Protein AF-A0A662TV33-F1 (afdb_monomer_lite)

Foldseek 3Di:
DQAQDPVRHDPVVQVVVQVVCQQFFQKWKKFFDWDFDADPQQHTPDIATDHIHTDDPVFKAFDAAPVLHGQAHVVRFGWKDHPVCQQDTDTHHPVCLQVDADPPPRHRIDRFGMWGDDPPRGIGTDHPLGMDIGGQPDDDRGGDGGLCVVLVVLVVVVVVLVVVVVCCVPVPWDQQWEKEFEDDPVVVVVVQVVQVVVCVVDVNGHHYDYDYDDPPDPPCGIDIGGPTDDVVVSPCPVVNVVSVQVVCVSLQRHVVNVVPPVDDPDPVVVVVSVVSSLVSVVSVQCSCQVPVQVSVCVSNVNDPDGDGDDRPDPPPVVVLVVVVVVQVVVCVVVVLQQWHWDWDQDPSGTHTDTDHDPDDTDDRPPDDDDDDDDDPPDDDDPPDDDPDDDDPPPDDDPPDDDPDDDDDDDDDDDDDDDDDDDDDDPVVLVVVQPDQDDDPVLCCQAQPQDDVVSVVLLSQLLVVQLVVVVVVVVVVVADLVRVVVVPCVVDNPDPDADVPDDPVLSSQLVSLCCCQCRHSVHSHLVVSLVSSCVVRVDDSVSSSLVSRQRSNVVSQSSSVNSCVPQHPFFWKAWAAHPDPPDDPLSVQRRVVRVVTDGLVVSQVSLCVSLPPQGDRNGSHTNDNIHMDGDDDPDDDRD

pLDDT: mean 72.29, std 19.69, range [20.91, 95.06]

Radius of gyration: 37.54 Å; chains: 1; bounding box: 78×107×99 Å

Structure (mmCIF, N/CA/C/O backbone):
data_AF-A0A662TV33-F1
#
_entry.id   AF-A0A662TV33-F1
#
loop_
_atom_site.group_PDB
_atom_site.id
_atom_site.type_symbol
_atom_site.label_atom_id
_atom_site.label_alt_id
_atom_site.label_comp_id
_atom_site.label_asym_id
_atom_site.label_entity_id
_atom_site.label_seq_id
_atom_site.pdbx_PDB_ins_code
_atom_site.Cartn_x
_atom_site.Cartn_y
_atom_site.Cartn_z
_atom_site.occupancy
_atom_site.B_iso_or_equiv
_atom_site.auth_seq_id
_atom_site.auth_comp_id
_atom_site.auth_asym_id
_atom_site.auth_atom_id
_atom_site.pdbx_PDB_model_num
ATOM 1 N N . MET A 1 1 ? -18.067 -26.405 7.482 1.00 60.75 1 MET A N 1
ATOM 2 C CA . MET A 1 1 ? -16.928 -25.890 6.688 1.00 60.75 1 MET A CA 1
ATOM 3 C C . MET A 1 1 ? -17.339 -25.611 5.252 1.00 60.75 1 MET A C 1
ATOM 5 O O . MET A 1 1 ? -16.724 -24.735 4.659 1.00 60.75 1 MET A O 1
ATOM 9 N N . GLU A 1 2 ? -18.333 -26.333 4.726 1.00 66.38 2 GLU A N 1
ATOM 10 C CA . GLU A 1 2 ? -18.827 -26.190 3.350 1.00 66.38 2 GLU A CA 1
ATOM 11 C C . GLU A 1 2 ? -19.594 -24.883 3.132 1.00 66.38 2 GLU A C 1
ATOM 13 O O . GLU A 1 2 ? -19.248 -24.187 2.195 1.00 66.38 2 GLU A O 1
ATOM 18 N N . ASP A 1 3 ? -20.457 -24.470 4.071 1.00 78.44 3 ASP A N 1
ATOM 19 C CA . ASP A 1 3 ? -21.142 -23.169 4.000 1.00 78.44 3 ASP A CA 1
ATOM 20 C C . ASP A 1 3 ? -20.850 -22.335 5.253 1.00 78.44 3 ASP A C 1
ATOM 22 O O . ASP A 1 3 ? -21.238 -22.697 6.370 1.00 78.44 3 ASP A O 1
ATOM 26 N N . VAL A 1 4 ? -20.116 -21.228 5.101 1.00 83.75 4 VAL A N 1
ATOM 27 C CA . VAL A 1 4 ? -19.814 -20.295 6.209 1.00 83.75 4 VAL A CA 1
ATOM 28 C C . VAL A 1 4 ? -20.516 -18.946 6.096 1.00 83.75 4 VAL A C 1
ATOM 30 O O . VAL A 1 4 ? -20.416 -18.131 7.018 1.00 83.75 4 VAL A O 1
ATOM 33 N N . ASN A 1 5 ? -21.221 -18.697 4.996 1.00 86.44 5 ASN A N 1
ATOM 34 C CA . ASN A 1 5 ? -21.994 -17.482 4.776 1.00 86.44 5 ASN A CA 1
ATOM 35 C C . ASN A 1 5 ? -23.208 -17.730 3.870 1.00 86.44 5 ASN A C 1
ATOM 37 O O . ASN A 1 5 ? -23.339 -18.797 3.283 1.00 86.44 5 ASN A O 1
ATOM 41 N N . PHE A 1 6 ? -24.084 -16.731 3.748 1.00 86.38 6 PHE A N 1
ATOM 42 C CA . PHE A 1 6 ? -25.297 -16.779 2.922 1.00 86.38 6 PHE A CA 1
ATOM 43 C C . PHE A 1 6 ? -25.041 -16.855 1.408 1.00 86.38 6 PHE A C 1
ATOM 45 O O . PHE A 1 6 ? -26.004 -16.948 0.652 1.00 86.38 6 PHE A O 1
ATOM 52 N N . ASN A 1 7 ? -23.788 -16.759 0.956 1.00 86.81 7 ASN A N 1
ATOM 53 C CA . ASN A 1 7 ? -23.421 -16.913 -0.453 1.00 86.81 7 ASN A CA 1
ATOM 54 C C . ASN A 1 7 ? -22.899 -18.327 -0.760 1.00 86.81 7 ASN A C 1
ATOM 56 O O . ASN A 1 7 ? -22.234 -18.495 -1.781 1.00 86.81 7 ASN A O 1
ATOM 60 N N . ASP A 1 8 ? -23.131 -19.295 0.133 1.00 87.06 8 ASP A N 1
ATOM 61 C CA . ASP A 1 8 ? -22.708 -20.696 -0.003 1.00 87.06 8 ASP A CA 1
ATOM 62 C C . ASP A 1 8 ? -21.193 -20.848 -0.239 1.00 87.06 8 ASP A C 1
ATOM 64 O O . ASP A 1 8 ? -20.731 -21.751 -0.932 1.00 87.06 8 ASP A O 1
ATOM 68 N N . GLN A 1 9 ? -20.393 -19.921 0.308 1.00 89.38 9 GLN A N 1
ATOM 69 C CA . GLN A 1 9 ? -18.939 -20.045 0.246 1.00 89.38 9 GLN A CA 1
ATOM 70 C C . GLN A 1 9 ? -18.436 -20.938 1.372 1.00 89.38 9 GLN A C 1
ATOM 72 O O . GLN A 1 9 ? -18.853 -20.819 2.533 1.00 89.38 9 GLN A O 1
ATOM 77 N N . SER A 1 10 ? -17.426 -21.732 1.043 1.00 91.25 10 SER A N 1
ATOM 78 C CA . SER A 1 10 ? -16.695 -22.538 2.010 1.00 91.25 10 SER A CA 1
ATOM 79 C C . SER A 1 10 ? -15.702 -21.715 2.819 1.00 91.25 10 SER A C 1
ATOM 81 O O . SER A 1 10 ? -15.205 -20.666 2.399 1.00 91.25 10 SER A O 1
ATOM 83 N N . LEU A 1 11 ? -15.340 -22.228 3.999 1.00 89.50 11 LEU A N 1
ATOM 84 C CA . LEU A 1 11 ? -14.302 -21.600 4.820 1.00 89.50 11 LEU A CA 1
ATOM 85 C C . LEU A 1 11 ? -12.981 -21.484 4.050 1.00 89.50 11 LEU A C 1
ATOM 87 O O . LEU A 1 11 ? -12.267 -20.496 4.189 1.00 89.50 11 LEU A O 1
ATOM 91 N N . VAL A 1 12 ? -12.663 -22.487 3.230 1.00 90.31 12 VAL A N 1
ATOM 92 C CA . VAL A 1 12 ? -11.438 -22.516 2.426 1.00 90.31 12 VAL A CA 1
ATOM 93 C C . VAL A 1 12 ? -11.444 -21.400 1.386 1.00 90.31 12 VAL A C 1
ATOM 95 O O . VAL A 1 12 ? -10.420 -20.751 1.203 1.00 90.31 12 VAL A O 1
ATOM 98 N N . GLU A 1 13 ? -12.572 -21.141 0.729 1.00 92.31 13 GLU A N 1
ATOM 99 C CA . GLU A 1 13 ? -12.693 -20.038 -0.232 1.00 92.31 13 GLU A CA 1
ATOM 100 C C . GLU A 1 13 ? -12.522 -18.682 0.443 1.00 92.31 13 GLU A C 1
ATOM 102 O O . GLU A 1 13 ? -11.724 -17.871 -0.022 1.00 92.31 13 GLU A O 1
ATOM 107 N N . VAL A 1 14 ? -13.170 -18.465 1.591 1.00 93.19 14 VAL A N 1
ATOM 108 C CA . VAL A 1 14 ? -13.001 -17.219 2.354 1.00 93.19 14 VAL A CA 1
ATOM 109 C C . VAL A 1 14 ? -11.542 -17.031 2.777 1.00 93.19 14 VAL A C 1
ATOM 111 O O . VAL A 1 14 ? -10.998 -15.937 2.648 1.00 93.19 14 VAL A O 1
ATOM 114 N N . LEU A 1 15 ? -10.872 -18.086 3.249 1.00 92.81 15 LEU A N 1
ATOM 115 C CA . LEU A 1 15 ? -9.459 -18.009 3.627 1.00 92.81 15 LEU A CA 1
ATOM 116 C C . LEU A 1 15 ? -8.536 -17.786 2.419 1.00 92.81 15 LEU A C 1
ATOM 118 O O . LEU A 1 15 ? -7.562 -17.051 2.553 1.00 92.81 15 LEU A O 1
ATOM 122 N N . LYS A 1 16 ? -8.857 -18.333 1.240 1.00 92.81 16 LYS A N 1
ATOM 123 C CA . LYS A 1 16 ? -8.150 -18.022 -0.015 1.00 92.81 16 LYS A CA 1
ATOM 124 C C . LYS A 1 16 ? -8.320 -16.558 -0.421 1.00 92.81 16 LYS A C 1
ATOM 126 O O . LYS A 1 16 ? -7.370 -15.952 -0.900 1.00 92.81 16 LYS A O 1
ATOM 131 N N . GLU A 1 17 ? -9.493 -15.961 -0.211 1.00 93.81 17 GLU A N 1
ATOM 132 C CA . GLU A 1 17 ? -9.681 -14.523 -0.452 1.00 93.81 17 GLU A CA 1
ATOM 133 C C . GLU A 1 17 ? -8.848 -13.665 0.512 1.00 93.81 17 GLU A C 1
ATOM 135 O O . GLU A 1 17 ? -8.277 -12.652 0.107 1.00 93.81 17 GLU A O 1
ATOM 140 N N . ILE A 1 18 ? -8.743 -14.076 1.781 1.00 94.81 18 ILE A N 1
ATOM 141 C CA . ILE A 1 18 ? -7.860 -13.432 2.765 1.00 94.81 18 ILE A CA 1
ATOM 142 C C . ILE A 1 18 ? -6.396 -13.545 2.333 1.00 94.81 18 ILE A C 1
ATOM 144 O O . ILE A 1 18 ? -5.669 -12.555 2.381 1.00 94.81 18 ILE A O 1
ATOM 148 N N . ASP A 1 19 ? -5.975 -14.724 1.881 1.00 93.56 19 ASP A N 1
ATOM 149 C CA . ASP A 1 19 ? -4.630 -14.968 1.361 1.00 93.56 19 ASP A CA 1
ATOM 150 C C . ASP A 1 19 ? -4.307 -14.076 0.151 1.00 93.56 19 ASP A C 1
ATOM 152 O O . ASP A 1 19 ? -3.255 -13.438 0.074 1.00 93.56 19 ASP A O 1
ATOM 156 N N . TYR A 1 20 ? -5.268 -13.943 -0.762 1.00 94.06 20 TYR A N 1
ATOM 157 C CA . TYR A 1 20 ? -5.166 -13.065 -1.922 1.00 94.06 20 TYR A CA 1
ATOM 158 C C . TYR A 1 20 ? -4.988 -11.592 -1.516 1.00 94.06 20 TYR A C 1
ATOM 160 O O . TYR A 1 20 ? -4.113 -10.897 -2.039 1.00 94.06 20 TYR A O 1
ATOM 168 N N . ASP A 1 21 ? -5.758 -11.119 -0.532 1.00 94.62 21 ASP A N 1
ATOM 169 C CA . ASP A 1 21 ? -5.638 -9.756 -0.004 1.00 94.62 21 ASP A CA 1
ATOM 170 C C . ASP A 1 21 ? -4.281 -9.500 0.670 1.00 94.62 21 ASP A C 1
ATOM 172 O O . ASP A 1 21 ? -3.694 -8.428 0.485 1.00 94.62 21 ASP A O 1
ATOM 176 N N . LEU A 1 22 ? -3.755 -10.481 1.414 1.00 93.38 22 LEU A N 1
ATOM 177 C CA . LEU A 1 22 ? -2.417 -10.406 2.008 1.00 93.38 22 LEU A CA 1
ATOM 178 C C . LEU A 1 22 ? -1.340 -10.284 0.927 1.00 93.38 22 LEU A C 1
ATOM 180 O O . LEU A 1 22 ? -0.451 -9.444 1.042 1.00 93.38 22 LEU A O 1
ATOM 184 N N . ASN A 1 23 ? -1.437 -11.072 -0.144 1.00 92.56 23 ASN A N 1
ATOM 185 C CA . ASN A 1 23 ? -0.440 -11.090 -1.212 1.00 92.56 23 ASN A CA 1
ATOM 186 C C . ASN A 1 23 ? -0.445 -9.837 -2.101 1.00 92.56 23 ASN A C 1
ATOM 188 O O . ASN A 1 23 ? 0.598 -9.498 -2.664 1.00 92.56 23 ASN A O 1
ATOM 192 N N . ILE A 1 24 ? -1.578 -9.132 -2.205 1.00 92.25 24 ILE A N 1
ATOM 193 C CA . ILE A 1 24 ? -1.700 -7.920 -3.029 1.00 92.25 24 ILE A CA 1
ATOM 194 C C . ILE A 1 24 ? -1.518 -6.647 -2.211 1.00 92.25 24 ILE A C 1
ATOM 196 O O . ILE A 1 24 ? -0.724 -5.794 -2.599 1.00 92.25 24 ILE A O 1
ATOM 200 N N . ILE A 1 25 ? -2.272 -6.490 -1.119 1.00 92.00 25 ILE A N 1
ATOM 201 C CA . ILE A 1 25 ? -2.404 -5.219 -0.382 1.00 92.00 25 ILE A CA 1
ATOM 202 C C . ILE A 1 25 ? -1.666 -5.268 0.966 1.00 92.00 25 ILE A C 1
ATOM 204 O O . ILE A 1 25 ? -1.503 -4.235 1.615 1.00 92.00 25 ILE A O 1
ATOM 208 N N . ASP A 1 26 ? -1.219 -6.449 1.404 1.00 93.75 26 ASP A N 1
ATOM 209 C CA . ASP A 1 26 ? -0.644 -6.702 2.737 1.00 93.75 26 ASP A CA 1
ATOM 210 C C . ASP A 1 26 ? -1.610 -6.444 3.908 1.00 93.75 26 ASP A C 1
ATOM 212 O O . ASP A 1 26 ? -1.231 -6.450 5.076 1.00 93.75 26 ASP A O 1
ATOM 216 N N . ASN A 1 27 ? -2.884 -6.199 3.613 1.00 93.50 27 ASN A N 1
ATOM 217 C CA . ASN A 1 27 ? -3.913 -5.942 4.606 1.00 93.50 27 ASN A CA 1
ATOM 218 C C . ASN A 1 27 ? -5.111 -6.812 4.283 1.00 93.50 27 ASN A C 1
ATOM 220 O O . ASN A 1 27 ? -5.806 -6.549 3.305 1.00 93.50 27 ASN A O 1
ATOM 224 N N . ALA A 1 28 ? -5.375 -7.798 5.130 1.00 94.81 28 ALA A N 1
ATOM 225 C CA . ALA A 1 28 ? -6.562 -8.625 5.010 1.00 94.81 28 ALA A CA 1
ATOM 226 C C . ALA A 1 28 ? -7.436 -8.502 6.256 1.00 94.81 28 ALA A C 1
ATOM 228 O O . ALA A 1 28 ? -6.935 -8.377 7.380 1.00 94.81 28 ALA A O 1
ATOM 229 N N . TYR A 1 29 ? -8.751 -8.524 6.039 1.00 95.06 29 TYR A N 1
ATOM 230 C CA . TYR A 1 29 ? -9.748 -8.371 7.090 1.00 95.06 29 TYR A CA 1
ATOM 231 C C . TYR A 1 29 ? -10.724 -9.543 7.063 1.00 95.06 29 TYR A C 1
ATOM 233 O O . TYR A 1 29 ? -11.551 -9.653 6.158 1.00 95.06 29 TYR A O 1
ATOM 241 N N . LEU A 1 30 ? -10.657 -10.400 8.079 1.00 94.81 30 LEU A N 1
ATOM 242 C CA . LEU A 1 30 ? -11.621 -11.480 8.275 1.00 94.81 30 LEU A CA 1
ATOM 243 C C . LEU A 1 30 ? -12.713 -11.002 9.232 1.00 94.81 30 LEU A C 1
ATOM 245 O O . LEU A 1 30 ? -12.423 -10.644 10.372 1.00 94.81 30 LEU A O 1
ATOM 249 N N . ALA A 1 31 ? -13.960 -10.986 8.774 1.00 93.69 31 ALA A N 1
ATOM 250 C CA . ALA A 1 31 ? -15.106 -10.547 9.556 1.00 93.69 31 ALA A CA 1
ATOM 251 C C . ALA A 1 31 ? -15.949 -11.741 10.012 1.00 93.69 31 ALA A C 1
ATOM 253 O O . ALA A 1 31 ? -16.312 -12.603 9.216 1.00 93.69 31 ALA A O 1
ATOM 254 N N . VAL A 1 32 ? -16.312 -11.754 11.293 1.00 93.00 32 VAL A N 1
ATOM 255 C CA . VAL A 1 32 ? -17.282 -12.693 11.863 1.00 93.00 32 VAL A CA 1
ATOM 256 C C . VAL A 1 32 ? -18.524 -11.908 12.256 1.00 93.00 32 VAL A C 1
ATOM 258 O O . VAL A 1 32 ? -18.515 -11.136 13.219 1.00 93.00 32 VAL A O 1
ATOM 261 N N . VAL A 1 33 ? -19.607 -12.105 11.508 1.00 89.62 33 VAL A N 1
ATOM 262 C CA . VAL A 1 33 ? -20.899 -11.477 11.787 1.00 89.62 33 VAL A CA 1
ATOM 263 C C . VAL A 1 33 ? -21.525 -12.184 12.976 1.00 89.62 33 VAL A C 1
ATOM 265 O O . VAL A 1 33 ? -21.681 -13.402 12.977 1.00 89.62 33 VAL A O 1
ATOM 268 N N . LYS A 1 34 ? -21.892 -11.423 14.008 1.00 89.06 34 LYS A N 1
ATOM 269 C CA . LYS A 1 34 ? -22.411 -11.967 15.266 1.00 89.06 34 LYS A CA 1
ATOM 270 C C . LYS A 1 34 ? -23.772 -11.395 15.611 1.00 89.06 34 LYS A C 1
ATOM 272 O O . LYS A 1 34 ? -24.018 -10.195 15.480 1.00 89.06 34 LYS A O 1
ATOM 277 N N . LYS A 1 35 ? -24.634 -12.258 16.148 1.00 87.38 35 LYS A N 1
ATOM 278 C CA . LYS A 1 35 ? -25.866 -11.871 16.830 1.00 87.38 35 LYS A CA 1
ATOM 279 C C . LYS A 1 35 ? -25.598 -11.756 18.326 1.00 87.38 35 LYS A C 1
ATOM 281 O O . LYS A 1 35 ? -25.230 -12.735 18.972 1.00 87.38 35 LYS A O 1
ATOM 286 N N . TYR A 1 36 ? -25.805 -10.562 18.867 1.00 86.94 36 TYR A N 1
ATOM 287 C CA . TYR A 1 36 ? -25.608 -10.266 20.284 1.00 86.94 36 TYR A CA 1
ATOM 288 C C . TYR A 1 36 ? -26.922 -10.345 21.057 1.00 86.94 36 TYR A C 1
ATOM 290 O O . TYR A 1 36 ? -27.939 -9.808 20.617 1.00 86.94 36 TYR A O 1
ATOM 298 N N . THR A 1 37 ? -26.874 -10.980 22.225 1.00 85.81 37 THR A N 1
ATOM 299 C CA . THR A 1 37 ? -27.964 -11.017 23.208 1.00 85.81 37 THR A CA 1
ATOM 300 C C . THR A 1 37 ? -27.567 -10.165 24.407 1.00 85.81 37 THR A C 1
ATOM 302 O O . THR A 1 37 ? -26.427 -10.254 24.867 1.00 85.81 37 THR A O 1
ATOM 305 N N . PHE A 1 38 ? -28.487 -9.333 24.896 1.00 85.69 38 PHE A N 1
ATOM 306 C CA . PHE A 1 38 ? -28.219 -8.338 25.937 1.00 85.69 38 PHE A CA 1
ATOM 307 C C . PHE A 1 38 ? -28.996 -8.652 27.221 1.00 85.69 38 PHE A C 1
ATOM 309 O O . PHE A 1 38 ? -30.104 -9.177 27.137 1.00 85.69 38 PHE A O 1
ATOM 316 N N . ASN A 1 39 ? -28.431 -8.310 28.383 1.00 85.50 39 ASN A N 1
ATOM 317 C CA . ASN A 1 39 ? -29.149 -8.305 29.662 1.00 85.50 39 ASN A CA 1
ATOM 318 C C . ASN A 1 39 ? -30.040 -7.056 29.798 1.00 85.50 39 ASN A C 1
ATOM 320 O O . ASN A 1 39 ? -29.973 -6.136 28.978 1.00 85.50 39 ASN A O 1
ATOM 324 N N . GLU A 1 40 ? -30.843 -7.005 30.863 1.00 78.25 40 GLU A N 1
ATOM 325 C CA . GLU A 1 40 ? -31.696 -5.852 31.203 1.00 78.25 40 GLU A CA 1
ATOM 326 C C . GLU A 1 40 ? -30.887 -4.557 31.394 1.00 78.25 40 GLU A C 1
ATOM 328 O O . GLU A 1 40 ? -31.341 -3.472 31.037 1.00 78.25 40 GLU A O 1
ATOM 333 N N . ASN A 1 41 ? -29.633 -4.674 31.842 1.00 74.81 41 ASN A N 1
ATOM 334 C CA . ASN A 1 41 ? -28.704 -3.554 32.012 1.00 74.81 41 ASN A CA 1
ATOM 335 C C . ASN A 1 41 ? -28.061 -3.067 30.696 1.00 74.81 41 ASN A C 1
ATOM 337 O O . ASN A 1 41 ? -27.348 -2.059 30.697 1.00 74.81 41 ASN A O 1
ATOM 341 N N . GLY A 1 42 ? -28.318 -3.744 29.571 1.00 77.00 42 GLY A N 1
ATOM 342 C CA . GLY A 1 42 ? -27.801 -3.395 28.250 1.00 77.00 42 GLY A CA 1
ATOM 343 C C . GLY A 1 42 ? -26.369 -3.862 27.960 1.00 77.00 42 GLY A C 1
ATOM 344 O O . GLY A 1 42 ? -25.739 -3.333 27.042 1.00 77.00 42 GLY A O 1
ATOM 345 N N . GLU A 1 43 ? -25.853 -4.831 28.710 1.00 80.81 43 GLU A N 1
ATOM 346 C CA . GLU A 1 43 ? -24.569 -5.504 28.492 1.00 80.81 43 GLU A CA 1
ATOM 347 C C . GLU A 1 43 ? -24.745 -6.811 27.714 1.00 80.81 43 GLU A C 1
ATOM 349 O O . GLU A 1 43 ? -25.791 -7.454 27.774 1.00 80.81 43 GLU A O 1
ATOM 354 N N . VAL A 1 44 ? -23.717 -7.218 26.970 1.00 83.44 44 VAL A N 1
ATOM 355 C CA . VAL A 1 44 ? -23.742 -8.452 26.172 1.00 83.44 44 VAL A CA 1
ATOM 356 C C . VAL A 1 44 ? -23.593 -9.681 27.075 1.00 83.44 44 VAL A C 1
ATOM 358 O O . VAL A 1 44 ? -22.563 -9.836 27.723 1.00 83.44 44 VAL A O 1
ATOM 361 N N . ILE A 1 45 ? -24.582 -10.580 27.054 1.00 83.25 45 ILE A N 1
ATOM 362 C CA . ILE A 1 45 ? -24.529 -11.890 27.732 1.00 83.25 45 ILE A CA 1
ATOM 363 C C . ILE A 1 45 ? -23.921 -12.947 26.806 1.00 83.25 45 ILE A C 1
ATOM 365 O O . ILE A 1 45 ? -23.096 -13.755 27.219 1.00 83.25 45 ILE A O 1
ATOM 369 N N . ALA A 1 46 ? -24.346 -12.954 25.542 1.00 79.81 46 ALA A N 1
ATOM 370 C CA . ALA A 1 46 ? -23.968 -13.981 24.581 1.00 79.81 46 ALA A CA 1
ATOM 371 C C . ALA A 1 46 ? -23.778 -13.385 23.185 1.00 79.81 46 ALA A C 1
ATOM 373 O O . ALA A 1 46 ? -24.513 -12.484 22.770 1.00 79.81 46 ALA A O 1
ATOM 374 N N . ALA A 1 47 ? -22.813 -13.926 22.446 1.00 85.00 47 ALA A N 1
ATOM 375 C CA . ALA A 1 47 ? -22.561 -13.592 21.052 1.00 85.00 47 ALA A CA 1
ATOM 376 C C . ALA A 1 47 ? -22.558 -14.883 20.230 1.00 85.00 47 ALA A C 1
ATOM 378 O O . ALA A 1 47 ? -21.675 -15.719 20.399 1.00 85.00 47 ALA A O 1
ATOM 379 N N . LYS A 1 48 ? -23.550 -15.048 19.351 1.00 86.19 48 LYS A N 1
ATOM 380 C CA . LYS A 1 48 ? -23.633 -16.195 18.440 1.00 86.19 48 LYS A CA 1
ATOM 381 C C . LYS A 1 48 ? -23.054 -15.798 17.075 1.00 86.19 48 LYS A C 1
ATOM 383 O O . LYS A 1 48 ? -23.598 -14.864 16.477 1.00 86.19 48 LYS A O 1
ATOM 388 N N . PRO A 1 49 ? -21.989 -16.447 16.575 1.00 87.38 49 PRO A N 1
ATOM 389 C CA . PRO A 1 49 ? -21.513 -16.229 15.211 1.00 87.38 49 PRO A CA 1
ATOM 390 C C . PRO A 1 49 ? -22.576 -16.717 14.219 1.00 87.38 49 PRO A C 1
ATOM 392 O O . PRO A 1 49 ? -23.175 -17.774 14.410 1.00 87.38 49 PRO A O 1
ATOM 395 N N . LEU A 1 50 ? -22.852 -15.904 13.206 1.00 87.94 50 LEU A N 1
ATOM 396 C CA . LEU A 1 50 ? -23.780 -16.208 12.120 1.00 87.94 50 LEU A CA 1
ATOM 397 C C . LEU A 1 50 ? -23.015 -16.545 10.846 1.00 87.94 50 LEU A C 1
ATOM 399 O O . LEU A 1 50 ? -23.301 -17.561 10.231 1.00 87.94 50 LEU A O 1
ATOM 403 N N . GLU A 1 51 ? -22.045 -15.705 10.485 1.00 91.00 51 GLU A N 1
ATOM 404 C CA . GLU A 1 51 ? -21.325 -15.826 9.219 1.00 91.00 51 GLU A CA 1
ATOM 405 C C . GLU A 1 51 ? -19.857 -15.454 9.362 1.00 91.00 51 GLU A C 1
ATOM 407 O O . GLU A 1 51 ? -19.490 -14.621 10.200 1.00 91.00 51 GLU A O 1
ATOM 412 N N . VAL A 1 52 ? -19.038 -16.023 8.483 1.00 92.12 52 VAL A N 1
ATOM 413 C CA . VAL A 1 52 ? -17.636 -15.661 8.290 1.00 92.12 52 VAL A CA 1
ATOM 414 C C . VAL A 1 52 ? -17.469 -15.136 6.868 1.00 92.12 52 VAL A C 1
ATOM 416 O O . VAL A 1 52 ? -17.817 -15.801 5.895 1.00 92.12 52 VAL A O 1
ATOM 419 N N . LEU A 1 53 ? -16.958 -13.915 6.751 1.00 93.44 53 LEU A N 1
ATOM 420 C CA . LEU A 1 53 ? -16.878 -13.178 5.497 1.00 93.44 53 LEU A CA 1
ATOM 421 C C . LEU A 1 53 ? -15.511 -12.516 5.362 1.00 93.44 53 LEU A C 1
ATOM 423 O O . LEU A 1 53 ? -14.946 -12.014 6.336 1.00 93.44 53 LEU A O 1
ATOM 427 N N . ARG A 1 54 ? -15.019 -12.420 4.130 1.00 93.31 54 ARG A N 1
ATOM 428 C CA . ARG A 1 54 ? -13.911 -11.526 3.802 1.00 93.31 54 ARG A CA 1
ATOM 429 C C . ARG A 1 54 ? -14.430 -10.091 3.731 1.00 93.31 54 ARG A C 1
ATOM 431 O O . ARG A 1 54 ? -15.360 -9.774 2.987 1.00 93.31 54 ARG A O 1
ATOM 438 N N . ALA A 1 55 ? -13.828 -9.197 4.506 1.00 92.81 55 ALA A N 1
ATOM 439 C CA . ALA A 1 55 ? -14.110 -7.774 4.426 1.00 92.81 55 ALA A CA 1
ATOM 440 C C . ALA A 1 55 ? -13.110 -7.097 3.484 1.00 92.81 55 ALA A C 1
ATOM 442 O O . ALA A 1 55 ? -11.902 -7.161 3.684 1.00 92.81 55 ALA A O 1
ATOM 443 N N . SER A 1 56 ? -13.629 -6.423 2.457 1.00 91.00 56 SER A N 1
ATOM 444 C CA . SER A 1 56 ? -12.799 -5.773 1.440 1.00 91.00 56 SER A CA 1
ATOM 445 C C . SER A 1 56 ? -11.878 -4.705 2.061 1.00 91.00 56 SER A C 1
ATOM 447 O O . SER A 1 56 ? -12.395 -3.738 2.643 1.00 91.00 56 SER A O 1
ATOM 449 N N . PRO A 1 57 ? -10.545 -4.822 1.891 1.00 91.75 57 PRO A N 1
ATOM 450 C CA . PRO A 1 57 ? -9.577 -3.857 2.414 1.00 91.75 57 PRO A CA 1
ATOM 451 C C . PRO A 1 57 ? -9.795 -2.433 1.896 1.00 91.75 57 PRO A C 1
ATOM 453 O O . PRO A 1 57 ? -9.549 -1.473 2.612 1.00 91.75 57 PRO A O 1
ATOM 456 N N . GLU A 1 58 ? -10.342 -2.275 0.687 1.00 89.38 58 GLU A N 1
ATOM 457 C CA . GLU A 1 58 ? -10.620 -0.965 0.077 1.00 89.38 58 GLU A CA 1
ATOM 458 C C . GLU A 1 58 ? -11.672 -0.144 0.837 1.00 89.38 58 GLU A C 1
ATOM 460 O O . GLU A 1 58 ? -11.701 1.088 0.773 1.00 89.38 58 GLU A O 1
ATOM 465 N N . LYS A 1 59 ? -12.598 -0.828 1.516 1.00 90.56 59 LYS A N 1
ATOM 466 C CA . LYS A 1 59 ? -13.731 -0.201 2.213 1.00 90.56 59 LYS A CA 1
ATOM 467 C C . LYS A 1 59 ? -13.528 -0.140 3.716 1.00 90.56 59 LYS A C 1
ATOM 469 O O . LYS A 1 59 ? -14.269 0.596 4.378 1.00 90.56 59 LYS A O 1
ATOM 474 N N . MET A 1 60 ? -12.606 -0.942 4.236 1.00 92.06 60 MET A N 1
ATOM 475 C CA . MET A 1 60 ? -12.317 -1.038 5.654 1.00 92.06 60 MET A CA 1
ATOM 476 C C . MET A 1 60 ? -11.293 0.018 6.054 1.00 92.06 60 MET A C 1
ATOM 478 O O . MET A 1 60 ? -10.319 0.255 5.351 1.00 92.06 60 MET A O 1
ATOM 482 N N . GLU A 1 61 ? -11.512 0.646 7.201 1.00 91.56 61 GLU A N 1
ATOM 483 C CA . GLU A 1 61 ? -10.582 1.600 7.781 1.00 91.56 61 GLU A CA 1
ATOM 484 C C . GLU A 1 61 ? -10.324 1.274 9.253 1.00 91.56 61 GLU A C 1
ATOM 486 O O . GLU A 1 61 ? -11.252 1.024 10.027 1.00 91.56 61 GLU A O 1
ATOM 491 N N . LEU A 1 62 ? -9.057 1.317 9.651 1.00 91.75 62 LEU A N 1
ATOM 492 C CA . LEU A 1 62 ? -8.630 1.305 11.043 1.00 91.75 62 LEU A CA 1
ATOM 493 C C . LEU A 1 62 ? -9.026 2.623 11.712 1.00 91.75 62 LEU A C 1
ATOM 495 O O . LEU A 1 62 ? -8.806 3.708 11.171 1.00 91.75 62 LEU A O 1
ATOM 499 N N . VAL A 1 63 ? -9.595 2.529 12.909 1.00 91.88 63 VAL A N 1
ATOM 500 C CA . VAL A 1 63 ? -9.839 3.681 13.776 1.00 91.88 63 VAL A CA 1
ATOM 501 C C . VAL A 1 63 ? -8.655 3.786 14.725 1.00 91.88 63 VAL A C 1
ATOM 503 O O . VAL A 1 63 ? -8.518 2.979 15.646 1.00 91.88 63 VAL A O 1
ATOM 506 N N . MET A 1 64 ? -7.780 4.756 14.479 1.00 90.31 64 MET A N 1
ATOM 507 C CA . MET A 1 64 ? -6.591 4.998 15.289 1.00 90.31 64 MET A CA 1
ATOM 508 C C . MET A 1 64 ? -6.204 6.475 15.292 1.00 90.31 64 MET A C 1
ATOM 510 O O . MET A 1 64 ? -6.515 7.192 14.340 1.00 90.31 64 MET A O 1
ATOM 514 N N . ASP A 1 65 ? -5.522 6.901 16.355 1.00 88.69 65 ASP A N 1
ATOM 515 C CA . ASP A 1 65 ? -4.918 8.232 16.426 1.00 88.69 65 ASP A CA 1
ATOM 516 C C . ASP A 1 65 ? -3.630 8.310 15.581 1.00 88.69 65 ASP A C 1
ATOM 518 O O . ASP A 1 65 ? -3.082 7.295 15.137 1.00 88.69 65 ASP A O 1
ATOM 522 N N . LYS A 1 66 ? -3.105 9.524 15.376 1.00 84.38 66 LYS A N 1
ATOM 523 C CA . LYS A 1 66 ? -1.809 9.752 14.700 1.00 84.38 66 LYS A CA 1
ATOM 524 C C . LYS A 1 66 ? -0.621 9.045 15.358 1.00 84.38 66 LYS A C 1
ATOM 526 O O . LYS A 1 66 ? 0.393 8.837 14.701 1.00 84.38 66 LYS A O 1
ATOM 531 N N . SER A 1 67 ? -0.728 8.687 16.636 1.00 82.62 67 SER A N 1
ATOM 532 C CA . SER A 1 67 ? 0.291 7.925 17.365 1.00 82.62 67 SER A CA 1
ATOM 533 C C . SER A 1 67 ? 0.180 6.414 17.128 1.00 82.62 67 SER A C 1
ATOM 535 O O . SER A 1 67 ? 0.991 5.651 17.647 1.00 82.62 67 SER A O 1
ATOM 537 N N . GLY A 1 68 ? -0.814 5.968 16.358 1.00 82.25 68 GLY A N 1
ATOM 538 C CA . GLY A 1 68 ? -1.054 4.570 16.034 1.00 82.25 68 GLY A CA 1
ATOM 539 C C . GLY A 1 68 ? -1.821 3.792 17.106 1.00 82.25 68 GLY A C 1
ATOM 540 O O . GLY A 1 68 ? -1.907 2.568 17.032 1.00 82.25 68 GLY A O 1
ATOM 541 N N . ARG A 1 69 ? -2.410 4.457 18.104 1.00 85.81 69 ARG A N 1
ATOM 542 C CA . ARG A 1 69 ? -3.225 3.798 19.131 1.00 85.81 69 ARG A CA 1
ATOM 543 C C . ARG A 1 69 ? -4.637 3.566 18.614 1.00 85.81 69 ARG A C 1
ATOM 545 O O . ARG A 1 69 ? -5.338 4.495 18.214 1.00 85.81 69 ARG A O 1
ATOM 552 N N . PHE A 1 70 ? -5.063 2.308 18.658 1.00 87.38 70 PHE A N 1
ATOM 553 C CA . PHE A 1 70 ? -6.384 1.892 18.201 1.00 87.38 70 PHE A CA 1
ATOM 554 C C . PHE A 1 70 ? -7.525 2.463 19.048 1.00 87.38 70 PHE A C 1
ATOM 556 O O . PHE A 1 70 ? -7.368 2.740 20.237 1.00 87.38 70 PHE A O 1
ATOM 563 N N . ALA A 1 71 ? -8.695 2.575 18.417 1.00 87.81 71 ALA A N 1
ATOM 564 C CA . ALA A 1 71 ? -9.943 3.063 18.993 1.00 87.81 71 ALA A CA 1
ATOM 565 C C . ALA A 1 71 ? -9.873 4.478 19.581 1.00 87.81 71 ALA A C 1
ATOM 567 O O . ALA A 1 71 ? -10.693 4.844 20.424 1.00 87.81 71 ALA A O 1
ATOM 568 N N . ARG A 1 72 ? -8.924 5.295 19.116 1.00 89.81 72 ARG A N 1
ATOM 569 C CA . ARG A 1 72 ? -8.780 6.698 19.511 1.00 89.81 72 ARG A CA 1
ATOM 570 C C . ARG A 1 72 ? -8.961 7.636 18.327 1.00 89.81 72 ARG A C 1
ATOM 572 O O . ARG A 1 72 ? -8.729 7.266 17.180 1.00 89.81 72 ARG A O 1
ATOM 579 N N . SER A 1 73 ? -9.417 8.841 18.643 1.00 87.81 73 SER A N 1
ATOM 580 C CA . SER A 1 73 ? -9.418 9.992 17.744 1.00 87.81 73 SER A CA 1
ATOM 581 C C . SER A 1 73 ? -8.120 10.784 17.911 1.00 87.81 73 SER A C 1
ATOM 583 O O . SER A 1 73 ? -7.433 10.647 18.924 1.00 87.81 73 SER A O 1
ATOM 585 N N . ASP A 1 74 ? -7.828 11.673 16.965 1.00 84.31 74 ASP A N 1
ATOM 586 C CA . ASP A 1 74 ? -6.664 12.570 17.005 1.00 84.31 74 ASP A CA 1
ATOM 587 C C . ASP A 1 74 ? -6.634 13.466 18.255 1.00 84.31 74 ASP A C 1
ATOM 589 O O . ASP A 1 74 ? -5.562 13.854 18.710 1.00 84.31 74 ASP A O 1
ATOM 593 N N . ASP A 1 75 ? -7.799 13.731 18.853 1.00 80.69 75 ASP A N 1
ATOM 594 C CA . ASP A 1 75 ? -7.942 14.489 20.104 1.00 80.69 75 ASP A CA 1
ATOM 595 C C . ASP A 1 75 ? -7.599 13.662 21.365 1.00 80.69 75 ASP A C 1
ATOM 597 O O . ASP A 1 75 ? -7.835 14.110 22.483 1.00 80.69 75 ASP A O 1
ATOM 601 N N . GLY A 1 76 ? -7.151 12.410 21.220 1.00 81.00 76 GLY A N 1
ATOM 602 C CA . GLY A 1 76 ? -6.838 11.501 22.331 1.00 81.00 76 GLY A CA 1
ATOM 603 C C . GLY A 1 76 ? -8.048 10.818 22.985 1.00 81.00 76 GLY A C 1
ATOM 604 O O . GLY A 1 76 ? -7.867 9.890 23.776 1.00 81.00 76 GLY A O 1
ATOM 605 N N . ARG A 1 77 ? -9.274 11.219 22.622 1.00 87.75 77 ARG A N 1
ATOM 606 C CA . ARG A 1 77 ? -10.540 10.620 23.084 1.00 87.75 77 ARG A CA 1
ATOM 607 C C . ARG A 1 77 ? -10.800 9.255 22.448 1.00 87.75 77 ARG A C 1
ATOM 609 O O . ARG A 1 77 ? -10.433 9.016 21.297 1.00 87.75 77 ARG A O 1
ATOM 616 N N . VAL A 1 78 ? -11.483 8.377 23.176 1.00 90.62 78 VAL A N 1
ATOM 617 C CA . VAL A 1 78 ? -11.847 7.028 22.730 1.00 90.62 78 VAL A CA 1
ATOM 618 C C . VAL A 1 78 ? -13.088 7.094 21.843 1.00 90.62 78 VAL A C 1
ATOM 620 O O . VAL A 1 78 ? -14.100 7.704 22.195 1.00 90.62 78 VAL A O 1
ATOM 623 N N . VAL A 1 79 ? -13.015 6.456 20.677 1.00 92.06 79 VAL A N 1
ATOM 624 C CA . VAL A 1 79 ? -14.129 6.337 19.737 1.00 92.06 79 VAL A CA 1
ATOM 625 C C . VAL A 1 79 ? -14.981 5.146 20.153 1.00 92.06 79 VAL A C 1
ATOM 627 O O . VAL A 1 79 ? -14.570 3.995 20.015 1.00 92.06 79 VAL A O 1
ATOM 630 N N . MET A 1 80 ? -16.183 5.418 20.644 1.00 92.56 80 MET A N 1
ATOM 631 C CA . MET A 1 80 ? -17.115 4.412 21.146 1.00 92.56 80 MET A CA 1
ATOM 632 C C . MET A 1 80 ? -18.331 4.304 20.223 1.00 92.56 80 MET A C 1
ATOM 634 O O . MET A 1 80 ? -18.810 5.307 19.695 1.00 92.56 80 MET A O 1
ATOM 638 N N . PHE A 1 81 ? -18.889 3.106 20.052 1.00 92.88 81 PHE A N 1
ATOM 639 C CA . PHE A 1 81 ? -20.124 2.883 19.290 1.00 92.88 81 PHE A CA 1
ATOM 640 C C . PHE A 1 81 ? -21.058 1.881 19.985 1.00 92.88 81 PHE A C 1
ATOM 642 O O . PHE A 1 81 ? -20.665 1.166 20.908 1.00 92.88 81 PHE A O 1
ATOM 649 N N . CYS A 1 82 ? -22.322 1.839 19.560 1.00 90.00 82 CYS A N 1
ATOM 650 C CA . CYS A 1 82 ? -23.302 0.870 20.050 1.00 90.00 82 CYS A CA 1
ATOM 651 C C . CYS A 1 82 ? -23.427 -0.309 19.073 1.00 90.00 82 CYS A C 1
ATOM 653 O O . CYS A 1 82 ? -23.582 -0.100 17.873 1.00 90.00 82 CYS A O 1
ATOM 655 N N . LEU A 1 83 ? -23.453 -1.549 19.580 1.00 86.88 83 LEU A N 1
ATOM 656 C CA . LEU A 1 83 ? -23.574 -2.762 18.751 1.00 86.88 83 LEU A CA 1
ATOM 657 C C . LEU A 1 83 ? -24.890 -2.853 17.954 1.00 86.88 83 LEU A C 1
ATOM 659 O O . LEU A 1 83 ? -24.952 -3.585 16.965 1.00 86.88 83 LEU A O 1
ATOM 663 N N . VAL A 1 84 ? -25.929 -2.122 18.375 1.00 87.19 84 VAL A N 1
ATOM 664 C CA . VAL A 1 84 ? -27.220 -2.030 17.668 1.00 87.19 84 VAL A CA 1
ATOM 665 C C . VAL A 1 84 ? -27.235 -0.855 16.692 1.00 87.19 84 VAL A C 1
ATOM 667 O O . VAL A 1 84 ? -27.549 -1.029 15.519 1.00 87.19 84 VAL A O 1
ATOM 670 N N . HIS A 1 85 ? -26.842 0.332 17.159 1.00 87.06 85 HIS A N 1
ATOM 671 C CA . HIS A 1 85 ? -26.763 1.551 16.350 1.00 87.06 85 HIS A CA 1
ATOM 672 C C . HIS A 1 85 ? -25.334 1.760 15.843 1.00 87.06 85 HIS A C 1
ATOM 674 O O . HIS A 1 85 ? -24.593 2.611 16.336 1.00 87.06 85 HIS A O 1
ATOM 680 N N . ARG A 1 86 ? -24.934 0.926 14.877 1.00 87.12 86 ARG A N 1
ATOM 681 C CA . ARG A 1 86 ? -23.565 0.893 14.332 1.00 87.12 86 ARG A CA 1
ATOM 682 C C . ARG A 1 86 ? -23.245 2.030 13.368 1.00 87.12 86 ARG A C 1
ATOM 684 O O . ARG A 1 86 ? -22.117 2.116 12.899 1.00 87.12 86 ARG A O 1
ATOM 691 N N . ASP A 1 87 ? -24.230 2.854 13.028 1.00 87.25 87 ASP A N 1
ATOM 692 C CA . ASP A 1 87 ? -24.123 3.970 12.089 1.00 87.25 87 ASP A CA 1
ATOM 693 C C . ASP A 1 87 ? -23.552 5.249 12.722 1.00 87.25 87 ASP A C 1
ATOM 695 O O . ASP A 1 87 ? -23.251 6.212 12.015 1.00 87.25 87 ASP A O 1
ATOM 699 N N . ARG A 1 88 ? -23.404 5.274 14.052 1.00 85.19 88 ARG A N 1
ATOM 700 C CA . ARG A 1 88 ? -22.961 6.440 14.823 1.00 85.19 88 ARG A CA 1
ATOM 701 C C . ARG A 1 88 ? -21.842 6.065 15.786 1.00 85.19 88 ARG A C 1
ATOM 703 O O . ARG A 1 88 ? -21.800 4.953 16.306 1.00 85.19 88 ARG A O 1
ATOM 710 N N . HIS A 1 89 ? -20.970 7.030 16.053 1.00 88.00 89 HIS A N 1
ATOM 711 C CA . HIS A 1 89 ? -19.949 6.942 17.091 1.00 88.00 89 HIS A CA 1
ATOM 712 C C . HIS A 1 89 ? -20.070 8.133 18.043 1.00 88.00 89 HIS A C 1
ATOM 714 O O . HIS A 1 89 ? -20.605 9.181 17.680 1.00 88.00 89 HIS A O 1
ATOM 720 N N . HIS A 1 90 ? -19.543 7.966 19.249 1.00 87.25 90 HIS A N 1
ATOM 721 C CA . HIS A 1 90 ? -19.415 9.010 20.250 1.00 87.25 90 HIS A CA 1
ATOM 722 C C . HIS A 1 90 ? -17.967 9.061 20.730 1.00 87.25 90 HIS A C 1
ATOM 724 O O . HIS A 1 90 ? -17.332 8.025 20.925 1.00 87.25 90 HIS A O 1
ATOM 730 N N . LEU A 1 91 ? -17.446 10.274 20.895 1.00 88.62 91 LEU A N 1
ATOM 731 C CA . LEU A 1 91 ? -16.120 10.506 21.452 1.00 88.62 91 LEU A CA 1
ATOM 732 C C . LEU A 1 91 ? -16.253 10.647 22.963 1.00 88.62 91 LEU A C 1
ATOM 734 O O . LEU A 1 91 ? -17.019 11.489 23.432 1.00 88.62 91 LEU A O 1
ATOM 738 N N . VAL A 1 92 ? -15.525 9.821 23.705 1.00 87.62 92 VAL A N 1
ATOM 739 C CA . VAL A 1 92 ? -15.573 9.785 25.169 1.00 87.62 92 VAL A CA 1
ATOM 740 C C . VAL A 1 92 ? -14.154 9.884 25.714 1.00 87.62 92 VAL A C 1
ATOM 742 O O . VAL A 1 92 ? -13.222 9.329 25.131 1.00 87.62 92 VAL A O 1
ATOM 745 N N . ASP A 1 93 ? -13.979 10.597 26.821 1.00 85.69 93 ASP A N 1
ATOM 746 C CA . ASP A 1 93 ? -12.699 10.634 27.527 1.00 85.69 93 ASP A CA 1
ATOM 747 C C . ASP A 1 93 ? -12.347 9.240 28.065 1.00 85.69 93 ASP A C 1
ATOM 749 O O . ASP A 1 93 ? -13.228 8.447 28.404 1.00 85.69 93 ASP A O 1
ATOM 753 N N . GLU A 1 94 ? -11.054 8.929 28.145 1.00 80.56 94 GLU A N 1
ATOM 754 C CA . GLU A 1 94 ? -10.561 7.584 28.470 1.00 80.56 94 GLU A CA 1
ATOM 755 C C . GLU A 1 94 ? -11.094 7.052 29.810 1.00 80.56 94 GLU A C 1
ATOM 757 O O . GLU A 1 94 ? -11.506 5.895 29.897 1.00 80.56 94 GLU A O 1
ATOM 762 N N . GLU A 1 95 ? -11.190 7.916 30.820 1.00 79.94 95 GLU A N 1
ATOM 763 C CA . GLU A 1 95 ? -11.709 7.575 32.150 1.00 79.94 95 GLU A CA 1
ATOM 764 C C . GLU A 1 95 ? -13.183 7.151 32.120 1.00 79.94 95 GLU A C 1
ATOM 766 O O . GLU A 1 95 ? -13.594 6.247 32.842 1.00 79.94 95 GLU A O 1
ATOM 771 N N . LYS A 1 96 ? -13.981 7.767 31.241 1.00 81.19 96 LYS A N 1
ATOM 772 C CA . LYS A 1 96 ? -15.429 7.530 31.124 1.00 81.19 96 LYS A CA 1
ATOM 773 C C . LYS A 1 96 ? -15.775 6.485 30.066 1.00 81.19 96 LYS A C 1
ATOM 775 O O . LYS A 1 96 ? -16.942 6.131 29.907 1.00 81.19 96 LYS A O 1
ATOM 780 N N . ALA A 1 97 ? -14.784 5.973 29.334 1.00 79.56 97 ALA A N 1
ATOM 781 C CA . ALA A 1 97 ? -15.007 5.034 28.241 1.00 79.56 97 ALA A CA 1
ATOM 782 C C . ALA A 1 97 ? -15.591 3.693 28.721 1.00 79.56 97 ALA A C 1
ATOM 784 O O . ALA A 1 97 ? -16.372 3.077 27.999 1.00 79.56 97 ALA A O 1
ATOM 785 N N . ARG A 1 98 ? -15.262 3.243 29.942 1.00 78.44 98 ARG A N 1
ATOM 786 C CA . ARG A 1 98 ? -15.759 1.964 30.490 1.00 78.44 98 ARG A CA 1
ATOM 787 C C . ARG A 1 98 ? -17.264 1.967 30.769 1.00 78.44 98 ARG A C 1
ATOM 789 O O . ARG A 1 98 ? -17.920 0.949 30.538 1.00 78.44 98 ARG A O 1
ATOM 796 N N . ASP A 1 99 ? -17.792 3.114 31.186 1.00 82.81 99 ASP A N 1
ATOM 797 C CA . ASP A 1 99 ? -19.194 3.292 31.587 1.00 82.81 99 ASP A CA 1
ATOM 798 C C . ASP A 1 99 ? -20.031 4.012 30.520 1.00 82.81 99 ASP A C 1
ATOM 800 O O . ASP A 1 99 ? -21.181 4.392 30.753 1.00 82.81 99 ASP A O 1
ATOM 804 N N . ALA A 1 100 ? -19.471 4.194 29.322 1.00 85.44 100 ALA A N 1
ATOM 805 C CA . ALA A 1 100 ? -20.148 4.858 28.222 1.00 85.44 100 ALA A CA 1
ATOM 806 C C . ALA A 1 100 ? -21.419 4.093 27.807 1.00 85.44 100 ALA A C 1
ATOM 808 O O . ALA A 1 100 ? -21.381 2.909 27.449 1.00 85.44 100 ALA A O 1
ATOM 809 N N . ARG A 1 101 ? -22.556 4.797 27.805 1.00 87.44 101 ARG A N 1
ATOM 810 C CA . ARG A 1 101 ? -23.863 4.278 27.380 1.00 87.44 101 ARG A CA 1
ATOM 811 C C . ARG A 1 101 ? -24.370 4.997 26.138 1.00 87.44 101 ARG A C 1
ATOM 813 O O . ARG A 1 101 ? -24.134 6.184 25.936 1.00 87.44 101 ARG A O 1
ATOM 820 N N . CYS A 1 102 ? -25.094 4.259 25.303 1.00 85.88 102 CYS A N 1
ATOM 821 C CA . CYS A 1 102 ? -25.665 4.775 24.071 1.00 85.88 102 CYS A CA 1
ATOM 822 C C . CYS A 1 102 ? -26.784 5.787 24.377 1.00 85.88 102 CYS A C 1
ATOM 824 O O . CYS A 1 102 ? -27.734 5.419 25.071 1.00 85.88 102 CYS A O 1
ATOM 826 N N . PRO A 1 103 ? -26.769 6.996 23.788 1.00 84.50 103 PRO A N 1
ATOM 827 C CA . PRO A 1 103 ? -27.823 7.993 24.006 1.00 84.50 103 PRO A CA 1
ATOM 828 C C . PRO A 1 103 ? -29.205 7.601 23.466 1.00 84.50 103 PRO A C 1
ATOM 830 O O . PRO A 1 103 ? -30.199 8.208 23.839 1.00 84.50 103 PRO A O 1
ATOM 833 N N . ILE A 1 104 ? -29.272 6.622 22.556 1.00 84.81 104 ILE A N 1
ATOM 834 C CA . ILE A 1 104 ? -30.514 6.229 21.870 1.00 84.81 104 ILE A CA 1
ATOM 835 C C . ILE A 1 104 ? -31.204 5.070 22.596 1.00 84.81 104 ILE A C 1
ATOM 837 O O . ILE A 1 104 ? -32.417 5.078 22.755 1.00 84.81 104 ILE A O 1
ATOM 841 N N . CYS A 1 105 ? -30.442 4.053 23.013 1.00 84.88 105 CYS A N 1
ATOM 842 C CA . CYS A 1 105 ? -30.997 2.831 23.612 1.00 84.88 105 CYS A CA 1
ATOM 843 C C . CYS A 1 105 ? -30.496 2.522 25.027 1.00 84.88 105 CYS A C 1
ATOM 845 O O . CYS A 1 105 ? -30.837 1.469 25.557 1.00 84.88 105 CYS A O 1
ATOM 847 N N . GLY A 1 106 ? -29.642 3.360 25.622 1.00 82.81 106 GLY A N 1
ATOM 848 C CA . GLY A 1 106 ? -29.138 3.184 26.992 1.00 82.81 106 GLY A CA 1
ATOM 849 C C . GLY A 1 106 ? -28.169 2.011 27.209 1.00 82.81 106 GLY A C 1
ATOM 850 O O . GLY A 1 106 ? -27.693 1.816 28.329 1.00 82.81 106 GLY A O 1
ATOM 851 N N . ARG A 1 107 ? -27.854 1.235 26.161 1.00 86.44 107 ARG A N 1
ATOM 852 C CA . ARG A 1 107 ? -26.964 0.060 26.224 1.00 86.44 107 ARG A CA 1
ATOM 853 C C . ARG A 1 107 ? -25.491 0.442 26.306 1.00 86.44 107 ARG A C 1
ATOM 855 O O . ARG A 1 107 ? -25.105 1.515 25.840 1.00 86.44 107 ARG A O 1
ATOM 862 N N . LYS A 1 108 ? -24.664 -0.468 26.826 1.00 89.12 108 LYS A N 1
ATOM 863 C CA . LYS A 1 108 ? -23.212 -0.287 26.930 1.00 89.12 108 LYS A CA 1
ATOM 864 C C . LYS A 1 108 ? -22.578 -0.105 25.552 1.00 89.12 108 LYS A C 1
ATOM 866 O O . LYS A 1 108 ? -22.933 -0.791 24.588 1.00 89.12 108 LYS A O 1
ATOM 871 N N . MET A 1 109 ? -21.660 0.847 25.459 1.00 90.25 109 MET A N 1
ATOM 872 C CA . MET A 1 109 ? -20.901 1.119 24.246 1.00 90.25 109 MET A CA 1
ATOM 873 C C . MET A 1 109 ? -19.574 0.367 24.246 1.00 90.25 109 MET A C 1
ATOM 875 O O . MET A 1 109 ? -19.025 0.043 25.295 1.00 90.25 109 MET A O 1
ATOM 879 N N . TYR A 1 110 ? -19.046 0.121 23.051 1.00 90.12 110 TYR A N 1
ATOM 880 C CA . TYR A 1 110 ? -17.782 -0.575 22.847 1.00 90.12 110 TYR A CA 1
ATOM 881 C C . TYR A 1 110 ? -16.822 0.279 22.016 1.00 90.12 110 TYR A C 1
ATOM 883 O O . TYR A 1 110 ? -17.276 1.041 21.158 1.00 90.12 110 TYR A O 1
ATOM 891 N N . PRO A 1 111 ? -15.504 0.148 22.233 1.00 92.50 111 PRO A N 1
ATOM 892 C CA . PRO A 1 111 ? -14.503 0.829 21.423 1.00 92.50 111 PRO A CA 1
ATOM 893 C C . PRO A 1 111 ? -14.559 0.356 19.967 1.00 92.50 111 PRO A C 1
ATOM 895 O O . PRO A 1 111 ? -14.607 -0.849 19.682 1.00 92.50 111 PRO A O 1
ATOM 898 N N . ALA A 1 112 ? -14.555 1.322 19.049 1.00 93.50 112 ALA A N 1
ATOM 899 C CA . ALA A 1 112 ? -14.513 1.100 17.612 1.00 93.50 112 ALA A CA 1
ATOM 900 C C . ALA A 1 112 ? -13.061 0.936 17.162 1.00 93.50 112 ALA A C 1
ATOM 902 O O . ALA A 1 112 ? -12.310 1.902 17.161 1.00 93.50 112 ALA A O 1
ATOM 903 N N . TYR A 1 113 ? -12.675 -0.271 16.757 1.00 92.25 113 TYR A N 1
ATOM 904 C CA . TYR A 1 113 ? -11.338 -0.540 16.209 1.00 92.25 113 TYR A CA 1
ATOM 905 C C . TYR A 1 113 ? -11.312 -0.400 14.689 1.00 92.25 113 TYR A C 1
ATOM 907 O O . TYR A 1 113 ? -10.301 -0.005 14.110 1.00 92.25 113 TYR A O 1
ATOM 915 N N . TYR A 1 114 ? -12.445 -0.690 14.052 1.00 93.81 114 TYR A N 1
ATOM 916 C CA . TYR A 1 114 ? -12.590 -0.695 12.607 1.00 93.81 114 TYR A CA 1
ATOM 917 C C . TYR A 1 114 ? -13.865 0.043 12.209 1.00 93.81 114 TYR A C 1
ATOM 919 O O . TYR A 1 114 ? -14.857 0.056 12.948 1.00 93.81 114 TYR A O 1
ATOM 927 N N . ARG A 1 115 ? -13.864 0.636 11.017 1.00 93.06 115 ARG A N 1
ATOM 928 C CA . ARG A 1 115 ? -15.063 1.179 10.380 1.00 93.06 115 ARG A CA 1
ATOM 929 C C . ARG A 1 115 ? -15.092 0.830 8.899 1.00 93.06 115 ARG A C 1
ATOM 931 O O . ARG A 1 115 ? -14.068 0.870 8.233 1.00 93.06 115 ARG A O 1
ATOM 938 N N . MET A 1 116 ? -16.272 0.543 8.369 1.00 92.00 116 MET A N 1
ATOM 939 C CA . MET A 1 116 ? -16.468 0.226 6.957 1.00 92.00 116 MET A CA 1
ATOM 940 C C . MET A 1 116 ? -17.336 1.282 6.274 1.00 92.00 116 MET A C 1
ATOM 942 O O . MET A 1 116 ? -18.399 1.654 6.782 1.00 92.00 116 MET A O 1
ATOM 946 N N . LYS A 1 117 ? -16.920 1.722 5.084 1.00 88.25 117 LYS A N 1
ATOM 947 C CA . LYS A 1 117 ? -17.696 2.627 4.224 1.00 88.25 117 LYS A CA 1
ATOM 948 C C . LYS A 1 117 ? -18.843 1.882 3.535 1.00 88.25 117 LYS A C 1
ATOM 950 O O . LYS A 1 117 ? -18.610 1.021 2.686 1.00 88.25 117 LYS A O 1
ATOM 955 N N . LYS A 1 118 ? -20.095 2.254 3.827 1.00 81.25 118 LYS A N 1
ATOM 956 C CA . LYS A 1 118 ? -21.280 1.807 3.071 1.00 81.25 118 LYS A CA 1
ATOM 957 C C . LYS A 1 118 ? -21.655 2.841 2.000 1.00 81.25 118 LYS A C 1
ATOM 959 O O . LYS A 1 118 ? -21.347 4.029 2.120 1.00 81.25 118 LYS A O 1
ATOM 964 N N . LYS A 1 119 ? -22.347 2.402 0.937 1.00 71.25 119 LYS A N 1
ATOM 965 C CA . LYS A 1 119 ? -22.913 3.306 -0.083 1.00 71.25 119 LYS A CA 1
ATOM 966 C C . LYS A 1 119 ? -23.757 4.396 0.607 1.00 71.25 119 LYS A C 1
ATOM 968 O O . LYS A 1 119 ? -24.615 4.077 1.427 1.00 71.25 119 LYS A O 1
ATOM 973 N N . GLY A 1 120 ? -23.494 5.669 0.290 1.00 64.06 120 GLY A N 1
ATOM 974 C CA . GLY A 1 120 ? -24.230 6.820 0.838 1.00 64.06 120 GLY A CA 1
ATOM 975 C C . GLY A 1 120 ? -23.622 7.499 2.077 1.00 64.06 120 GLY A C 1
ATOM 976 O O . GLY A 1 120 ? -24.373 8.015 2.897 1.00 64.06 120 GLY A O 1
ATOM 977 N N . ARG A 1 121 ? -22.285 7.505 2.234 1.00 62.28 121 ARG A N 1
ATOM 978 C CA . ARG A 1 121 ? -21.534 8.153 3.344 1.00 62.28 121 ARG A CA 1
ATOM 979 C C . ARG A 1 121 ? -21.825 7.620 4.759 1.00 62.28 121 ARG A C 1
ATOM 981 O O . ARG A 1 121 ? -21.295 8.162 5.724 1.00 62.28 121 ARG A O 1
ATOM 988 N N . LYS A 1 122 ? -22.620 6.558 4.906 1.00 78.56 122 LYS A N 1
ATOM 989 C CA . LYS A 1 122 ? -22.837 5.901 6.202 1.00 78.56 122 LYS A CA 1
ATOM 990 C C . LYS A 1 122 ? -21.641 5.010 6.534 1.00 78.56 122 LYS A C 1
ATOM 992 O O . LYS A 1 122 ? -21.250 4.176 5.716 1.00 78.56 122 LYS A O 1
ATOM 997 N N . MET A 1 123 ? -21.082 5.189 7.725 1.00 86.62 123 MET A N 1
ATOM 998 C CA . MET A 1 123 ? -20.010 4.350 8.262 1.00 86.62 123 MET A CA 1
ATOM 999 C C . MET A 1 123 ? -20.615 3.298 9.184 1.00 86.62 123 MET A C 1
ATOM 1001 O O . MET A 1 123 ? -21.545 3.608 9.921 1.00 86.62 123 MET A O 1
ATOM 1005 N N . ILE A 1 124 ? -20.105 2.071 9.138 1.00 91.12 124 ILE A N 1
ATOM 1006 C CA . ILE A 1 124 ? -20.467 1.011 10.086 1.00 91.12 124 ILE A CA 1
ATOM 1007 C C . ILE A 1 124 ? -19.251 0.723 10.951 1.00 91.12 124 ILE A C 1
ATOM 1009 O O . ILE A 1 124 ? -18.192 0.417 10.412 1.00 91.12 124 ILE A O 1
ATOM 1013 N N . TYR A 1 125 ? -19.403 0.820 12.268 1.00 92.69 125 TYR A N 1
ATOM 1014 C CA . TYR A 1 125 ? -18.326 0.561 13.223 1.00 92.69 125 TYR A CA 1
ATOM 1015 C C . TYR A 1 125 ? -18.318 -0.897 13.701 1.00 92.69 125 TYR A C 1
ATOM 1017 O O . TYR A 1 125 ? -19.371 -1.534 13.827 1.00 92.69 125 TYR A O 1
ATOM 1025 N N . TYR A 1 126 ? -17.114 -1.399 13.975 1.00 93.00 126 TYR A N 1
ATOM 1026 C CA . TYR A 1 126 ? -16.854 -2.752 14.457 1.00 93.00 126 TYR A CA 1
ATOM 1027 C C . TYR A 1 126 ? -15.828 -2.746 15.591 1.00 93.00 126 TYR A C 1
ATOM 1029 O O . TYR A 1 126 ? -14.955 -1.875 15.685 1.00 93.00 126 TYR A O 1
ATOM 1037 N N . THR A 1 127 ? -15.927 -3.753 16.453 1.00 91.38 127 THR A N 1
ATOM 1038 C CA . THR A 1 127 ? -15.016 -3.944 17.589 1.00 91.38 127 THR A CA 1
ATOM 1039 C C . THR A 1 127 ? -13.939 -5.001 17.291 1.00 91.38 127 THR A C 1
ATOM 1041 O O . THR A 1 127 ? -14.051 -5.752 16.324 1.00 91.38 127 THR A O 1
ATOM 1044 N N . ASN A 1 128 ? -12.900 -5.093 18.131 1.00 86.88 128 ASN A N 1
ATOM 1045 C CA . ASN A 1 128 ? -11.758 -6.016 17.970 1.00 86.88 128 ASN A CA 1
ATOM 1046 C C . ASN A 1 128 ? -12.179 -7.503 17.891 1.00 86.88 128 ASN A C 1
ATOM 1048 O O . ASN A 1 128 ? -11.548 -8.327 17.244 1.00 86.88 128 ASN A O 1
ATOM 1052 N N . GLY A 1 129 ? -13.295 -7.868 18.526 1.00 86.50 129 GLY A N 1
ATOM 1053 C CA . GLY A 1 129 ? -13.805 -9.241 18.485 1.00 86.50 129 GLY A CA 1
ATOM 1054 C C . GLY A 1 129 ? -14.568 -9.620 17.210 1.00 86.50 129 GLY A C 1
ATOM 1055 O O . GLY A 1 129 ? -14.961 -10.777 17.086 1.00 86.50 129 GLY A O 1
ATOM 1056 N N . GLU A 1 130 ? -14.857 -8.682 16.308 1.00 90.38 130 GLU A N 1
ATOM 1057 C CA . GLU A 1 130 ? -15.651 -8.942 15.094 1.00 90.38 130 GLU A CA 1
ATOM 1058 C C . GLU A 1 130 ? -14.801 -9.016 13.833 1.00 90.38 130 GLU A C 1
ATOM 1060 O O . GLU A 1 130 ? -15.157 -9.737 12.906 1.00 90.38 130 GLU A O 1
ATOM 1065 N N . ILE A 1 131 ? -13.697 -8.273 13.793 1.00 94.19 131 ILE A N 1
ATOM 1066 C CA . ILE A 1 131 ? -12.814 -8.197 12.635 1.00 94.19 131 ILE A CA 1
ATOM 1067 C C . ILE A 1 131 ? -11.401 -8.528 13.082 1.00 94.19 131 ILE A C 1
ATOM 1069 O O . ILE A 1 131 ? -10.894 -7.940 14.035 1.00 94.19 131 ILE A O 1
ATOM 1073 N N . LEU A 1 132 ? -10.765 -9.435 12.354 1.00 93.88 132 LEU A N 1
ATOM 1074 C CA . LEU A 1 132 ? -9.343 -9.702 12.454 1.00 93.88 132 LEU A CA 1
ATOM 1075 C C . LEU A 1 132 ? -8.620 -8.979 11.324 1.00 93.88 132 LEU A C 1
ATOM 1077 O O . LEU A 1 132 ? -8.908 -9.227 10.156 1.00 93.88 132 LEU A O 1
ATOM 1081 N N . HIS A 1 133 ? -7.663 -8.123 11.674 1.00 93.31 133 HIS A N 1
ATOM 1082 C CA . HIS A 1 133 ? -6.726 -7.529 10.721 1.00 93.31 133 HIS A CA 1
ATOM 1083 C C . HIS A 1 133 ? -5.403 -8.287 10.752 1.00 93.31 133 HIS A C 1
ATOM 1085 O O . HIS A 1 133 ? -4.795 -8.439 11.813 1.00 93.31 133 HIS A O 1
ATOM 1091 N N . VAL A 1 134 ? -4.969 -8.758 9.586 1.00 92.56 134 VAL A N 1
ATOM 1092 C CA . VAL A 1 134 ? -3.743 -9.543 9.413 1.00 92.56 134 VAL A CA 1
ATOM 1093 C C . VAL A 1 134 ? -2.874 -8.903 8.342 1.00 92.56 134 VAL A C 1
ATOM 1095 O O . VAL A 1 134 ? -3.382 -8.267 7.416 1.00 92.56 134 VAL A O 1
ATOM 1098 N N . LYS A 1 135 ? -1.562 -9.083 8.500 1.00 92.50 135 LYS A N 1
ATOM 1099 C CA . LYS A 1 135 ? -0.512 -8.607 7.599 1.00 92.50 135 LYS A CA 1
ATOM 1100 C C . LYS A 1 135 ? 0.537 -9.695 7.408 1.00 92.50 135 LYS A C 1
ATOM 1102 O O . LYS A 1 135 ? 0.722 -10.508 8.320 1.00 92.50 135 LYS A O 1
ATOM 1107 N N . LYS A 1 136 ? 1.201 -9.691 6.252 1.00 90.31 136 LYS A N 1
ATOM 1108 C CA . LYS A 1 136 ? 2.181 -10.701 5.827 1.00 90.31 136 LYS A CA 1
ATOM 1109 C C . LYS A 1 136 ? 3.589 -10.119 5.683 1.00 90.31 136 LYS A C 1
ATOM 1111 O O . LYS A 1 136 ? 4.532 -10.661 6.246 1.00 90.31 136 LYS A O 1
ATOM 1116 N N . PHE A 1 137 ? 3.742 -9.022 4.951 1.00 89.50 137 PHE A N 1
ATOM 1117 C CA . PHE A 1 137 ? 5.036 -8.456 4.572 1.00 89.50 137 PHE A CA 1
ATOM 1118 C C . PHE A 1 137 ? 5.534 -7.407 5.568 1.00 89.50 137 PHE A C 1
ATOM 1120 O O . PHE A 1 137 ? 6.731 -7.342 5.854 1.00 89.50 137 PHE A O 1
ATOM 1127 N N . THR A 1 138 ? 4.639 -6.596 6.137 1.00 86.38 138 THR A N 1
ATOM 1128 C CA . THR A 1 138 ? 5.023 -5.517 7.058 1.00 86.38 138 THR A CA 1
ATOM 1129 C C . THR A 1 138 ? 4.538 -5.716 8.494 1.00 86.38 138 THR A C 1
ATOM 1131 O O . THR A 1 138 ? 3.429 -6.174 8.773 1.00 86.38 138 THR A O 1
ATOM 1134 N N . HIS A 1 139 ? 5.382 -5.291 9.439 1.00 78.81 139 HIS A N 1
ATOM 1135 C CA . HIS A 1 139 ? 5.236 -5.595 10.867 1.00 78.81 139 HIS A CA 1
ATOM 1136 C C . HIS A 1 139 ? 4.993 -4.352 11.751 1.00 78.81 139 HIS A C 1
ATOM 1138 O O . HIS A 1 139 ? 5.028 -4.451 12.973 1.00 78.81 139 HIS A O 1
ATOM 1144 N N . GLY A 1 140 ? 4.727 -3.180 11.156 1.00 79.38 140 GLY A N 1
ATOM 1145 C CA . GLY A 1 140 ? 4.481 -1.924 11.887 1.00 79.38 140 GLY A CA 1
ATOM 1146 C C . GLY A 1 140 ? 3.110 -1.839 12.576 1.00 79.38 140 GLY A C 1
ATOM 1147 O O . GLY A 1 140 ? 2.293 -2.751 12.480 1.00 79.38 140 GLY A O 1
ATOM 1148 N N . VAL A 1 141 ? 2.812 -0.725 13.245 1.00 82.62 141 VAL A N 1
ATOM 1149 C CA . VAL A 1 141 ? 1.466 -0.449 13.786 1.00 82.62 141 VAL A CA 1
ATOM 1150 C C . VAL A 1 141 ? 0.580 0.141 12.684 1.00 82.62 141 VAL A C 1
ATOM 1152 O O . VAL A 1 141 ? 1.040 0.955 11.889 1.00 82.62 141 VAL A O 1
ATOM 1155 N N . GLY A 1 142 ? -0.690 -0.267 12.620 1.00 86.75 142 GLY A N 1
ATOM 1156 C CA . GLY A 1 142 ? -1.622 0.179 11.580 1.00 86.75 142 GLY A CA 1
ATOM 1157 C C . GLY A 1 142 ? -1.539 -0.656 10.304 1.00 86.75 142 GLY A C 1
ATOM 1158 O O . GLY A 1 142 ? -1.334 -1.872 10.373 1.00 86.75 142 GLY A O 1
ATOM 1159 N N . TYR A 1 143 ? -1.730 -0.014 9.150 1.00 89.69 143 TYR A N 1
ATOM 1160 C CA . TYR A 1 143 ? -1.781 -0.690 7.851 1.00 89.69 143 TYR A CA 1
ATOM 1161 C C . TYR A 1 143 ? -0.437 -1.280 7.437 1.00 89.69 143 TYR A C 1
ATOM 1163 O O . TYR A 1 143 ? 0.626 -0.793 7.818 1.00 89.69 143 TYR A O 1
ATOM 1171 N N . GLY A 1 144 ? -0.510 -2.340 6.642 1.00 88.31 144 GLY A N 1
ATOM 1172 C CA . GLY A 1 144 ? 0.622 -2.854 5.900 1.00 88.31 144 GLY A CA 1
ATOM 1173 C C . GLY A 1 144 ? 0.856 -2.134 4.581 1.00 88.31 144 GLY A C 1
ATOM 1174 O O . GLY A 1 144 ? -0.037 -1.443 4.082 1.00 88.31 144 GLY A O 1
ATOM 1175 N N . LEU A 1 145 ? 2.064 -2.282 4.038 1.00 89.00 145 LEU A N 1
ATOM 1176 C CA . LEU A 1 145 ? 2.420 -1.748 2.726 1.00 89.00 145 LEU A CA 1
ATOM 1177 C C . LEU A 1 145 ? 2.350 -2.868 1.683 1.00 89.00 145 LEU A C 1
ATOM 1179 O O . LEU A 1 145 ? 3.004 -3.895 1.868 1.00 89.00 145 LEU A O 1
ATOM 1183 N N . PRO A 1 146 ? 1.620 -2.664 0.572 1.00 91.25 146 PRO A N 1
ATOM 1184 C CA . PRO A 1 146 ? 1.559 -3.631 -0.516 1.00 91.25 146 PRO A CA 1
ATOM 1185 C C . PRO A 1 146 ? 2.961 -4.027 -1.020 1.00 91.25 146 PRO A C 1
ATOM 1187 O O . PRO A 1 146 ? 3.737 -3.136 -1.383 1.00 91.25 146 PRO A O 1
ATOM 1190 N N . PRO A 1 147 ? 3.291 -5.329 -1.127 1.00 90.12 147 PRO A N 1
ATOM 1191 C CA . PRO A 1 147 ? 4.613 -5.789 -1.578 1.00 90.12 147 PRO A CA 1
ATOM 1192 C C . PRO A 1 147 ? 4.930 -5.352 -3.014 1.00 90.12 147 PRO A C 1
ATOM 1194 O O . PRO A 1 147 ? 6.093 -5.176 -3.379 1.00 90.12 147 PRO A O 1
ATOM 1197 N N . ILE A 1 148 ? 3.894 -5.102 -3.824 1.00 90.75 148 ILE A N 1
ATOM 1198 C CA . ILE A 1 148 ? 4.036 -4.585 -5.186 1.00 90.75 148 ILE A CA 1
ATOM 1199 C C . ILE A 1 148 ? 4.769 -3.238 -5.222 1.00 90.75 148 ILE A C 1
ATOM 1201 O O . ILE A 1 148 ? 5.456 -2.961 -6.200 1.00 90.75 148 ILE A O 1
ATOM 1205 N N . PHE A 1 149 ? 4.688 -2.419 -4.163 1.00 90.38 149 PHE A N 1
ATOM 1206 C CA . PHE A 1 149 ? 5.409 -1.145 -4.108 1.00 90.38 149 PHE A CA 1
ATOM 1207 C C . PHE A 1 149 ? 6.926 -1.341 -4.126 1.00 90.38 149 PHE A C 1
ATOM 1209 O O . PHE A 1 149 ? 7.624 -0.562 -4.773 1.00 90.38 149 PHE A O 1
ATOM 1216 N N . SER A 1 150 ? 7.436 -2.405 -3.499 1.00 90.19 150 SER A N 1
ATOM 1217 C CA . SER A 1 150 ? 8.870 -2.720 -3.473 1.00 90.19 150 SER A CA 1
ATOM 1218 C C . SER A 1 150 ? 9.421 -3.085 -4.855 1.00 90.19 150 SER A C 1
ATOM 1220 O O . SER A 1 150 ? 10.586 -2.823 -5.145 1.00 90.19 150 SER A O 1
ATOM 1222 N N . VAL A 1 151 ? 8.587 -3.651 -5.732 1.00 92.31 151 VAL A N 1
ATOM 1223 C CA . VAL A 1 151 ? 8.960 -4.054 -7.102 1.00 92.31 151 VAL A CA 1
ATOM 1224 C C . VAL A 1 151 ? 8.276 -3.213 -8.186 1.00 92.31 151 VAL A C 1
ATOM 1226 O O . VAL A 1 151 ? 8.368 -3.532 -9.371 1.00 92.31 151 VAL A O 1
ATOM 1229 N N . TRP A 1 152 ? 7.629 -2.106 -7.811 1.00 93.25 152 TRP A N 1
ATOM 1230 C CA . TRP A 1 152 ? 6.761 -1.318 -8.692 1.00 93.25 152 TRP A CA 1
ATOM 1231 C C . TRP A 1 152 ? 7.473 -0.856 -9.963 1.00 93.25 152 TRP A C 1
ATOM 1233 O O . TRP A 1 152 ? 6.965 -1.045 -11.066 1.00 93.25 152 TRP A O 1
ATOM 1243 N N . MET A 1 153 ? 8.686 -0.310 -9.828 1.00 92.06 153 MET A N 1
ATOM 1244 C CA . MET A 1 153 ? 9.473 0.144 -10.979 1.00 92.06 153 MET A CA 1
ATOM 1245 C C . MET A 1 153 ? 9.753 -0.996 -11.960 1.00 92.06 153 MET A C 1
ATOM 1247 O O . MET A 1 153 ? 9.641 -0.811 -13.167 1.00 92.06 153 MET A O 1
ATOM 1251 N N . LYS A 1 154 ? 10.067 -2.189 -11.445 1.00 92.50 154 LYS A N 1
ATOM 1252 C CA . LYS A 1 154 ? 10.360 -3.373 -12.255 1.00 92.50 154 LYS A CA 1
ATOM 1253 C C . LYS A 1 154 ? 9.119 -3.851 -13.015 1.00 92.50 154 LYS A C 1
ATOM 1255 O O . LYS A 1 154 ? 9.197 -4.114 -14.212 1.00 92.50 154 LYS A O 1
ATOM 1260 N N . VAL A 1 155 ? 7.962 -3.879 -12.355 1.00 92.31 155 VAL A N 1
ATOM 1261 C CA . VAL A 1 155 ? 6.678 -4.217 -12.994 1.00 92.31 155 VAL A CA 1
ATOM 1262 C C . VAL A 1 155 ? 6.307 -3.188 -14.063 1.00 92.31 155 VAL A C 1
ATOM 1264 O O . VAL A 1 155 ? 5.940 -3.559 -15.177 1.00 92.31 155 VAL A O 1
ATOM 1267 N N . MET A 1 156 ? 6.483 -1.895 -13.777 1.00 93.19 156 MET A N 1
ATOM 1268 C CA . MET A 1 156 ? 6.247 -0.828 -14.752 1.00 93.19 156 MET A CA 1
ATOM 1269 C C . MET A 1 156 ? 7.149 -0.958 -15.981 1.00 93.19 156 MET A C 1
ATOM 1271 O O . MET A 1 156 ? 6.684 -0.747 -17.099 1.00 93.19 156 MET A O 1
ATOM 1275 N N . ILE A 1 157 ? 8.412 -1.340 -15.799 1.00 90.25 157 ILE A N 1
ATOM 1276 C CA . ILE A 1 157 ? 9.338 -1.598 -16.906 1.00 90.25 157 ILE A CA 1
ATOM 1277 C C . ILE A 1 157 ? 8.831 -2.745 -17.786 1.00 90.25 157 ILE A C 1
ATOM 1279 O O . ILE A 1 157 ? 8.766 -2.566 -19.002 1.00 90.25 157 ILE A O 1
ATOM 1283 N N . LEU A 1 158 ? 8.398 -3.871 -17.204 1.00 89.75 158 LEU A N 1
ATOM 1284 C CA . LEU A 1 158 ? 7.815 -4.981 -17.973 1.00 89.75 158 LEU A CA 1
ATOM 1285 C C . LEU A 1 158 ? 6.599 -4.529 -18.789 1.00 89.75 158 LEU A C 1
ATOM 1287 O O . LEU A 1 158 ? 6.537 -4.782 -19.991 1.00 89.75 158 LEU A O 1
ATOM 1291 N N . MET A 1 159 ? 5.675 -3.790 -18.166 1.00 91.81 159 MET A N 1
ATOM 1292 C CA . MET A 1 159 ? 4.493 -3.259 -18.854 1.00 91.81 159 MET A CA 1
ATOM 1293 C C . MET A 1 159 ? 4.868 -2.313 -20.001 1.00 91.81 159 MET A C 1
ATOM 1295 O O . MET A 1 159 ? 4.227 -2.318 -21.051 1.00 91.81 159 MET A O 1
ATOM 1299 N N . LYS A 1 160 ? 5.897 -1.475 -19.820 1.00 85.94 160 LYS A N 1
ATOM 1300 C CA . LYS A 1 160 ? 6.361 -0.547 -20.861 1.00 85.94 160 LYS A CA 1
ATOM 1301 C C . LYS A 1 160 ? 7.096 -1.252 -21.990 1.00 85.94 160 LYS A C 1
ATOM 1303 O O . LYS A 1 160 ? 6.933 -0.833 -23.130 1.00 85.94 160 LYS A O 1
ATOM 1308 N N . GLN A 1 161 ? 7.841 -2.313 -21.706 1.00 85.50 161 GLN A N 1
ATOM 1309 C CA . GLN A 1 161 ? 8.422 -3.163 -22.741 1.00 85.50 161 GLN A CA 1
ATOM 1310 C C . GLN A 1 161 ? 7.336 -3.859 -23.560 1.00 85.50 161 GLN A C 1
ATOM 1312 O O . GLN A 1 161 ? 7.395 -3.813 -24.783 1.00 85.50 161 GLN A O 1
ATOM 1317 N N . ASP A 1 162 ? 6.316 -4.428 -22.912 1.00 85.75 162 ASP A N 1
ATOM 1318 C CA . ASP A 1 162 ? 5.192 -5.053 -23.620 1.00 85.75 162 ASP A CA 1
ATOM 1319 C C . ASP A 1 162 ? 4.462 -4.026 -24.488 1.00 85.75 162 ASP A C 1
ATOM 1321 O O . ASP A 1 162 ? 4.161 -4.288 -25.650 1.00 85.75 162 ASP A O 1
ATOM 1325 N N . PHE A 1 163 ? 4.251 -2.817 -23.962 1.00 83.31 163 PHE A N 1
ATOM 1326 C CA . PHE A 1 163 ? 3.668 -1.720 -24.727 1.00 83.31 163 PHE A CA 1
ATOM 1327 C C . PHE A 1 163 ? 4.557 -1.270 -25.893 1.00 83.31 163 PHE A C 1
ATOM 1329 O O . PHE A 1 163 ? 4.042 -0.986 -26.973 1.00 83.31 163 PHE A O 1
ATOM 1336 N N . PHE A 1 164 ? 5.877 -1.204 -25.705 1.00 78.19 164 PHE A N 1
ATOM 1337 C CA . PHE A 1 164 ? 6.831 -0.875 -26.763 1.00 78.19 164 PHE A CA 1
ATOM 1338 C C . PHE A 1 164 ? 6.786 -1.916 -27.883 1.00 78.19 164 PHE A C 1
ATOM 1340 O O . PHE A 1 164 ? 6.643 -1.549 -29.046 1.00 78.19 164 PHE A O 1
ATOM 1347 N N . ILE A 1 165 ? 6.813 -3.203 -27.528 1.00 77.94 165 ILE A N 1
ATOM 1348 C CA . ILE A 1 165 ? 6.708 -4.320 -28.471 1.00 77.94 165 ILE A CA 1
ATOM 1349 C C . ILE A 1 165 ? 5.365 -4.266 -29.206 1.00 77.94 165 ILE A C 1
ATOM 1351 O O . ILE A 1 165 ? 5.331 -4.298 -30.434 1.00 77.94 165 ILE A O 1
ATOM 1355 N N . LEU A 1 166 ? 4.256 -4.108 -28.476 1.00 78.19 166 LEU A N 1
ATOM 1356 C CA . LEU A 1 166 ? 2.920 -3.977 -29.059 1.00 78.19 166 LEU A CA 1
ATOM 1357 C C . LEU A 1 166 ? 2.850 -2.804 -30.040 1.00 78.19 166 LEU A C 1
ATOM 1359 O O . LEU A 1 166 ? 2.309 -2.940 -31.132 1.00 78.19 166 LEU A O 1
ATOM 1363 N N . THR A 1 167 ? 3.419 -1.660 -29.668 1.00 69.81 167 THR A N 1
ATOM 1364 C CA . THR A 1 167 ? 3.455 -0.459 -30.509 1.00 69.81 167 THR A CA 1
ATOM 1365 C C . THR A 1 167 ? 4.315 -0.679 -31.753 1.00 69.81 167 THR A C 1
ATOM 1367 O O . THR A 1 167 ? 3.922 -0.255 -32.837 1.00 69.81 167 THR A O 1
ATOM 1370 N N . ALA A 1 168 ? 5.445 -1.380 -31.624 1.00 69.69 168 ALA A N 1
ATOM 1371 C CA . ALA A 1 168 ? 6.298 -1.749 -32.749 1.00 69.69 168 ALA A CA 1
ATOM 1372 C C . ALA A 1 168 ? 5.559 -2.644 -33.761 1.00 69.69 168 ALA A C 1
ATOM 1374 O O . ALA A 1 168 ? 5.711 -2.443 -34.965 1.00 69.69 168 ALA A O 1
ATOM 1375 N N . TYR A 1 169 ? 4.714 -3.572 -33.291 1.00 70.75 169 TYR A N 1
ATOM 1376 C CA . TYR A 1 169 ? 3.862 -4.391 -34.161 1.00 70.75 169 TYR A CA 1
ATOM 1377 C C . TYR A 1 169 ? 2.657 -3.623 -34.729 1.00 70.75 169 TYR A C 1
ATOM 1379 O O . TYR A 1 169 ? 2.307 -3.819 -35.889 1.00 70.75 169 TYR A O 1
ATOM 1387 N N . HIS A 1 170 ? 2.023 -2.750 -33.939 1.00 64.44 170 HIS A N 1
ATOM 1388 C CA . HIS A 1 170 ? 0.788 -2.058 -34.324 1.00 64.44 170 HIS A CA 1
ATOM 1389 C C . HIS A 1 170 ? 1.017 -0.863 -35.264 1.00 64.44 170 HIS A C 1
ATOM 1391 O O . HIS A 1 170 ? 0.165 -0.575 -36.099 1.00 64.44 170 HIS A O 1
ATOM 1397 N N . LEU A 1 171 ? 2.117 -0.113 -35.131 1.00 59.50 171 LEU A N 1
ATOM 1398 C CA . LEU A 1 171 ? 2.321 1.137 -35.884 1.00 59.50 171 LEU A CA 1
ATOM 1399 C C . LEU A 1 171 ? 2.868 0.960 -37.313 1.00 59.50 171 LEU A C 1
ATOM 1401 O O . LEU A 1 171 ? 3.322 1.939 -37.888 1.00 59.50 171 LEU A O 1
ATOM 1405 N N . GLU A 1 172 ? 2.834 -0.238 -37.901 1.00 52.09 172 GLU A N 1
ATOM 1406 C CA . GLU A 1 172 ? 3.295 -0.486 -39.282 1.00 52.09 172 GLU A CA 1
ATOM 1407 C C . GLU A 1 172 ? 4.613 0.220 -39.668 1.00 52.09 172 GLU A C 1
ATOM 1409 O O . GLU A 1 172 ? 4.779 0.743 -40.769 1.00 52.09 172 GLU A O 1
ATOM 1414 N N . ARG A 1 173 ? 5.612 0.026 -38.799 1.00 57.41 173 ARG A N 1
ATOM 1415 C CA . ARG A 1 173 ? 7.055 0.165 -39.051 1.00 57.41 173 ARG A CA 1
ATOM 1416 C C . ARG A 1 173 ? 7.614 1.594 -38.905 1.00 57.41 173 ARG A C 1
ATOM 1418 O O . ARG A 1 173 ? 7.084 2.551 -39.464 1.00 57.41 173 ARG A O 1
ATOM 1425 N N . PRO A 1 174 ? 8.770 1.738 -38.230 1.00 56.81 174 PRO A N 1
ATOM 1426 C CA . PRO A 1 174 ? 9.669 2.858 -38.496 1.00 56.81 174 PRO A CA 1
ATOM 1427 C C . PRO A 1 174 ? 9.994 2.909 -39.992 1.00 56.81 174 PRO A C 1
ATOM 1429 O O . PRO A 1 174 ? 9.877 1.880 -40.671 1.00 56.81 174 PRO A O 1
ATOM 1432 N N . PRO A 1 175 ? 10.457 4.057 -40.518 1.00 58.53 175 PRO A N 1
ATOM 1433 C CA . PRO A 1 175 ? 11.033 4.086 -41.858 1.00 58.53 175 PRO A CA 1
ATOM 1434 C C . PRO A 1 175 ? 12.035 2.932 -41.992 1.00 58.53 175 PRO A C 1
ATOM 1436 O O . PRO A 1 175 ? 12.917 2.787 -41.154 1.00 58.53 175 PRO A O 1
ATOM 1439 N N . LYS A 1 176 ? 11.887 2.084 -43.022 1.00 60.12 176 LYS A N 1
ATOM 1440 C CA . LYS A 1 176 ? 12.783 0.927 -43.243 1.00 60.12 176 LYS A CA 1
ATOM 1441 C C . LYS A 1 176 ? 14.241 1.353 -43.424 1.00 60.12 176 LYS A C 1
ATOM 1443 O O . LYS A 1 176 ? 15.143 0.548 -43.270 1.00 60.12 176 LYS A O 1
ATOM 1448 N N . GLY A 1 177 ? 14.459 2.619 -43.740 1.00 63.09 177 GLY A N 1
ATOM 1449 C CA . GLY A 1 177 ? 15.754 3.259 -43.750 1.00 63.09 177 GLY A CA 1
ATOM 1450 C C . GLY A 1 177 ? 15.651 4.643 -44.354 1.00 63.09 177 GLY A C 1
ATOM 1451 O O . GLY A 1 177 ? 14.561 5.112 -44.687 1.00 63.09 177 GLY A O 1
ATOM 1452 N N . ILE A 1 178 ? 16.793 5.297 -44.465 1.00 68.19 178 ILE A N 1
ATOM 1453 C CA . ILE A 1 178 ? 16.945 6.605 -45.086 1.00 68.19 178 ILE A CA 1
ATOM 1454 C C . ILE A 1 178 ? 17.776 6.411 -46.348 1.00 68.19 178 ILE A C 1
ATOM 1456 O O . ILE A 1 178 ? 18.866 5.837 -46.306 1.00 68.19 178 ILE A O 1
ATOM 1460 N N . LEU A 1 179 ? 17.270 6.924 -47.468 1.00 65.75 179 LEU A N 1
ATOM 1461 C CA . LEU A 1 179 ? 18.035 7.012 -48.705 1.00 65.75 179 LEU A CA 1
ATOM 1462 C C . LEU A 1 179 ? 18.748 8.365 -48.750 1.00 65.75 179 LEU A C 1
ATOM 1464 O O . LEU A 1 179 ? 18.086 9.390 -48.903 1.00 65.75 179 LEU A O 1
ATOM 1468 N N . VAL A 1 180 ? 20.076 8.375 -48.628 1.00 66.75 180 VAL A N 1
ATOM 1469 C CA . VAL A 1 180 ? 20.879 9.598 -48.742 1.00 66.75 180 VAL A CA 1
ATOM 1470 C C . VAL A 1 180 ? 21.352 9.781 -50.177 1.00 66.75 180 VAL A C 1
ATOM 1472 O O . VAL A 1 180 ? 22.147 8.984 -50.673 1.00 66.75 180 VAL A O 1
ATOM 1475 N N . LEU A 1 181 ? 20.880 10.838 -50.843 1.00 63.72 181 LEU A N 1
ATOM 1476 C CA . LEU A 1 181 ? 21.297 11.202 -52.202 1.00 63.72 181 LEU A CA 1
ATOM 1477 C C . LEU A 1 181 ? 22.313 12.351 -52.154 1.00 63.72 181 LEU A C 1
ATOM 1479 O O . LEU A 1 181 ? 22.027 13.395 -51.564 1.00 63.72 181 LEU A O 1
ATOM 1483 N N . ARG A 1 182 ? 23.474 12.176 -52.799 1.00 62.00 182 ARG A N 1
ATOM 1484 C CA . ARG A 1 182 ? 24.521 13.205 -52.945 1.00 62.00 182 ARG A CA 1
ATOM 1485 C C . ARG A 1 182 ? 24.702 13.543 -54.429 1.00 62.00 182 ARG A C 1
ATOM 1487 O O . ARG A 1 182 ? 25.012 12.660 -55.223 1.00 62.00 182 ARG A O 1
ATOM 1494 N N . GLY A 1 183 ? 24.516 14.805 -54.826 1.00 63.84 183 GLY A N 1
ATOM 1495 C CA . GLY A 1 183 ? 24.626 15.201 -56.238 1.00 63.84 183 GLY A CA 1
ATOM 1496 C C . GLY A 1 183 ? 24.360 16.680 -56.526 1.00 63.84 183 GLY A C 1
ATOM 1497 O O . GLY A 1 183 ? 24.240 17.492 -55.614 1.00 63.84 183 GLY A O 1
ATOM 1498 N N . SER A 1 184 ? 24.283 17.028 -57.815 1.00 62.66 184 SER A N 1
ATOM 1499 C CA . SER A 1 184 ? 23.905 18.367 -58.283 1.00 62.66 184 SER A CA 1
ATOM 1500 C C . SER A 1 184 ? 22.397 18.613 -58.128 1.00 62.66 184 SER A C 1
ATOM 1502 O O . SER A 1 184 ? 21.594 17.677 -58.154 1.00 62.66 184 SER A O 1
ATOM 1504 N N . ARG A 1 185 ? 21.999 19.886 -57.999 1.00 64.44 185 ARG A N 1
ATOM 1505 C CA . ARG A 1 185 ? 20.612 20.308 -57.720 1.00 64.44 185 ARG A CA 1
ATOM 1506 C C . ARG A 1 185 ? 19.572 19.741 -58.701 1.00 64.44 185 ARG A C 1
ATOM 1508 O O . ARG A 1 185 ? 18.503 19.323 -58.273 1.00 64.44 185 ARG A O 1
ATOM 1515 N N . GLU A 1 186 ? 19.895 19.651 -59.990 1.00 66.69 186 GLU A N 1
ATOM 1516 C CA . GLU A 1 186 ? 18.978 19.120 -61.016 1.00 66.69 186 GLU A CA 1
ATOM 1517 C C . GLU A 1 186 ? 18.763 17.601 -60.912 1.00 66.69 186 GLU A C 1
ATOM 1519 O O . GLU A 1 186 ? 17.637 17.115 -61.038 1.00 66.69 186 GLU A O 1
ATOM 1524 N N . SER A 1 187 ? 19.828 16.839 -60.637 1.00 63.84 187 SER A N 1
ATOM 1525 C CA . SER A 1 187 ? 19.744 15.383 -60.435 1.00 63.84 187 SER A CA 1
ATOM 1526 C C . SER A 1 187 ? 18.924 15.042 -59.184 1.00 63.84 187 SER A C 1
ATOM 1528 O O . SER A 1 187 ? 18.125 14.099 -59.168 1.00 63.84 187 SER A O 1
ATOM 1530 N N . ILE A 1 188 ? 19.069 15.878 -58.154 1.00 65.25 188 ILE A N 1
ATOM 1531 C CA . ILE A 1 188 ? 18.319 15.808 -56.903 1.00 65.25 188 ILE A CA 1
ATOM 1532 C C . ILE A 1 188 ? 16.825 16.067 -57.136 1.00 65.25 188 ILE A C 1
ATOM 1534 O O . ILE A 1 188 ? 16.003 15.271 -56.687 1.00 65.25 188 ILE A O 1
ATOM 1538 N N . GLU A 1 189 ? 16.451 17.127 -57.861 1.00 70.56 189 GLU A N 1
ATOM 1539 C CA . GLU A 1 189 ? 15.038 17.462 -58.102 1.00 70.56 189 GLU A CA 1
ATOM 1540 C C . GLU A 1 189 ? 14.302 16.380 -58.902 1.00 70.56 189 GLU A C 1
ATOM 1542 O O . GLU A 1 189 ? 13.161 16.034 -58.583 1.00 70.5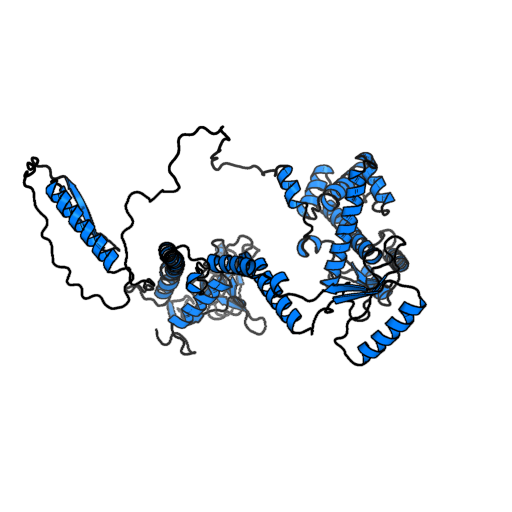6 189 GLU A O 1
ATOM 1547 N N . LYS A 1 190 ? 14.957 15.801 -59.915 1.00 72.44 190 LYS A N 1
ATOM 1548 C CA . LYS A 1 190 ? 14.381 14.708 -60.712 1.00 72.44 190 LYS A CA 1
ATOM 1549 C C . LYS A 1 190 ? 14.184 13.437 -59.881 1.00 72.44 190 LYS A C 1
ATOM 1551 O O . LYS A 1 190 ? 13.144 12.787 -59.993 1.00 72.44 190 LYS A O 1
ATOM 1556 N N . SER A 1 191 ? 15.156 13.104 -59.032 1.00 66.38 191 SER A N 1
ATOM 1557 C CA . SER A 1 191 ? 15.089 11.941 -58.136 1.00 66.38 191 SER A CA 1
ATOM 1558 C C . SER A 1 191 ? 14.039 12.129 -57.037 1.00 66.38 191 SER A C 1
ATOM 1560 O O . SER A 1 191 ? 13.291 11.201 -56.742 1.00 66.38 191 SER A O 1
ATOM 1562 N N . TRP A 1 192 ? 13.918 13.345 -56.492 1.00 71.00 192 TRP A N 1
ATOM 1563 C CA . TRP A 1 192 ? 12.902 13.711 -55.503 1.00 71.00 192 TRP A CA 1
ATOM 1564 C C . TRP A 1 192 ? 11.481 13.569 -56.051 1.00 71.00 192 TRP A C 1
ATOM 1566 O O . TRP A 1 192 ? 10.642 12.943 -55.408 1.00 71.00 192 TRP A O 1
ATOM 1576 N N . ARG A 1 193 ? 11.206 14.094 -57.256 1.00 75.69 193 ARG A N 1
ATOM 1577 C CA . ARG A 1 193 ? 9.873 13.976 -57.879 1.00 75.69 193 ARG A CA 1
ATOM 1578 C C . ARG A 1 193 ? 9.488 12.526 -58.136 1.00 75.69 193 ARG A C 1
ATOM 1580 O O . ARG A 1 193 ? 8.383 12.130 -57.789 1.00 75.69 193 ARG A O 1
ATOM 1587 N N . ARG A 1 194 ? 10.414 11.725 -58.669 1.00 72.94 194 ARG A N 1
ATOM 1588 C CA . ARG A 1 194 ? 10.177 10.297 -58.907 1.00 72.94 194 ARG A CA 1
ATOM 1589 C C . ARG A 1 194 ? 9.870 9.543 -57.610 1.00 72.94 194 ARG A C 1
ATOM 1591 O O . ARG A 1 194 ? 8.934 8.756 -57.576 1.00 72.94 194 ARG A O 1
ATOM 1598 N N . LEU A 1 195 ? 10.631 9.796 -56.544 1.00 69.06 195 LEU A N 1
ATOM 1599 C CA . LEU A 1 195 ? 10.425 9.133 -55.254 1.00 69.06 195 LEU A CA 1
ATOM 1600 C C . LEU A 1 195 ? 9.135 9.587 -54.563 1.00 69.06 195 LEU A C 1
ATOM 1602 O O . LEU A 1 195 ? 8.477 8.763 -53.943 1.00 69.06 195 LEU A O 1
ATOM 1606 N N . MET A 1 196 ? 8.737 10.855 -54.707 1.00 69.12 196 MET A N 1
ATOM 1607 C CA . MET A 1 196 ? 7.435 11.341 -54.233 1.00 69.12 196 MET A CA 1
ATOM 1608 C C . MET A 1 196 ? 6.269 10.697 -54.997 1.00 69.12 196 MET A C 1
ATOM 1610 O O . MET A 1 196 ? 5.314 10.256 -54.369 1.00 69.12 196 MET A O 1
ATOM 1614 N N . GLU A 1 197 ? 6.359 10.565 -56.325 1.00 75.06 197 GLU A N 1
ATOM 1615 C CA . GLU A 1 197 ? 5.342 9.871 -57.136 1.00 75.06 197 GLU A CA 1
ATOM 1616 C C . GLU A 1 197 ? 5.235 8.377 -56.796 1.00 75.06 197 GLU A C 1
ATOM 1618 O O . GLU A 1 197 ? 4.143 7.801 -56.787 1.00 75.06 197 GLU A O 1
ATOM 1623 N N . GLU A 1 198 ? 6.364 7.725 -56.514 1.00 65.94 198 GLU A N 1
ATOM 1624 C CA . GLU A 1 198 ? 6.381 6.337 -56.057 1.00 65.94 198 GLU A CA 1
ATOM 1625 C C . GLU A 1 198 ? 5.891 6.219 -54.590 1.00 65.94 198 GLU A C 1
ATOM 1627 O O . GLU A 1 198 ? 5.243 5.226 -54.250 1.00 65.94 198 GLU A O 1
ATOM 1632 N N . ALA A 1 199 ? 6.090 7.246 -53.749 1.00 63.59 199 ALA A N 1
ATOM 1633 C CA . ALA A 1 199 ? 5.587 7.321 -52.368 1.00 63.59 199 ALA A CA 1
ATOM 1634 C C . ALA A 1 199 ? 4.082 7.538 -52.270 1.00 63.59 199 ALA A C 1
ATOM 1636 O O . ALA A 1 199 ? 3.435 6.975 -51.390 1.00 63.59 199 ALA A O 1
ATOM 1637 N N . GLU A 1 200 ? 3.508 8.307 -53.191 1.00 65.56 200 GLU A N 1
ATOM 1638 C CA . GLU A 1 200 ? 2.057 8.479 -53.278 1.00 65.56 200 GLU A CA 1
ATOM 1639 C C . GLU A 1 200 ? 1.343 7.170 -53.642 1.00 65.56 200 GLU A C 1
ATOM 1641 O O . GLU A 1 200 ? 0.205 6.949 -53.233 1.00 65.56 200 GLU A O 1
ATOM 1646 N N . LYS A 1 201 ? 2.014 6.278 -54.383 1.00 69.25 201 LYS A N 1
ATOM 1647 C CA . LYS A 1 201 ? 1.466 4.978 -54.803 1.00 69.25 201 LYS A CA 1
ATOM 1648 C C . LYS A 1 201 ? 1.749 3.852 -53.815 1.00 69.25 201 LYS A C 1
ATOM 1650 O O . LYS A 1 201 ? 0.961 2.914 -53.724 1.00 69.25 201 LYS A O 1
ATOM 1655 N N . ASN A 1 202 ? 2.869 3.916 -53.101 1.00 56.50 202 ASN A N 1
ATOM 1656 C CA . ASN A 1 202 ? 3.266 2.913 -52.127 1.00 56.50 202 ASN A CA 1
ATOM 1657 C C . ASN A 1 202 ? 3.548 3.579 -50.770 1.00 56.50 202 ASN A C 1
ATOM 1659 O O . ASN A 1 202 ? 4.644 4.113 -50.577 1.00 56.50 202 ASN A O 1
ATOM 1663 N N . PRO A 1 203 ? 2.619 3.464 -49.800 1.00 55.00 203 PRO A N 1
ATOM 1664 C CA . PRO A 1 203 ? 2.806 3.957 -48.432 1.00 55.00 203 PRO A CA 1
ATOM 1665 C C . PRO A 1 203 ? 4.041 3.386 -47.714 1.00 55.00 203 PRO A C 1
ATOM 1667 O O . PRO A 1 203 ? 4.407 3.862 -46.645 1.00 55.00 203 PRO A O 1
ATOM 1670 N N . HIS A 1 204 ? 4.678 2.352 -48.275 1.00 56.19 204 HIS A N 1
ATOM 1671 C CA . HIS A 1 204 ? 5.858 1.692 -47.722 1.00 56.19 204 HIS A CA 1
ATOM 1672 C C . HIS A 1 204 ? 7.174 2.057 -48.426 1.00 56.19 204 HIS A C 1
ATOM 1674 O O . HIS A 1 204 ? 8.181 1.379 -48.183 1.00 56.19 204 HIS A O 1
ATOM 1680 N N . ILE A 1 205 ? 7.190 3.061 -49.309 1.00 58.72 205 ILE A N 1
ATOM 1681 C CA . ILE A 1 205 ? 8.440 3.529 -49.911 1.00 58.72 205 ILE A CA 1
ATOM 1682 C C . ILE A 1 205 ? 9.226 4.417 -48.939 1.00 58.72 205 ILE A C 1
ATOM 1684 O O . ILE A 1 205 ? 8.669 5.075 -48.063 1.00 58.72 205 ILE A O 1
ATOM 1688 N N . ILE A 1 206 ? 10.546 4.431 -49.093 1.00 58.12 206 ILE A N 1
ATOM 1689 C CA . ILE A 1 206 ? 11.441 5.243 -48.271 1.00 58.12 206 ILE A CA 1
ATOM 1690 C C . ILE A 1 206 ? 11.416 6.706 -48.728 1.00 58.12 206 ILE A C 1
ATOM 1692 O O . ILE A 1 206 ? 11.618 6.989 -49.908 1.00 58.12 206 ILE A O 1
ATOM 1696 N N . TYR A 1 207 ? 11.274 7.636 -47.780 1.00 58.97 207 TYR A N 1
ATOM 1697 C CA . TYR A 1 207 ? 11.511 9.057 -48.030 1.00 58.97 207 TYR A CA 1
ATOM 1698 C C . TYR A 1 207 ? 13.020 9.338 -48.142 1.00 58.97 207 TYR A C 1
ATOM 1700 O O . TYR A 1 207 ? 13.772 9.006 -47.219 1.00 58.97 207 TYR A O 1
ATOM 1708 N N . PRO A 1 208 ? 13.496 9.947 -49.241 1.00 57.56 208 PRO A N 1
ATOM 1709 C CA . PRO A 1 208 ? 14.903 10.305 -49.373 1.00 57.56 208 PRO A CA 1
ATOM 1710 C C . PRO A 1 208 ? 15.264 11.487 -48.463 1.00 57.56 208 PRO A C 1
ATOM 1712 O O . PRO A 1 208 ? 14.497 12.437 -48.329 1.00 57.56 208 PRO A O 1
ATOM 1715 N N . LEU A 1 209 ? 16.460 11.467 -47.876 1.00 58.84 209 LEU A N 1
ATOM 1716 C CA . LEU A 1 209 ? 17.093 12.654 -47.302 1.00 58.84 209 LEU A CA 1
ATOM 1717 C C . LEU A 1 209 ? 18.223 13.088 -48.228 1.00 58.84 209 LEU A C 1
ATOM 1719 O O . LEU A 1 209 ? 19.086 12.306 -48.605 1.00 58.84 209 LEU A O 1
ATOM 1723 N N . ILE A 1 210 ? 18.219 14.351 -48.625 1.00 56.75 210 ILE A N 1
ATOM 1724 C CA . ILE A 1 210 ? 19.232 14.882 -49.532 1.00 56.75 210 ILE A CA 1
ATOM 1725 C C . ILE A 1 210 ? 20.286 15.594 -48.693 1.00 56.75 210 ILE A C 1
ATOM 1727 O O . ILE A 1 210 ? 19.952 16.462 -47.887 1.00 56.75 210 ILE A O 1
ATOM 1731 N N . VAL A 1 211 ? 21.554 15.237 -48.893 1.00 56.88 211 VAL A N 1
ATOM 1732 C CA . VAL A 1 211 ? 22.689 15.890 -48.233 1.00 56.88 211 VAL A CA 1
ATOM 1733 C C . VAL A 1 211 ? 23.636 16.388 -49.317 1.00 56.88 211 VAL A C 1
ATOM 1735 O O . VAL A 1 211 ? 24.058 15.622 -50.184 1.00 56.88 211 VAL A O 1
ATOM 1738 N N . GLU A 1 212 ? 23.969 17.678 -49.293 1.00 52.75 212 GLU A N 1
ATOM 1739 C CA . GLU A 1 212 ? 24.954 18.242 -50.217 1.00 52.75 212 GLU A CA 1
ATOM 1740 C C . GLU A 1 212 ? 26.338 17.648 -49.918 1.00 52.75 212 GLU A C 1
ATOM 1742 O O . GLU A 1 212 ? 26.816 17.658 -48.782 1.00 52.75 212 GLU A O 1
ATOM 1747 N N . GLY A 1 213 ? 26.979 17.072 -50.936 1.00 51.78 213 GLY A N 1
ATOM 1748 C CA . GLY A 1 213 ? 28.298 16.467 -50.786 1.00 51.78 213 GLY A CA 1
ATOM 1749 C C . GLY A 1 213 ? 29.377 17.526 -50.549 1.00 51.78 213 GLY A C 1
ATOM 1750 O O . GLY A 1 213 ? 29.561 18.422 -51.371 1.00 51.78 213 GLY A O 1
ATOM 1751 N N . GLY A 1 214 ? 30.137 17.393 -49.460 1.00 54.47 214 GLY A N 1
ATOM 1752 C CA . GLY A 1 214 ? 31.431 18.063 -49.319 1.00 54.47 214 GLY A CA 1
ATOM 1753 C C . GLY A 1 214 ? 32.423 17.556 -50.376 1.00 54.47 214 GLY A C 1
ATOM 1754 O O . GLY A 1 214 ? 32.377 16.389 -50.766 1.00 54.47 214 GLY A O 1
ATOM 1755 N N . ARG A 1 215 ? 33.323 18.435 -50.838 1.00 51.38 215 ARG A N 1
ATOM 1756 C CA . ARG A 1 215 ? 34.230 18.257 -51.999 1.00 51.38 215 ARG A CA 1
ATOM 1757 C C . ARG A 1 215 ? 35.212 17.067 -51.943 1.00 51.38 215 ARG A C 1
ATOM 1759 O O . ARG A 1 215 ? 36.001 16.913 -52.866 1.00 51.38 215 ARG A O 1
ATOM 1766 N N . GLU A 1 216 ? 35.179 16.223 -50.918 1.00 53.62 216 GLU A N 1
ATOM 1767 C CA . GLU A 1 216 ? 36.227 15.225 -50.654 1.00 53.62 216 GLU A CA 1
ATOM 1768 C C . GLU A 1 216 ? 35.871 13.781 -51.054 1.00 53.62 216 GLU A C 1
ATOM 1770 O O . GLU A 1 216 ? 36.683 12.878 -50.871 1.00 53.62 216 GLU A O 1
ATOM 1775 N N . SER A 1 217 ? 34.690 13.493 -51.617 1.00 49.84 217 SER A N 1
ATOM 1776 C CA . SER A 1 217 ? 34.342 12.110 -52.017 1.00 49.84 217 SER A CA 1
ATOM 1777 C C . SER A 1 217 ? 33.414 12.038 -53.240 1.00 49.84 217 SER A C 1
ATOM 1779 O O . SER A 1 217 ? 32.205 11.865 -53.086 1.00 49.84 217 SER A O 1
ATOM 1781 N N . PRO A 1 218 ? 33.950 12.129 -54.470 1.00 51.38 218 PRO A N 1
ATOM 1782 C CA . PRO A 1 218 ? 33.145 12.238 -55.691 1.00 51.38 218 PRO A CA 1
ATOM 1783 C C . PRO A 1 218 ? 32.427 10.948 -56.145 1.00 51.38 218 PRO A C 1
ATOM 1785 O O . PRO A 1 218 ? 31.613 11.021 -57.057 1.00 51.38 218 PRO A O 1
ATOM 1788 N N . ASN A 1 219 ? 32.663 9.784 -55.519 1.00 50.66 219 ASN A N 1
ATOM 1789 C CA . ASN A 1 219 ? 32.161 8.484 -56.012 1.00 50.66 219 ASN A CA 1
ATOM 1790 C C . ASN A 1 219 ? 31.089 7.778 -55.149 1.00 50.66 219 ASN A C 1
ATOM 1792 O O . ASN A 1 219 ? 30.719 6.649 -55.463 1.00 50.66 219 ASN A O 1
ATOM 1796 N N . ARG A 1 220 ? 30.549 8.395 -54.087 1.00 52.72 220 ARG A N 1
ATOM 1797 C CA . ARG A 1 220 ? 29.403 7.834 -53.329 1.00 52.72 220 ARG A CA 1
ATOM 1798 C C . ARG A 1 220 ? 28.158 8.700 -53.513 1.00 52.72 220 ARG A C 1
ATOM 1800 O O . ARG A 1 220 ? 27.937 9.646 -52.765 1.00 52.72 220 ARG A O 1
ATOM 1807 N N . ILE A 1 221 ? 27.373 8.369 -54.537 1.00 54.41 221 ILE A N 1
ATOM 1808 C CA . ILE A 1 221 ? 26.169 9.110 -54.962 1.00 54.41 221 ILE A CA 1
ATOM 1809 C C . ILE A 1 221 ? 24.935 8.717 -54.125 1.00 54.41 221 ILE A C 1
ATOM 1811 O O . ILE A 1 221 ? 24.015 9.518 -53.963 1.00 54.41 221 ILE A O 1
ATOM 1815 N N . VAL A 1 222 ? 24.928 7.505 -53.555 1.00 58.72 222 VAL A N 1
ATOM 1816 C CA . VAL A 1 222 ? 23.810 6.957 -52.773 1.00 58.72 222 VAL A CA 1
ATOM 1817 C C . VAL A 1 222 ? 24.343 6.219 -51.544 1.00 58.72 222 VAL A C 1
ATOM 1819 O O . VAL A 1 222 ? 25.217 5.363 -51.673 1.00 58.72 222 VAL A O 1
ATOM 1822 N N . GLU A 1 223 ? 23.819 6.538 -50.361 1.00 64.25 223 GLU A N 1
ATOM 1823 C CA . GLU A 1 223 ? 24.112 5.839 -49.104 1.00 64.25 223 GLU A CA 1
ATOM 1824 C C . GLU A 1 223 ? 22.793 5.405 -48.450 1.00 64.25 223 GLU A C 1
ATOM 1826 O O . GLU A 1 223 ? 21.897 6.220 -48.226 1.00 64.25 223 GLU A O 1
ATOM 1831 N N . TRP A 1 224 ? 22.649 4.100 -48.209 1.00 64.62 22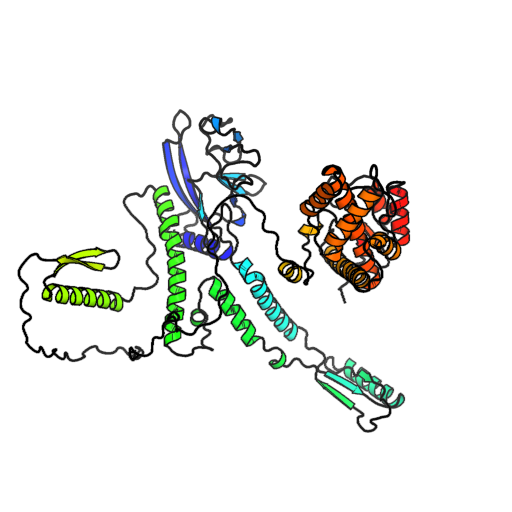4 TRP A N 1
ATOM 1832 C CA . TRP A 1 224 ? 21.494 3.516 -47.531 1.00 64.62 224 TRP A CA 1
ATOM 1833 C C . TRP A 1 224 ? 21.809 3.351 -46.049 1.00 64.62 224 TRP A C 1
ATOM 1835 O O . TRP A 1 224 ? 22.769 2.663 -45.701 1.00 64.62 224 TRP A O 1
ATOM 1845 N N . LEU A 1 225 ? 20.984 3.948 -45.191 1.00 66.25 225 LEU A N 1
ATOM 1846 C CA . LEU A 1 225 ? 21.002 3.681 -43.758 1.00 66.25 225 LEU A CA 1
ATOM 1847 C C . LEU A 1 225 ? 19.763 2.865 -43.400 1.00 66.25 225 LEU A C 1
ATOM 1849 O O . LEU A 1 225 ? 18.656 3.398 -43.440 1.00 66.25 225 LEU A O 1
ATOM 1853 N N . ASP A 1 226 ? 19.947 1.593 -43.055 1.00 63.53 226 ASP A N 1
ATOM 1854 C CA . ASP A 1 226 ? 18.866 0.743 -42.557 1.00 63.53 226 ASP A CA 1
ATOM 1855 C C . ASP A 1 226 ? 18.442 1.213 -41.156 1.00 63.53 226 ASP A C 1
ATOM 1857 O O . ASP A 1 226 ? 19.276 1.340 -40.259 1.00 63.53 226 ASP A O 1
ATOM 1861 N N . LEU A 1 227 ? 17.155 1.518 -40.989 1.00 67.88 227 LEU A N 1
ATOM 1862 C CA . LEU A 1 227 ? 16.545 1.906 -39.707 1.00 67.88 227 LEU A CA 1
ATOM 1863 C C . LEU A 1 227 ? 15.479 0.899 -39.263 1.00 67.88 227 LEU A C 1
ATOM 1865 O O . LEU A 1 227 ? 14.696 1.175 -38.348 1.00 67.88 227 LEU A O 1
ATOM 1869 N N . SER A 1 228 ? 15.391 -0.248 -39.938 1.00 65.12 228 SER A N 1
ATOM 1870 C CA . SER A 1 228 ? 14.460 -1.287 -39.539 1.00 65.12 228 SER A CA 1
ATOM 1871 C C . SER A 1 228 ? 14.771 -1.755 -38.115 1.00 65.12 228 SER A C 1
ATOM 1873 O O . SER A 1 228 ? 15.922 -1.939 -37.729 1.00 65.12 228 SER A O 1
ATOM 1875 N N . PHE A 1 229 ? 13.725 -1.922 -37.301 1.00 61.78 229 PHE A N 1
ATOM 1876 C CA . PHE A 1 229 ? 13.883 -2.571 -36.006 1.00 61.78 229 PHE A CA 1
ATOM 1877 C C . PHE A 1 229 ? 14.167 -4.051 -36.249 1.00 61.78 229 PHE A C 1
ATOM 1879 O O . PHE A 1 229 ? 13.262 -4.806 -36.615 1.00 61.78 229 PHE A O 1
ATOM 1886 N N . THR A 1 230 ? 15.405 -4.477 -36.024 1.00 62.25 230 THR A N 1
ATOM 1887 C CA . THR A 1 230 ? 15.722 -5.899 -35.937 1.00 62.25 230 THR A CA 1
ATOM 1888 C C . THR A 1 230 ? 15.356 -6.402 -34.543 1.00 62.25 230 THR A C 1
ATOM 1890 O O . THR A 1 230 ? 15.639 -5.751 -33.540 1.00 62.25 230 THR A O 1
ATOM 1893 N N . SER A 1 231 ? 14.761 -7.594 -34.442 1.00 59.97 231 SER A N 1
ATOM 1894 C CA . SER A 1 231 ? 14.451 -8.222 -33.144 1.00 59.97 231 SER A CA 1
ATOM 1895 C C . SER A 1 231 ? 15.688 -8.398 -32.255 1.00 59.97 231 SER A C 1
ATOM 1897 O O . SER A 1 231 ? 15.567 -8.408 -31.035 1.00 59.97 231 SER A O 1
ATOM 1899 N N . LYS A 1 232 ? 16.876 -8.481 -32.866 1.00 63.22 232 LYS A N 1
ATOM 1900 C CA . LYS A 1 232 ? 18.174 -8.534 -32.182 1.00 63.22 232 LYS A CA 1
ATOM 1901 C C . LYS A 1 232 ? 18.570 -7.225 -31.490 1.00 63.22 232 LYS A C 1
ATOM 1903 O O . LYS A 1 232 ? 19.285 -7.283 -30.500 1.00 63.22 232 LYS A O 1
ATOM 1908 N N . ASP A 1 233 ? 18.094 -6.073 -31.964 1.00 61.41 233 ASP A N 1
ATOM 1909 C CA . ASP A 1 233 ? 18.399 -4.766 -31.353 1.00 61.41 233 ASP A CA 1
ATOM 1910 C C . ASP A 1 233 ? 17.516 -4.482 -30.127 1.00 61.41 233 ASP A C 1
ATOM 1912 O O . ASP A 1 233 ? 17.778 -3.572 -29.343 1.00 61.41 233 ASP A O 1
ATOM 1916 N N . VAL A 1 234 ? 16.458 -5.281 -29.959 1.00 64.62 234 VAL A N 1
ATOM 1917 C CA . VAL A 1 234 ? 15.456 -5.193 -28.892 1.00 64.62 234 VAL A CA 1
ATOM 1918 C C . VAL A 1 234 ? 15.459 -6.498 -28.083 1.00 64.62 234 VAL A C 1
ATOM 1920 O O . VAL A 1 234 ? 14.413 -7.001 -27.669 1.00 64.62 234 VAL A O 1
ATOM 1923 N N . ASP A 1 235 ? 16.634 -7.095 -27.872 1.00 69.19 235 ASP A N 1
ATOM 1924 C CA . ASP A 1 235 ? 16.737 -8.267 -27.007 1.00 69.19 235 ASP A CA 1
ATOM 1925 C C . ASP A 1 235 ? 16.679 -7.844 -25.534 1.00 69.19 235 ASP A C 1
ATOM 1927 O O . ASP A 1 235 ? 17.682 -7.598 -24.865 1.00 69.19 235 ASP A O 1
ATOM 1931 N N . PHE A 1 236 ? 15.453 -7.732 -25.025 1.00 73.19 236 PHE A N 1
ATOM 1932 C CA . PHE A 1 236 ? 15.195 -7.554 -23.601 1.00 73.19 236 PHE A CA 1
ATOM 1933 C C . PHE A 1 236 ? 15.102 -8.884 -22.848 1.00 73.19 236 PHE A C 1
ATOM 1935 O O . PHE A 1 236 ? 14.736 -8.852 -21.677 1.00 73.19 236 PHE A O 1
ATOM 1942 N N . GLY A 1 237 ? 15.378 -10.038 -23.469 1.00 80.69 237 GLY A N 1
ATOM 1943 C CA . GLY A 1 237 ? 15.138 -11.358 -22.877 1.00 80.69 237 GLY A CA 1
ATOM 1944 C C . GLY A 1 237 ? 15.807 -11.515 -21.513 1.00 80.69 237 GLY A C 1
ATOM 1945 O O . GLY A 1 237 ? 15.125 -11.639 -20.498 1.00 80.69 237 GLY A O 1
ATOM 1946 N N . ALA A 1 238 ? 17.133 -11.360 -21.471 1.00 80.94 238 ALA A N 1
ATOM 1947 C CA . ALA A 1 238 ? 17.910 -11.491 -20.236 1.00 80.94 238 ALA A CA 1
ATOM 1948 C C . ALA A 1 238 ? 17.450 -10.523 -19.128 1.00 80.94 238 ALA A C 1
ATOM 1950 O O . ALA A 1 238 ? 17.351 -10.897 -17.961 1.00 80.94 238 ALA A O 1
ATOM 1951 N N . TYR A 1 239 ? 17.117 -9.283 -19.495 1.00 83.19 239 TYR A N 1
ATOM 1952 C CA . TYR A 1 239 ? 16.658 -8.273 -18.543 1.00 83.19 239 TYR A CA 1
ATOM 1953 C C . TYR A 1 239 ? 15.221 -8.529 -18.056 1.00 83.19 239 TYR A C 1
ATOM 1955 O O . TYR A 1 239 ? 14.904 -8.321 -16.884 1.00 83.19 239 TYR A O 1
ATOM 1963 N N . ARG A 1 240 ? 14.342 -9.031 -18.931 1.00 85.69 240 ARG A N 1
ATOM 1964 C CA . ARG A 1 240 ? 12.990 -9.478 -18.568 1.00 85.69 240 ARG A CA 1
ATOM 1965 C C . ARG A 1 240 ? 13.046 -10.646 -17.606 1.00 85.69 240 ARG A C 1
ATOM 1967 O O . ARG A 1 240 ? 12.282 -10.649 -16.644 1.00 85.69 240 ARG A O 1
ATOM 1974 N N . ASP A 1 241 ? 13.947 -11.591 -17.835 1.00 85.88 241 ASP A N 1
ATOM 1975 C CA . ASP A 1 241 ? 14.115 -12.750 -16.968 1.00 85.88 241 ASP A CA 1
ATOM 1976 C C . ASP A 1 241 ? 14.691 -12.339 -15.608 1.00 85.88 241 ASP A C 1
ATOM 1978 O O . ASP A 1 241 ? 14.167 -12.756 -14.579 1.00 85.88 241 ASP A O 1
ATOM 1982 N N . GLU A 1 242 ? 15.662 -11.422 -15.556 1.00 85.38 242 GLU A N 1
ATOM 1983 C CA . GLU A 1 242 ? 16.141 -10.841 -14.292 1.00 85.38 242 GLU A CA 1
ATOM 1984 C C . GLU A 1 242 ? 15.013 -10.146 -13.511 1.00 85.38 242 GLU A C 1
ATOM 1986 O O . GLU A 1 242 ? 14.858 -10.345 -12.297 1.00 85.38 242 GLU A O 1
ATOM 1991 N N . ILE A 1 243 ? 14.186 -9.350 -14.197 1.00 90.06 243 ILE A N 1
ATOM 1992 C CA . ILE A 1 243 ? 13.038 -8.699 -13.570 1.00 90.06 243 ILE A CA 1
ATOM 1993 C C . ILE A 1 243 ? 12.030 -9.741 -13.074 1.00 90.06 243 ILE A C 1
ATOM 1995 O O . ILE A 1 243 ? 11.617 -9.657 -11.918 1.00 90.06 243 ILE A O 1
ATOM 1999 N N . ARG A 1 244 ? 11.652 -10.725 -13.897 1.00 87.38 244 ARG A N 1
ATOM 2000 C CA . ARG A 1 244 ? 10.717 -11.798 -13.516 1.00 87.38 244 ARG A CA 1
ATOM 2001 C C . ARG A 1 244 ? 11.223 -12.583 -12.312 1.00 87.38 244 ARG A C 1
ATOM 2003 O O . ARG A 1 244 ? 10.445 -12.816 -11.394 1.00 87.38 244 ARG A O 1
ATOM 2010 N N . ARG A 1 245 ? 12.519 -12.904 -12.265 1.00 86.75 245 ARG A N 1
ATOM 2011 C CA . ARG A 1 245 ? 13.169 -13.549 -11.112 1.00 86.75 245 ARG A CA 1
ATOM 2012 C C . ARG A 1 245 ? 13.117 -12.675 -9.870 1.00 86.75 245 ARG A C 1
ATOM 2014 O O . ARG A 1 245 ? 12.766 -13.167 -8.805 1.00 86.75 245 ARG A O 1
ATOM 2021 N N . THR A 1 246 ? 13.408 -11.380 -9.997 1.00 89.25 246 THR A N 1
ATOM 2022 C CA . THR A 1 246 ? 13.332 -10.451 -8.859 1.00 89.25 246 THR A CA 1
ATOM 2023 C C . THR A 1 246 ? 11.902 -10.321 -8.330 1.00 89.25 246 THR A C 1
ATOM 2025 O O . THR A 1 246 ? 11.689 -10.284 -7.121 1.00 89.25 246 THR A O 1
ATOM 2028 N N . VAL A 1 247 ? 10.921 -10.249 -9.235 1.00 91.25 247 VAL A N 1
ATOM 2029 C CA . VAL A 1 247 ? 9.498 -10.214 -8.885 1.00 91.25 247 VAL A CA 1
ATOM 2030 C C . VAL A 1 247 ? 9.123 -11.524 -8.193 1.00 91.25 247 VAL A C 1
ATOM 2032 O O . VAL A 1 247 ? 8.660 -11.468 -7.065 1.00 91.25 247 VAL A O 1
ATOM 2035 N N . GLY A 1 248 ? 9.398 -12.690 -8.786 1.00 89.94 248 GLY A N 1
ATOM 2036 C CA . GLY A 1 248 ? 9.094 -13.998 -8.188 1.00 89.94 248 GLY A CA 1
ATOM 2037 C C . GLY A 1 248 ? 9.730 -14.199 -6.811 1.00 89.94 248 GLY A C 1
ATOM 2038 O O . GLY A 1 248 ? 9.054 -14.632 -5.877 1.00 89.94 248 GLY A O 1
ATOM 2039 N N . ALA A 1 249 ? 10.987 -13.782 -6.643 1.00 88.38 249 ALA A N 1
ATOM 2040 C CA . ALA A 1 249 ? 11.713 -13.881 -5.379 1.00 88.38 249 ALA A CA 1
ATOM 2041 C C . ALA A 1 249 ? 11.035 -13.125 -4.223 1.00 88.38 249 ALA A C 1
ATOM 2043 O O . ALA A 1 249 ? 11.111 -13.588 -3.087 1.00 88.38 249 ALA A O 1
ATOM 2044 N N . MET A 1 250 ? 10.323 -12.022 -4.491 1.00 88.62 250 MET A N 1
ATOM 2045 C CA . MET A 1 250 ? 9.584 -11.271 -3.463 1.00 88.62 250 MET A CA 1
ATOM 2046 C C . MET A 1 250 ? 8.459 -12.102 -2.822 1.00 88.62 250 MET A C 1
ATOM 2048 O O . MET A 1 250 ? 8.214 -11.985 -1.623 1.00 88.62 250 MET A O 1
ATOM 2052 N N . TRP A 1 251 ? 7.802 -12.970 -3.599 1.00 90.75 251 TRP A N 1
ATOM 2053 C CA . TRP A 1 251 ? 6.790 -13.914 -3.101 1.00 90.75 251 TRP A CA 1
ATOM 2054 C C . TRP A 1 251 ? 7.373 -15.304 -2.798 1.00 90.75 251 TRP A C 1
ATOM 2056 O O . TRP A 1 251 ? 6.629 -16.224 -2.473 1.00 90.75 251 TRP A O 1
ATOM 2066 N N . GLY A 1 252 ? 8.694 -15.481 -2.903 1.00 89.19 252 GLY A N 1
ATOM 2067 C CA . GLY A 1 252 ? 9.349 -16.778 -2.723 1.00 89.19 252 GLY A CA 1
ATOM 2068 C C . GLY A 1 252 ? 9.061 -17.788 -3.840 1.00 89.19 252 GLY A C 1
ATOM 2069 O O . GLY A 1 252 ? 9.297 -18.981 -3.663 1.00 89.19 252 GLY A O 1
ATOM 2070 N N . VAL A 1 253 ? 8.574 -17.337 -4.998 1.00 89.62 253 VAL A N 1
ATOM 2071 C CA . VAL A 1 253 ? 8.314 -18.191 -6.164 1.00 89.62 253 VAL A CA 1
ATOM 2072 C C . VAL A 1 253 ? 9.592 -18.304 -6.983 1.00 89.62 253 VAL A C 1
ATOM 2074 O O . VAL A 1 253 ? 10.052 -17.326 -7.577 1.00 89.62 253 VAL A O 1
ATOM 2077 N N . MET A 1 254 ? 10.184 -19.498 -6.997 1.00 86.38 254 MET A N 1
ATOM 2078 C CA . MET A 1 254 ? 11.409 -19.753 -7.750 1.00 86.38 254 MET A CA 1
ATOM 2079 C C . MET A 1 254 ? 11.130 -20.035 -9.237 1.00 86.38 254 MET A C 1
ATOM 2081 O O . MET A 1 254 ? 10.050 -20.532 -9.571 1.00 86.38 254 MET A O 1
ATOM 2085 N N . PRO A 1 255 ? 12.093 -19.758 -10.140 1.00 82.06 255 PRO A N 1
ATOM 2086 C CA . PRO A 1 255 ? 11.896 -19.843 -11.593 1.00 82.06 255 PRO A CA 1
ATOM 2087 C C . PRO A 1 255 ? 11.412 -21.206 -12.098 1.00 82.06 255 PRO A C 1
ATOM 2089 O O . PRO A 1 255 ? 10.619 -21.253 -13.043 1.00 82.06 255 PRO A O 1
ATOM 2092 N N . ILE A 1 256 ? 11.797 -22.294 -11.418 1.00 81.81 256 ILE A N 1
ATOM 2093 C CA . ILE A 1 256 ? 11.328 -23.657 -11.704 1.00 81.81 256 ILE A CA 1
ATOM 2094 C C . ILE A 1 256 ? 9.794 -23.778 -11.712 1.00 81.81 256 ILE A C 1
ATOM 2096 O O . ILE A 1 256 ? 9.238 -24.459 -12.568 1.00 81.81 256 ILE A O 1
ATOM 2100 N N . PHE A 1 257 ? 9.091 -23.050 -10.838 1.00 80.19 257 PHE A N 1
ATOM 2101 C CA . PHE A 1 257 ? 7.622 -23.046 -10.786 1.00 80.19 257 PHE A CA 1
ATOM 2102 C C . PHE A 1 257 ? 6.982 -22.192 -11.886 1.00 80.19 257 PHE A C 1
ATOM 2104 O O . PHE A 1 257 ? 5.795 -22.328 -12.164 1.00 80.19 257 PHE A O 1
ATOM 2111 N N . THR A 1 258 ? 7.762 -21.316 -12.522 1.00 79.25 258 THR A N 1
ATOM 2112 C CA . THR A 1 258 ? 7.319 -20.480 -13.649 1.00 79.25 258 THR A CA 1
ATOM 2113 C C . THR A 1 258 ? 7.683 -21.066 -15.017 1.00 79.25 258 THR A C 1
ATOM 2115 O O . THR A 1 258 ? 7.350 -20.467 -16.036 1.00 79.25 258 THR A O 1
ATOM 2118 N N . GLY A 1 259 ? 8.347 -22.228 -15.053 1.00 72.38 259 GLY A N 1
ATOM 2119 C CA . GLY A 1 259 ? 8.785 -22.880 -16.290 1.00 72.38 259 GLY A CA 1
ATOM 2120 C C . GLY A 1 259 ? 10.036 -22.266 -16.933 1.00 72.38 259 GLY A C 1
ATOM 2121 O O . GLY A 1 259 ? 10.345 -22.602 -18.073 1.00 72.38 259 GLY A O 1
ATOM 2122 N N . ASP A 1 260 ? 10.765 -21.386 -16.231 1.00 66.31 260 ASP A N 1
ATOM 2123 C CA . ASP A 1 260 ? 12.072 -20.881 -16.679 1.00 66.31 260 ASP A CA 1
ATOM 2124 C C . ASP A 1 260 ? 13.164 -21.888 -16.283 1.00 66.31 260 ASP A C 1
ATOM 2126 O O . ASP A 1 260 ? 13.781 -21.797 -15.220 1.00 66.31 260 ASP A O 1
ATOM 2130 N N . THR A 1 261 ? 13.369 -22.893 -17.137 1.00 58.62 261 THR A N 1
ATOM 2131 C CA . THR A 1 261 ? 14.428 -23.908 -16.993 1.00 58.62 261 THR A CA 1
ATOM 2132 C C . THR A 1 261 ? 15.724 -23.511 -17.712 1.00 58.62 261 THR A C 1
ATOM 2134 O O . THR A 1 261 ? 16.657 -24.310 -17.789 1.00 58.62 261 THR A O 1
ATOM 2137 N N . VAL A 1 262 ? 15.806 -22.296 -18.273 1.00 53.72 262 VAL A N 1
ATOM 2138 C CA . VAL A 1 262 ? 16.851 -21.913 -19.244 1.00 53.72 262 VAL A CA 1
ATOM 2139 C C . VAL A 1 262 ? 18.221 -21.686 -18.581 1.00 53.72 262 VAL A C 1
ATOM 2141 O O . VAL A 1 262 ? 19.245 -21.670 -19.259 1.00 53.72 262 VAL A O 1
ATOM 2144 N N . ALA A 1 263 ? 18.287 -21.603 -17.248 1.00 51.78 263 ALA A N 1
ATOM 2145 C CA . ALA A 1 263 ? 19.539 -21.448 -16.500 1.00 51.78 263 ALA A CA 1
ATOM 2146 C C . ALA A 1 263 ? 19.678 -22.456 -15.341 1.00 51.78 263 ALA A C 1
ATOM 2148 O O . ALA A 1 263 ? 19.925 -22.078 -14.197 1.00 51.78 263 ALA A O 1
ATOM 2149 N N . GLY A 1 264 ? 19.511 -23.750 -15.619 1.00 48.16 264 GLY A N 1
ATOM 2150 C CA . GLY A 1 264 ? 19.730 -24.823 -14.645 1.00 48.16 264 GLY A CA 1
ATOM 2151 C C . GLY A 1 264 ? 21.128 -25.434 -14.743 1.00 48.16 264 GLY A C 1
ATOM 2152 O O . GLY A 1 264 ? 21.313 -26.458 -15.396 1.00 48.16 264 GLY A O 1
ATOM 2153 N N . TYR A 1 265 ? 22.119 -24.852 -14.064 1.00 45.12 265 TYR A N 1
ATOM 2154 C CA . TYR A 1 265 ? 23.352 -25.570 -13.721 1.00 45.12 265 TYR A CA 1
ATOM 2155 C C . TYR A 1 265 ? 23.001 -26.713 -12.740 1.00 45.12 265 TYR A C 1
ATOM 2157 O O . TYR A 1 265 ? 23.065 -26.530 -11.530 1.00 45.12 265 TYR A O 1
ATOM 2165 N N . GLY A 1 266 ? 22.601 -27.877 -13.263 1.00 51.00 266 GLY A N 1
ATOM 2166 C CA . GLY A 1 266 ? 22.488 -29.158 -12.549 1.00 51.00 266 GLY A CA 1
ATOM 2167 C C . GLY A 1 266 ? 21.246 -29.383 -11.666 1.00 51.00 266 GLY A C 1
ATOM 2168 O O . GLY A 1 266 ? 20.747 -28.477 -11.001 1.00 51.00 266 GLY A O 1
ATOM 2169 N N . LEU A 1 267 ? 20.824 -30.655 -11.585 1.00 56.09 267 LEU A N 1
ATOM 2170 C CA . LEU A 1 267 ? 19.726 -31.195 -10.752 1.00 56.09 267 LEU A CA 1
ATOM 2171 C C . LEU A 1 267 ? 19.786 -30.768 -9.271 1.00 56.09 267 LEU A C 1
ATOM 2173 O O . LEU A 1 267 ? 18.768 -30.698 -8.587 1.00 56.09 267 LEU A O 1
ATOM 2177 N N . ALA A 1 268 ? 20.981 -30.467 -8.759 1.00 57.38 268 ALA A N 1
ATOM 2178 C CA . ALA A 1 268 ? 21.175 -30.025 -7.380 1.00 57.38 268 ALA A CA 1
ATOM 2179 C C . ALA A 1 268 ? 20.544 -28.647 -7.093 1.00 57.38 268 ALA A C 1
ATOM 2181 O O . ALA A 1 268 ? 20.066 -28.411 -5.984 1.00 57.38 268 ALA A O 1
ATOM 2182 N N . ASN A 1 269 ? 20.498 -27.750 -8.084 1.00 64.06 269 ASN A N 1
ATOM 2183 C CA . ASN A 1 269 ? 19.925 -26.413 -7.916 1.00 64.06 269 ASN A CA 1
ATOM 2184 C C . ASN A 1 269 ? 18.391 -26.405 -8.001 1.00 64.06 269 ASN A C 1
ATOM 2186 O O . ASN A 1 269 ? 17.757 -25.510 -7.446 1.00 64.06 269 ASN A O 1
ATOM 2190 N N . GLU A 1 270 ? 17.785 -27.409 -8.636 1.00 69.38 270 GLU A N 1
ATOM 2191 C CA . GLU A 1 270 ? 16.326 -27.556 -8.707 1.00 69.38 270 GLU A CA 1
ATOM 2192 C C . GLU A 1 270 ? 15.735 -27.895 -7.334 1.00 69.38 270 GLU A C 1
ATOM 2194 O O . GLU A 1 270 ? 14.783 -27.252 -6.892 1.00 69.38 270 GLU A O 1
ATOM 2199 N N . GLY A 1 271 ? 16.361 -28.824 -6.600 1.00 70.88 271 GLY A N 1
ATOM 2200 C CA . GLY A 1 271 ? 15.941 -29.173 -5.239 1.00 70.88 271 GLY A CA 1
ATOM 2201 C C . GLY A 1 271 ? 16.024 -27.991 -4.266 1.00 70.88 271 GLY A C 1
ATOM 2202 O O . GLY A 1 271 ? 15.121 -27.785 -3.454 1.00 70.88 271 GLY A O 1
ATOM 2203 N N . LEU A 1 272 ? 17.067 -27.158 -4.381 1.00 77.62 272 LEU A N 1
ATOM 2204 C CA . LEU A 1 272 ? 17.191 -25.947 -3.566 1.00 77.62 272 LEU A CA 1
ATOM 2205 C C . LEU A 1 272 ? 16.087 -24.929 -3.883 1.00 77.62 272 LEU A C 1
ATOM 2207 O O . LEU A 1 272 ? 15.528 -24.329 -2.965 1.00 77.62 272 LEU A O 1
ATOM 2211 N N . GLN A 1 273 ? 15.746 -24.749 -5.162 1.00 75.44 273 GLN A N 1
ATOM 2212 C CA . GLN A 1 273 ? 14.662 -23.856 -5.570 1.00 75.44 273 GLN A CA 1
ATOM 2213 C C . GLN A 1 273 ? 13.304 -24.305 -5.013 1.00 75.44 273 GLN A C 1
ATOM 2215 O O . GLN A 1 273 ? 12.552 -23.478 -4.495 1.00 75.44 273 GLN A O 1
ATOM 2220 N N . VAL A 1 274 ? 13.015 -25.609 -5.040 1.00 80.12 274 VAL A N 1
ATOM 2221 C CA . VAL A 1 274 ? 11.803 -26.176 -4.423 1.00 80.12 274 VAL A CA 1
ATOM 2222 C C . VAL A 1 274 ? 11.769 -25.888 -2.921 1.00 80.12 274 VAL A C 1
ATOM 2224 O O . VAL A 1 274 ? 10.769 -25.391 -2.404 1.00 80.12 274 VAL A O 1
ATOM 2227 N N . LEU A 1 275 ? 12.888 -26.100 -2.225 1.00 81.94 275 LEU A N 1
ATOM 2228 C CA . LEU A 1 275 ? 12.993 -25.867 -0.786 1.00 81.94 275 LEU A CA 1
ATOM 2229 C C . LEU A 1 275 ? 12.790 -24.393 -0.396 1.00 81.94 275 LEU A C 1
ATOM 2231 O O . LEU A 1 275 ? 12.156 -24.111 0.621 1.00 81.94 275 LEU A O 1
ATOM 2235 N N . VAL A 1 276 ? 13.290 -23.442 -1.191 1.00 83.19 276 VAL A N 1
ATOM 2236 C CA . VAL A 1 276 ? 13.060 -22.004 -0.955 1.00 83.19 276 VAL A CA 1
ATOM 2237 C C . VAL A 1 276 ? 11.575 -21.664 -1.065 1.00 83.19 276 VAL A C 1
ATOM 2239 O O . VAL A 1 276 ? 11.036 -21.005 -0.174 1.00 83.19 276 VAL A O 1
ATOM 2242 N N . THR A 1 277 ? 10.898 -22.144 -2.109 1.00 85.94 277 THR A N 1
ATOM 2243 C CA . THR A 1 277 ? 9.456 -21.917 -2.270 1.00 85.94 277 THR A CA 1
ATOM 2244 C C . THR A 1 277 ? 8.649 -22.602 -1.170 1.00 85.94 277 THR A C 1
ATOM 2246 O O . THR A 1 277 ? 7.731 -21.993 -0.625 1.00 85.94 277 THR A O 1
ATOM 2249 N N . ASN A 1 278 ? 9.036 -23.800 -0.735 1.00 84.75 278 ASN A N 1
ATOM 2250 C CA . ASN A 1 278 ? 8.364 -24.482 0.371 1.00 84.75 278 ASN A CA 1
ATOM 2251 C C . ASN A 1 278 ? 8.523 -23.745 1.702 1.00 84.75 278 ASN A C 1
ATOM 2253 O O . ASN A 1 278 ? 7.557 -23.639 2.451 1.00 84.75 278 ASN A O 1
ATOM 2257 N N . ARG A 1 279 ? 9.686 -23.142 1.974 1.00 85.31 279 ARG A N 1
ATOM 2258 C CA . ARG A 1 279 ? 9.857 -22.258 3.141 1.00 85.31 279 ARG A CA 1
ATOM 2259 C C . ARG A 1 279 ? 8.960 -21.022 3.069 1.00 85.31 279 ARG A C 1
ATOM 2261 O O . ARG A 1 279 ? 8.446 -20.586 4.098 1.00 85.31 279 ARG A O 1
ATOM 2268 N N . ALA A 1 280 ? 8.769 -20.455 1.878 1.00 88.00 280 ALA A N 1
ATOM 2269 C CA . ALA A 1 280 ? 7.855 -19.331 1.689 1.00 88.00 280 ALA A CA 1
ATOM 2270 C C . ALA A 1 280 ? 6.398 -19.741 1.968 1.00 88.00 280 ALA A C 1
ATOM 2272 O O . ALA A 1 280 ? 5.704 -19.038 2.703 1.00 88.00 280 ALA A O 1
ATOM 2273 N N . ILE A 1 281 ? 5.977 -20.913 1.475 1.00 88.12 281 ILE A N 1
ATOM 2274 C CA . ILE A 1 281 ? 4.653 -21.492 1.749 1.00 88.12 281 ILE A CA 1
ATOM 2275 C C . ILE A 1 281 ? 4.484 -21.785 3.245 1.00 88.12 281 ILE A C 1
ATOM 2277 O O . ILE A 1 281 ? 3.458 -21.444 3.824 1.00 88.12 281 ILE A O 1
ATOM 2281 N N . GLU A 1 282 ? 5.483 -22.372 3.905 1.00 86.88 282 GLU A N 1
ATOM 2282 C CA . GLU A 1 282 ? 5.425 -22.660 5.342 1.00 86.88 282 GLU A CA 1
ATOM 2283 C C . GLU A 1 282 ? 5.274 -21.371 6.165 1.00 86.88 282 GLU A C 1
ATOM 2285 O O . GLU A 1 282 ? 4.460 -21.306 7.086 1.00 86.88 282 GLU A O 1
ATOM 2290 N N . SER A 1 283 ? 6.017 -20.319 5.809 1.00 87.44 283 SER A N 1
ATOM 2291 C CA . SER A 1 283 ? 5.892 -18.999 6.436 1.00 87.44 283 SER A CA 1
ATOM 2292 C C . SER A 1 283 ? 4.470 -18.438 6.308 1.00 87.44 283 SER A C 1
ATOM 2294 O O . SER A 1 283 ? 3.917 -17.899 7.267 1.00 87.44 283 SER A O 1
ATOM 2296 N N . GLU A 1 284 ? 3.838 -18.620 5.149 1.00 89.44 284 GLU A N 1
ATOM 2297 C CA . GLU A 1 284 ? 2.448 -18.226 4.914 1.00 89.44 284 GLU A CA 1
ATOM 2298 C C . GLU A 1 284 ? 1.465 -19.067 5.737 1.00 89.44 284 GLU A C 1
ATOM 2300 O O . GLU A 1 284 ? 0.603 -18.516 6.423 1.00 89.44 284 GLU A O 1
ATOM 2305 N N . GLN A 1 285 ? 1.654 -20.386 5.789 1.00 89.56 285 GLN A N 1
ATOM 2306 C CA . GLN A 1 285 ? 0.846 -21.281 6.621 1.00 89.56 285 GLN A CA 1
ATOM 2307 C C . GLN A 1 285 ? 0.928 -20.937 8.114 1.00 89.56 285 GLN A C 1
ATOM 2309 O O . GLN A 1 285 ? -0.089 -21.011 8.807 1.00 89.56 285 GLN A O 1
ATOM 2314 N N . ARG A 1 286 ? 2.093 -20.500 8.617 1.00 89.81 286 ARG A N 1
ATOM 2315 C CA . ARG A 1 286 ? 2.252 -20.043 10.011 1.00 89.81 286 ARG A CA 1
ATOM 2316 C C . ARG A 1 286 ? 1.339 -18.867 10.341 1.00 89.81 286 ARG A C 1
ATOM 2318 O O . ARG A 1 286 ? 0.751 -18.844 11.414 1.00 89.81 286 ARG A O 1
ATOM 2325 N N . ILE A 1 287 ? 1.122 -17.929 9.417 1.00 91.31 287 ILE A N 1
ATOM 2326 C CA . ILE A 1 287 ? 0.187 -16.811 9.641 1.00 91.31 287 ILE A CA 1
ATOM 2327 C C . ILE A 1 287 ? -1.228 -17.340 9.915 1.00 91.31 287 ILE A C 1
ATOM 2329 O O . ILE A 1 287 ? -1.911 -16.865 10.831 1.00 91.31 287 ILE A O 1
ATOM 2333 N N . PHE A 1 288 ? -1.661 -18.351 9.158 1.00 92.50 288 PHE A N 1
ATOM 2334 C CA . PHE A 1 288 ? -2.965 -18.975 9.361 1.00 92.50 288 PHE A CA 1
ATOM 2335 C C . PHE A 1 288 ? -3.022 -19.791 10.653 1.00 92.50 288 PHE A C 1
ATOM 2337 O O . PHE A 1 288 ? -3.974 -19.636 11.417 1.00 92.50 288 PHE A O 1
ATOM 2344 N N . ASN A 1 289 ? -2.001 -20.602 10.921 1.00 91.31 289 ASN A N 1
ATOM 2345 C CA . ASN A 1 289 ? -1.946 -21.492 12.080 1.00 91.31 289 ASN A CA 1
ATOM 2346 C C . ASN A 1 289 ? -1.779 -20.746 13.409 1.00 91.31 289 ASN A C 1
ATOM 2348 O O . ASN A 1 289 ? -2.402 -21.136 14.392 1.00 91.31 289 ASN A O 1
ATOM 2352 N N . ASP A 1 290 ? -1.012 -19.656 13.436 1.00 90.44 290 ASP A N 1
ATOM 2353 C CA . ASP A 1 290 ? -0.683 -18.935 14.670 1.00 90.44 290 ASP A CA 1
ATOM 2354 C C . ASP A 1 290 ? -1.687 -17.816 14.978 1.00 90.44 290 ASP A C 1
ATOM 2356 O O . ASP A 1 290 ? -1.930 -17.493 16.143 1.00 90.44 290 ASP A O 1
ATOM 2360 N N . LYS A 1 291 ? -2.275 -17.190 13.945 1.00 90.31 291 LYS A N 1
ATOM 2361 C CA . LYS A 1 291 ? -3.143 -16.009 14.110 1.00 90.31 291 LYS A CA 1
ATOM 2362 C C . LYS A 1 291 ? -4.572 -16.239 13.637 1.00 90.31 291 LYS A C 1
ATOM 2364 O O . LYS A 1 291 ? -5.498 -16.062 14.427 1.00 90.31 291 LYS A O 1
ATOM 2369 N N . VAL A 1 292 ? -4.771 -16.602 12.368 1.00 92.69 292 VAL A N 1
ATOM 2370 C CA . VAL A 1 292 ? -6.110 -16.605 11.743 1.00 92.69 292 VAL A CA 1
ATOM 2371 C C . VAL A 1 292 ? -7.014 -17.685 12.331 1.00 92.69 292 VAL A C 1
ATOM 2373 O O . VAL A 1 292 ? -8.102 -17.377 12.821 1.00 92.69 292 VAL A O 1
ATOM 2376 N N . LEU A 1 293 ? -6.567 -18.941 12.303 1.00 92.62 293 LEU A N 1
ATOM 2377 C CA . LEU A 1 293 ? -7.346 -20.091 12.751 1.00 92.62 293 LEU A CA 1
ATOM 2378 C C . LEU A 1 293 ? -7.584 -20.067 14.268 1.00 92.62 293 LEU A C 1
ATOM 2380 O O . LEU A 1 293 ? -8.745 -20.210 14.659 1.00 92.62 293 LEU A O 1
ATOM 2384 N N . PRO A 1 294 ? -6.587 -19.791 15.139 1.00 92.38 294 PRO A N 1
ATOM 2385 C CA . PRO A 1 294 ? -6.834 -19.685 16.577 1.00 92.38 294 PRO A CA 1
ATOM 2386 C C . PRO A 1 294 ? -7.809 -18.560 16.928 1.00 92.38 294 PRO A C 1
ATOM 2388 O O . PRO A 1 294 ? -8.700 -18.739 17.764 1.00 92.38 294 PRO A O 1
ATOM 2391 N N . TRP A 1 295 ? -7.690 -17.402 16.268 1.00 92.75 295 TRP A N 1
ATOM 2392 C CA . TRP A 1 295 ? -8.635 -16.308 16.472 1.00 92.75 295 TRP A CA 1
ATOM 2393 C C . TRP A 1 295 ? -10.046 -16.706 16.032 1.00 92.75 295 TRP A C 1
ATOM 2395 O O . TRP A 1 295 ? -10.999 -16.462 16.774 1.00 92.75 295 TRP A O 1
ATOM 2405 N N . LEU A 1 296 ? -10.188 -17.362 14.877 1.00 91.06 296 LEU A N 1
ATOM 2406 C CA . LEU A 1 296 ? -11.478 -17.820 14.368 1.00 91.06 296 LEU A CA 1
ATOM 2407 C C . LEU A 1 296 ? -12.119 -18.864 15.295 1.00 91.06 296 LEU A C 1
ATOM 2409 O O . LEU A 1 296 ? -13.296 -18.731 15.626 1.00 91.06 296 LEU A O 1
ATOM 2413 N N . MET A 1 297 ? -11.353 -19.845 15.782 1.00 90.31 297 MET A N 1
ATOM 2414 C CA . MET A 1 297 ? -11.823 -20.846 16.752 1.00 90.31 297 MET A CA 1
ATOM 2415 C C . MET A 1 297 ? -12.334 -20.197 18.037 1.00 90.31 297 MET A C 1
ATOM 2417 O O . MET A 1 297 ? -13.433 -20.516 18.499 1.00 90.31 297 MET A O 1
ATOM 2421 N N . LYS A 1 298 ? -11.615 -19.187 18.543 1.00 89.50 298 LYS A N 1
ATOM 2422 C CA . LYS A 1 298 ? -12.062 -18.388 19.689 1.00 89.50 298 LYS A CA 1
ATOM 2423 C C . LYS A 1 298 ? -13.383 -17.666 19.413 1.00 89.50 298 LYS A C 1
ATOM 2425 O O . LYS A 1 298 ? -14.224 -17.603 20.308 1.00 89.50 298 LYS A O 1
ATOM 2430 N N . GLN A 1 299 ? -13.591 -17.133 18.205 1.00 87.62 299 GLN A N 1
ATOM 2431 C CA . GLN A 1 299 ? -14.857 -16.479 17.849 1.00 87.62 299 GLN A CA 1
ATOM 2432 C C . GLN A 1 299 ? -16.010 -17.464 17.631 1.00 87.62 299 GLN A C 1
ATOM 2434 O O . GLN A 1 299 ? -17.159 -17.099 17.879 1.00 87.62 299 GLN A O 1
ATOM 2439 N N . LEU A 1 300 ? -15.710 -18.688 17.191 1.00 85.62 300 LEU A N 1
ATOM 2440 C CA . LEU A 1 300 ? -16.681 -19.772 17.032 1.00 85.62 300 LEU A CA 1
ATOM 2441 C C . LEU A 1 300 ? -17.031 -20.464 18.359 1.00 85.62 300 LEU A C 1
ATOM 2443 O O . LEU A 1 300 ? -17.997 -21.217 18.418 1.00 85.62 300 LEU A O 1
ATOM 2447 N N . GLY A 1 301 ? -16.288 -20.174 19.433 1.00 84.00 301 GLY A N 1
ATOM 2448 C CA . GLY A 1 301 ? -16.498 -20.766 20.754 1.00 84.00 301 GLY A CA 1
ATOM 2449 C C . GLY A 1 301 ? -15.944 -22.186 20.887 1.00 84.00 301 GLY A C 1
ATOM 2450 O O . GLY A 1 301 ? -16.249 -22.863 21.864 1.00 84.00 301 GLY A O 1
ATOM 2451 N N . VAL A 1 302 ? -15.123 -22.627 19.932 1.00 85.25 302 VAL A N 1
ATOM 2452 C CA . VAL A 1 302 ? -14.475 -23.941 19.944 1.00 85.25 302 VAL A CA 1
ATOM 2453 C C . VAL A 1 302 ? -13.201 -23.836 20.781 1.00 85.25 302 VAL A C 1
ATOM 2455 O O . VAL A 1 302 ? -12.306 -23.062 20.446 1.00 85.25 302 VAL A O 1
ATOM 2458 N N . LYS A 1 303 ? -13.137 -24.576 21.892 1.00 81.88 303 LYS A N 1
ATOM 2459 C CA . LYS A 1 303 ? -11.967 -24.606 22.791 1.00 81.88 303 LYS A CA 1
ATOM 2460 C C . LYS A 1 303 ? -11.227 -25.940 22.772 1.00 81.88 303 LYS A C 1
ATOM 2462 O O . LYS A 1 303 ? -10.032 -25.958 23.034 1.00 81.88 303 LYS A O 1
ATOM 2467 N N . ASP A 1 304 ? -11.933 -27.021 22.453 1.00 86.19 304 ASP A N 1
ATOM 2468 C CA . ASP A 1 304 ? -11.414 -28.387 22.581 1.00 86.19 304 ASP A CA 1
ATOM 2469 C C . ASP A 1 304 ? -10.653 -28.863 21.336 1.00 86.19 304 ASP A C 1
ATOM 2471 O O . ASP A 1 304 ? -9.906 -29.835 21.396 1.00 86.19 304 ASP A O 1
ATOM 2475 N N . TRP A 1 305 ? -10.835 -28.178 20.203 1.00 85.75 305 TRP A N 1
ATOM 2476 C CA . TRP A 1 305 ? -10.259 -28.557 18.915 1.00 85.75 305 TRP A CA 1
ATOM 2477 C C . TRP A 1 305 ? -9.348 -27.462 18.373 1.00 85.75 305 TRP A C 1
ATOM 2479 O O . TRP A 1 305 ? -9.681 -26.277 18.426 1.00 85.75 305 TRP A O 1
ATOM 2489 N N . GLN A 1 306 ? -8.226 -27.878 17.787 1.00 82.81 306 GLN A N 1
ATOM 2490 C CA . GLN A 1 306 ? -7.313 -27.011 17.054 1.00 82.81 306 GLN A CA 1
ATOM 2491 C C . GLN A 1 306 ? -7.331 -27.395 15.574 1.00 82.81 306 GLN A C 1
ATOM 2493 O O . GLN A 1 306 ? -7.146 -28.558 15.219 1.00 82.81 306 GLN A O 1
ATOM 2498 N N . ILE A 1 307 ? -7.557 -26.404 14.713 1.00 85.06 307 ILE A N 1
ATOM 2499 C CA . ILE A 1 307 ? -7.457 -26.559 13.261 1.00 85.06 307 ILE A CA 1
ATOM 2500 C C . ILE A 1 307 ? -6.088 -26.042 12.836 1.00 85.06 307 ILE A C 1
ATOM 2502 O O . ILE A 1 307 ? -5.695 -24.945 13.233 1.00 85.06 307 ILE A O 1
ATOM 2506 N N . GLN A 1 308 ? -5.394 -26.821 12.012 1.00 85.12 308 GLN A N 1
ATOM 2507 C CA . GLN A 1 308 ? -4.107 -26.456 11.432 1.00 85.12 308 GLN A CA 1
ATOM 2508 C C . GLN A 1 308 ? -4.087 -26.783 9.941 1.00 85.12 308 GLN A C 1
ATOM 2510 O O . GLN A 1 308 ? -4.638 -27.796 9.503 1.00 85.12 308 GLN A O 1
ATOM 2515 N N . VAL A 1 309 ? -3.444 -25.918 9.164 1.00 85.94 309 VAL A N 1
ATOM 2516 C CA . VAL A 1 309 ? -3.129 -26.166 7.762 1.00 85.94 309 VAL A CA 1
ATOM 2517 C C . VAL A 1 309 ? -2.028 -27.218 7.696 1.00 85.94 309 VAL A C 1
ATOM 2519 O O . VAL A 1 309 ? -1.019 -27.122 8.396 1.00 85.94 309 VAL A O 1
ATOM 2522 N N . ILE A 1 310 ? -2.242 -28.226 6.856 1.00 81.12 310 ILE A N 1
ATOM 2523 C CA . ILE A 1 310 ? -1.281 -29.303 6.628 1.00 81.12 310 ILE A CA 1
ATOM 2524 C C . ILE A 1 310 ? -0.119 -28.742 5.787 1.00 81.12 310 ILE A C 1
ATOM 2526 O O . ILE A 1 310 ? -0.376 -28.038 4.804 1.00 81.12 310 ILE A O 1
ATOM 2530 N N . PRO A 1 311 ? 1.148 -29.031 6.136 1.00 71.38 311 PRO A N 1
ATOM 2531 C CA . PRO A 1 311 ? 2.290 -28.635 5.317 1.00 71.38 311 PRO A CA 1
ATOM 2532 C C . PRO A 1 311 ? 2.173 -29.170 3.882 1.00 71.38 311 PRO A C 1
ATOM 2534 O O . PRO A 1 311 ? 1.670 -30.270 3.661 1.00 71.38 311 PRO A O 1
ATOM 2537 N N . SER A 1 312 ? 2.612 -28.367 2.906 1.00 61.62 312 SER A N 1
ATOM 2538 C CA . SER A 1 312 ? 2.465 -28.640 1.464 1.00 61.62 312 SER A CA 1
ATOM 2539 C C . SER A 1 312 ? 3.266 -29.848 0.980 1.00 61.62 312 SER A C 1
ATOM 2541 O O . SER A 1 312 ? 2.890 -30.484 -0.002 1.00 61.62 312 SER A O 1
ATOM 2543 N N . GLU A 1 313 ? 4.339 -30.204 1.681 1.00 59.25 313 GLU A N 1
ATOM 2544 C CA . GLU A 1 313 ? 4.980 -31.494 1.499 1.00 59.25 313 GLU A CA 1
ATOM 2545 C C . GLU A 1 313 ? 4.309 -32.528 2.401 1.00 59.25 313 GLU A C 1
ATOM 2547 O O . GLU A 1 313 ? 4.233 -32.372 3.626 1.00 59.25 313 GLU A O 1
ATOM 2552 N N . GLY A 1 314 ? 3.967 -33.674 1.811 1.00 44.47 314 GLY A N 1
ATOM 2553 C CA . GLY A 1 314 ? 4.140 -34.922 2.532 1.00 44.47 314 GLY A CA 1
ATOM 2554 C C . GLY A 1 314 ? 5.623 -35.018 2.851 1.00 44.47 314 GLY A C 1
ATOM 2555 O O . GLY A 1 314 ? 6.358 -35.558 2.031 1.00 44.47 314 GLY A O 1
ATOM 2556 N N . ARG A 1 315 ? 6.051 -34.399 3.970 1.00 48.00 315 ARG A N 1
ATOM 2557 C CA . ARG A 1 315 ? 7.420 -34.441 4.495 1.00 48.00 315 ARG A CA 1
ATOM 2558 C C . ARG A 1 315 ? 7.958 -35.798 4.143 1.00 48.00 315 ARG A C 1
ATOM 2560 O O . ARG A 1 315 ? 7.353 -36.769 4.596 1.00 48.00 315 ARG A O 1
ATOM 2567 N N . ASP A 1 316 ? 9.005 -35.810 3.327 1.00 52.31 316 ASP A N 1
ATOM 2568 C CA . ASP A 1 316 ? 9.736 -36.976 2.873 1.00 52.31 316 ASP A CA 1
ATOM 2569 C C . ASP A 1 316 ? 9.641 -38.071 3.945 1.00 52.31 316 ASP A C 1
ATOM 2571 O O . ASP A 1 316 ? 10.339 -38.042 4.966 1.00 52.31 316 ASP A O 1
ATOM 2575 N N . ILE A 1 317 ? 8.634 -38.950 3.796 1.00 53.69 317 ILE A N 1
ATOM 2576 C CA . ILE A 1 317 ? 8.307 -39.952 4.817 1.00 53.69 317 ILE A CA 1
ATOM 2577 C C . ILE A 1 317 ? 9.572 -40.776 5.022 1.00 53.69 317 ILE A C 1
ATOM 2579 O O . ILE A 1 317 ? 9.893 -41.148 6.145 1.00 53.69 317 ILE A O 1
ATOM 2583 N N . VAL A 1 318 ? 10.345 -40.939 3.945 1.00 57.44 318 VAL A N 1
ATOM 2584 C CA . VAL A 1 318 ? 11.658 -41.552 3.917 1.00 57.44 318 VAL A CA 1
ATOM 2585 C C . VAL A 1 318 ? 12.682 -40.731 4.702 1.00 57.44 318 VAL A C 1
ATOM 2587 O O . VAL A 1 318 ? 13.311 -41.318 5.569 1.00 57.44 318 VAL A O 1
ATOM 2590 N N . ALA A 1 319 ? 12.843 -39.415 4.522 1.00 59.06 319 ALA A N 1
ATOM 2591 C CA . ALA A 1 319 ? 13.782 -38.636 5.350 1.00 59.06 319 ALA A CA 1
ATOM 2592 C C . ALA A 1 319 ? 13.389 -38.560 6.834 1.00 59.06 319 ALA A C 1
ATOM 2594 O O . ALA A 1 319 ? 14.268 -38.521 7.698 1.00 59.06 319 ALA A O 1
ATOM 2595 N N . ARG A 1 320 ? 12.091 -38.534 7.171 1.00 64.62 320 ARG A N 1
ATOM 2596 C CA . ARG A 1 320 ? 11.644 -38.648 8.571 1.00 64.62 320 ARG A CA 1
ATOM 2597 C C . ARG A 1 320 ? 11.975 -40.034 9.122 1.00 64.62 320 ARG A C 1
ATOM 2599 O O . ARG A 1 320 ? 12.627 -40.113 10.156 1.00 64.62 320 ARG A O 1
ATOM 2606 N N . ILE A 1 321 ? 11.619 -41.099 8.399 1.00 68.75 321 ILE A N 1
ATOM 2607 C CA . ILE A 1 321 ? 11.935 -42.487 8.771 1.00 68.75 321 ILE A CA 1
ATOM 2608 C C . ILE A 1 321 ? 13.451 -42.697 8.873 1.00 68.75 321 ILE A C 1
ATOM 2610 O O . ILE A 1 321 ? 13.907 -43.362 9.792 1.00 68.75 321 ILE A O 1
ATOM 2614 N N . GLN A 1 322 ? 14.258 -42.117 7.985 1.00 70.81 322 GLN A N 1
ATOM 2615 C CA . GLN A 1 322 ? 15.720 -42.207 8.023 1.00 70.81 322 GLN A CA 1
ATOM 2616 C C . GLN A 1 322 ? 16.302 -41.466 9.230 1.00 70.81 322 GLN A C 1
ATOM 2618 O O . GLN A 1 322 ? 17.197 -41.995 9.885 1.00 70.81 322 GLN A O 1
ATOM 2623 N N . ARG A 1 323 ? 15.789 -40.273 9.567 1.00 73.94 323 ARG A N 1
ATOM 2624 C CA . ARG A 1 323 ? 16.176 -39.561 10.797 1.00 73.94 323 ARG A CA 1
ATOM 2625 C C . ARG A 1 323 ? 15.792 -40.353 12.043 1.00 73.94 323 ARG A C 1
ATOM 2627 O O . ARG A 1 323 ? 16.610 -40.466 12.950 1.00 73.94 323 ARG A O 1
ATOM 2634 N N . GLU A 1 324 ? 14.600 -40.941 12.074 1.00 75.44 324 GLU A N 1
ATOM 2635 C CA . GLU A 1 324 ? 14.159 -41.820 13.163 1.00 75.44 324 GLU A CA 1
ATOM 2636 C C . GLU A 1 324 ? 15.036 -43.078 13.261 1.00 75.44 324 GLU A C 1
ATOM 2638 O O . GLU A 1 324 ? 15.520 -43.402 14.343 1.00 75.44 324 GLU A O 1
ATOM 2643 N N . GLN A 1 325 ? 15.346 -43.734 12.138 1.00 79.50 325 GLN A N 1
ATOM 2644 C CA . GLN A 1 325 ? 16.279 -44.863 12.088 1.00 79.50 325 GLN A CA 1
ATOM 2645 C C . GLN A 1 325 ? 17.668 -44.476 12.603 1.00 79.50 325 GLN A C 1
ATOM 2647 O O . GLN A 1 325 ? 18.261 -45.223 13.377 1.00 79.50 325 GLN A O 1
ATOM 2652 N N . MET A 1 326 ? 18.184 -43.307 12.217 1.00 81.19 326 MET A N 1
ATOM 2653 C CA . MET A 1 326 ? 19.488 -42.823 12.668 1.00 81.19 326 MET A CA 1
ATOM 2654 C C . MET A 1 326 ? 19.484 -42.483 14.165 1.00 81.19 326 MET A C 1
ATOM 2656 O O . MET A 1 326 ? 20.443 -42.812 14.859 1.00 81.19 326 MET A O 1
ATOM 2660 N N . ARG A 1 327 ? 18.401 -41.892 14.692 1.00 82.00 327 ARG A N 1
ATOM 2661 C CA . ARG A 1 327 ? 18.224 -41.642 16.135 1.00 82.00 327 ARG A CA 1
ATOM 2662 C C . ARG A 1 327 ? 18.183 -42.944 16.932 1.00 82.00 327 ARG A C 1
ATOM 2664 O O . ARG A 1 327 ? 18.867 -43.044 17.943 1.00 82.00 327 ARG A O 1
ATOM 2671 N N . ILE A 1 328 ? 17.459 -43.955 16.448 1.00 84.56 328 ILE A N 1
ATOM 2672 C CA . ILE A 1 328 ? 17.412 -45.288 17.069 1.00 84.56 328 ILE A CA 1
ATOM 2673 C C . ILE A 1 328 ? 18.797 -45.952 17.034 1.00 84.56 328 ILE A C 1
ATOM 2675 O O . ILE A 1 328 ? 19.238 -46.496 18.042 1.00 84.56 328 ILE A O 1
ATOM 2679 N N . GLN A 1 329 ? 19.520 -45.867 15.912 1.00 86.06 329 GLN A N 1
ATOM 2680 C CA . GLN A 1 329 ? 20.891 -46.384 15.814 1.00 86.06 329 GLN A CA 1
ATOM 2681 C C . GLN A 1 329 ? 21.853 -45.669 16.770 1.00 86.06 329 GLN A C 1
ATOM 2683 O O . GLN A 1 329 ? 22.677 -46.321 17.408 1.00 86.06 329 GLN A O 1
ATOM 2688 N N . ASN A 1 330 ? 21.749 -44.344 16.895 1.00 84.94 330 ASN A N 1
ATOM 2689 C CA . ASN A 1 330 ? 22.544 -43.578 17.852 1.00 84.94 330 ASN 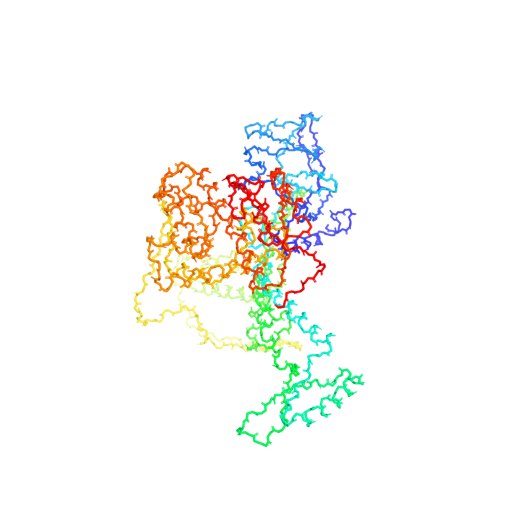A CA 1
ATOM 2690 C C . ASN A 1 330 ? 22.205 -43.974 19.294 1.00 84.94 330 ASN A C 1
ATOM 2692 O O . ASN A 1 330 ? 23.119 -44.163 20.089 1.00 84.94 330 ASN A O 1
ATOM 2696 N N . ALA A 1 331 ? 20.927 -44.190 19.611 1.00 83.38 331 ALA A N 1
ATOM 2697 C CA . ALA A 1 331 ? 20.512 -44.644 20.932 1.00 83.38 331 ALA A CA 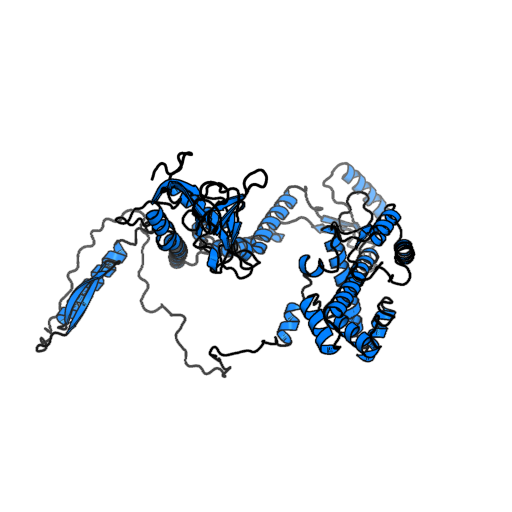1
ATOM 2698 C C . ALA A 1 331 ? 21.037 -46.047 21.272 1.00 83.38 331 ALA A C 1
ATOM 2700 O O . ALA A 1 331 ? 21.491 -46.269 22.391 1.00 83.38 331 ALA A O 1
ATOM 2701 N N . MET A 1 332 ? 21.057 -46.969 20.302 1.00 84.38 332 MET A N 1
ATOM 2702 C CA . MET A 1 332 ? 21.683 -48.288 20.465 1.00 84.38 332 MET A CA 1
ATOM 2703 C C . MET A 1 332 ? 23.189 -48.176 20.738 1.00 84.38 332 MET A C 1
ATOM 2705 O O . MET A 1 332 ? 23.686 -48.827 21.650 1.00 84.38 332 MET A O 1
ATOM 2709 N N . ARG A 1 333 ? 23.910 -47.304 20.019 1.00 84.75 333 ARG A N 1
ATOM 2710 C CA . ARG A 1 333 ? 25.344 -47.060 20.272 1.00 84.75 333 ARG A CA 1
ATOM 2711 C C . ARG A 1 333 ? 25.597 -46.445 21.646 1.00 84.75 333 ARG A C 1
ATOM 2713 O O . ARG A 1 333 ? 26.545 -46.825 22.317 1.00 84.75 333 ARG A O 1
ATOM 2720 N N . MET A 1 334 ? 24.751 -45.513 22.077 1.00 79.62 334 MET A N 1
ATOM 2721 C CA . MET A 1 334 ? 24.858 -44.911 23.409 1.00 79.62 334 MET A CA 1
ATOM 2722 C C . MET A 1 334 ? 24.570 -45.938 24.512 1.00 79.62 334 MET A C 1
ATOM 2724 O O . MET A 1 334 ? 25.238 -45.921 25.541 1.00 79.62 334 MET A O 1
ATOM 2728 N N . MET A 1 335 ? 23.660 -46.887 24.264 1.00 80.69 335 MET A N 1
ATOM 2729 C CA . MET A 1 335 ? 23.420 -48.031 25.149 1.00 80.69 335 MET A CA 1
ATOM 2730 C C . MET A 1 335 ? 24.631 -48.970 25.236 1.00 80.69 335 MET A C 1
ATOM 2732 O O . MET A 1 335 ? 24.971 -49.417 26.328 1.00 80.69 335 MET A O 1
ATOM 2736 N N . GLU A 1 336 ? 25.332 -49.221 24.125 1.00 81.94 336 GLU A N 1
ATOM 2737 C CA . GLU A 1 336 ? 26.611 -49.954 24.128 1.00 81.94 336 GLU A CA 1
ATOM 2738 C C . GLU A 1 336 ? 27.716 -49.209 24.896 1.00 81.94 336 GLU A C 1
ATOM 2740 O O . GLU A 1 336 ? 28.592 -49.841 25.482 1.00 81.94 336 GLU A O 1
ATOM 2745 N N . MET A 1 337 ? 27.666 -47.873 24.917 1.00 82.00 337 MET A N 1
ATOM 2746 C CA . MET A 1 337 ? 28.589 -47.014 25.670 1.00 82.00 337 MET A CA 1
ATOM 2747 C C . MET A 1 337 ? 28.223 -46.874 27.159 1.00 82.00 337 MET A C 1
ATOM 2749 O O . MET A 1 337 ? 28.942 -46.194 27.885 1.00 82.00 337 MET A O 1
ATOM 2753 N N . GLY A 1 338 ? 27.145 -47.516 27.625 1.00 76.50 338 GLY A N 1
ATOM 2754 C CA . GLY A 1 338 ? 26.721 -47.493 29.031 1.00 76.50 338 GLY A CA 1
ATOM 2755 C C . GLY A 1 338 ? 25.755 -46.362 29.404 1.00 76.50 338 GLY A C 1
ATOM 2756 O O . GLY A 1 338 ? 25.454 -46.187 30.581 1.00 76.50 338 GLY A O 1
ATOM 2757 N N . TYR A 1 339 ? 25.232 -45.607 28.434 1.00 80.38 339 TYR A N 1
ATOM 2758 C CA . TYR A 1 339 ? 24.178 -44.618 28.673 1.00 80.38 339 TYR A CA 1
ATOM 2759 C C . TYR A 1 339 ? 22.793 -45.247 28.549 1.00 80.38 339 TYR A C 1
ATOM 2761 O O . TYR A 1 339 ? 22.535 -46.053 27.656 1.00 80.38 339 TYR A O 1
ATOM 2769 N N . ARG A 1 340 ? 21.846 -44.825 29.389 1.00 80.44 340 ARG A N 1
ATOM 2770 C CA . ARG A 1 340 ? 20.450 -45.256 29.282 1.00 80.44 340 ARG A CA 1
ATOM 2771 C C . ARG A 1 340 ? 19.660 -44.276 28.404 1.00 80.44 340 ARG A C 1
ATOM 2773 O O . ARG A 1 340 ? 19.452 -43.140 28.828 1.00 80.44 340 ARG A O 1
ATOM 2780 N N . PRO A 1 341 ? 19.182 -44.682 27.212 1.00 79.31 341 PRO A N 1
ATOM 2781 C CA . PRO A 1 341 ? 18.318 -43.832 26.401 1.00 79.31 341 PRO A CA 1
ATOM 2782 C C . PRO A 1 341 ? 16.890 -43.795 26.969 1.00 79.31 341 PRO A C 1
ATOM 2784 O O . PRO A 1 341 ? 16.267 -44.833 27.197 1.00 79.31 341 PRO A O 1
ATOM 2787 N N . ILE A 1 342 ? 16.345 -42.595 27.146 1.00 80.31 342 ILE A N 1
ATOM 2788 C CA . ILE A 1 342 ? 14.958 -42.323 27.532 1.00 80.31 342 ILE A CA 1
ATOM 2789 C C . ILE A 1 342 ? 14.250 -41.702 26.333 1.00 80.31 342 ILE A C 1
ATOM 2791 O O . ILE A 1 342 ? 14.620 -40.625 25.868 1.00 80.31 342 ILE A O 1
ATOM 2795 N N . ALA A 1 343 ? 13.227 -42.388 25.828 1.00 78.00 343 ALA A N 1
ATOM 2796 C CA . ALA A 1 343 ? 12.450 -41.919 24.690 1.00 78.00 343 ALA A CA 1
ATOM 2797 C C . ALA A 1 343 ? 11.548 -40.735 25.085 1.00 78.00 343 ALA A C 1
ATOM 2799 O O . ALA A 1 343 ? 10.688 -40.862 25.956 1.00 78.00 343 ALA A O 1
ATOM 2800 N N . VAL A 1 344 ? 11.703 -39.604 24.399 1.00 78.56 344 VAL A N 1
ATOM 2801 C CA . VAL A 1 344 ? 10.871 -38.404 24.532 1.00 78.56 344 VAL A CA 1
ATOM 2802 C C . VAL A 1 344 ? 10.118 -38.178 23.227 1.00 78.56 344 VAL A C 1
ATOM 2804 O O . VAL A 1 344 ? 10.702 -38.157 22.144 1.00 78.56 344 VAL A O 1
ATOM 2807 N N . LYS A 1 345 ? 8.798 -38.003 23.311 1.00 69.00 345 LYS A N 1
ATOM 2808 C CA . LYS A 1 345 ? 7.968 -37.706 22.141 1.00 69.00 345 LYS A CA 1
ATOM 2809 C C . LYS A 1 345 ? 8.044 -36.210 21.825 1.00 69.00 345 LYS A C 1
ATOM 2811 O O . LYS A 1 345 ? 7.631 -35.393 22.641 1.00 69.00 345 LYS A O 1
ATOM 2816 N N . THR A 1 346 ? 8.547 -35.868 20.644 1.00 66.81 346 THR A N 1
ATOM 2817 C CA . THR A 1 346 ? 8.605 -34.500 20.105 1.00 66.81 346 THR A CA 1
ATOM 2818 C C . THR A 1 346 ? 7.661 -34.344 18.910 1.00 66.81 346 THR A C 1
ATOM 2820 O O . THR A 1 346 ? 7.130 -35.326 18.388 1.00 66.81 346 THR A O 1
ATOM 2823 N N . GLU A 1 347 ? 7.436 -33.104 18.462 1.00 53.62 347 GLU A N 1
ATOM 2824 C CA . GLU A 1 347 ? 6.595 -32.792 17.289 1.00 53.62 347 GLU A CA 1
ATOM 2825 C C . GLU A 1 347 ? 7.094 -33.462 15.992 1.00 53.62 347 GLU A C 1
ATOM 2827 O O . GLU A 1 347 ? 6.309 -33.737 15.086 1.00 53.62 347 GLU A O 1
ATOM 2832 N N . ASP A 1 348 ? 8.388 -33.791 15.932 1.00 54.22 348 ASP A N 1
ATOM 2833 C CA . ASP A 1 348 ? 9.050 -34.408 14.779 1.00 54.22 348 ASP A CA 1
ATOM 2834 C C . ASP A 1 348 ? 9.283 -35.928 14.902 1.00 54.22 348 ASP A C 1
ATOM 2836 O O . ASP A 1 348 ? 9.869 -36.509 13.986 1.00 54.22 348 ASP A O 1
ATOM 2840 N N . GLY A 1 349 ? 8.845 -36.580 15.990 1.00 67.94 349 GLY A N 1
ATOM 2841 C CA . GLY A 1 349 ? 8.976 -38.033 16.188 1.00 67.94 349 GLY A CA 1
ATOM 2842 C C . GLY A 1 349 ? 9.406 -38.438 17.604 1.00 67.94 349 GLY A C 1
ATOM 2843 O O . GLY A 1 349 ? 9.131 -37.744 18.581 1.00 67.94 349 GLY A O 1
ATOM 2844 N N . ILE A 1 350 ? 10.070 -39.590 17.730 1.00 73.38 350 ILE A N 1
ATOM 2845 C CA . ILE A 1 350 ? 10.699 -40.029 18.988 1.00 73.38 350 ILE A CA 1
ATOM 2846 C C . ILE A 1 350 ? 12.146 -39.516 19.013 1.00 73.38 350 ILE A C 1
ATOM 2848 O O . ILE A 1 350 ? 12.884 -39.674 18.037 1.00 73.38 350 ILE A O 1
ATOM 2852 N N . ASP A 1 351 ? 12.538 -38.887 20.117 1.00 73.31 351 ASP A N 1
ATOM 2853 C CA . ASP A 1 351 ? 13.917 -38.493 20.415 1.00 73.31 351 ASP A CA 1
ATOM 2854 C C . ASP A 1 351 ? 14.421 -39.214 21.674 1.00 73.31 351 ASP A C 1
ATOM 2856 O O . ASP A 1 351 ? 13.619 -39.793 22.405 1.00 73.31 351 ASP A O 1
ATOM 2860 N N . PHE A 1 352 ? 15.730 -39.209 21.929 1.00 81.50 352 PHE A N 1
ATOM 2861 C CA . PHE A 1 352 ? 16.325 -39.905 23.075 1.00 81.50 352 PHE A CA 1
ATOM 2862 C C . PHE A 1 352 ? 17.163 -38.956 23.933 1.00 81.50 352 PHE A C 1
ATOM 2864 O O . PHE A 1 352 ? 18.117 -38.349 23.449 1.00 81.50 352 PHE A O 1
ATOM 2871 N N . VAL A 1 353 ? 16.825 -38.860 25.218 1.00 78.81 353 VAL A N 1
ATOM 2872 C CA . VAL A 1 353 ? 17.656 -38.216 26.246 1.00 78.81 353 VAL A CA 1
ATOM 2873 C C . VAL A 1 353 ? 18.490 -39.297 26.924 1.00 78.81 353 VAL A C 1
ATOM 2875 O O . VAL A 1 353 ? 17.982 -40.382 27.190 1.00 78.81 353 VAL A O 1
ATOM 2878 N N . TYR A 1 354 ? 19.766 -39.028 27.177 1.00 80.94 354 TYR A N 1
ATOM 2879 C CA . TYR A 1 354 ? 20.695 -40.010 27.731 1.00 80.94 354 TYR A CA 1
ATOM 2880 C C . TYR A 1 354 ? 20.995 -39.682 29.188 1.00 80.94 354 TYR A C 1
ATOM 2882 O O . TYR A 1 354 ? 21.455 -38.582 29.484 1.00 80.94 354 TYR A O 1
ATOM 2890 N N . GLU A 1 355 ? 20.761 -40.640 30.079 1.00 75.19 355 GLU A N 1
ATOM 2891 C CA . GLU A 1 355 ? 21.232 -40.578 31.463 1.00 75.19 355 GLU A CA 1
ATOM 2892 C C . GLU A 1 355 ? 22.457 -41.483 31.620 1.00 75.19 355 GLU A C 1
ATOM 2894 O O . GLU A 1 355 ? 22.487 -42.607 31.107 1.00 75.19 355 GLU A O 1
ATOM 2899 N N . GLU A 1 356 ? 23.487 -40.973 32.293 1.00 64.25 356 GLU A N 1
ATOM 2900 C CA . GLU A 1 356 ? 24.688 -41.736 32.628 1.00 64.25 356 GLU A CA 1
ATOM 2901 C C . GLU A 1 356 ? 24.341 -42.752 33.718 1.00 64.25 356 GLU A C 1
ATOM 2903 O O . GLU A 1 356 ? 23.732 -42.414 34.734 1.00 64.25 356 GLU A O 1
ATOM 2908 N N . GLN A 1 357 ? 24.663 -44.022 33.485 1.00 58.53 357 GLN A N 1
ATOM 2909 C CA . GLN A 1 357 ? 24.412 -45.067 34.465 1.00 58.53 357 GLN A CA 1
ATOM 2910 C C . GLN A 1 357 ? 25.579 -45.079 35.464 1.00 58.53 357 GLN A C 1
ATOM 2912 O O . GLN A 1 357 ? 26.706 -45.391 35.088 1.00 58.53 357 GLN A O 1
ATOM 2917 N N . GLU A 1 358 ? 25.335 -44.754 36.737 1.00 46.25 358 GLU A N 1
ATOM 2918 C CA . GLU A 1 358 ? 26.320 -45.000 37.800 1.00 46.25 358 GLU A CA 1
ATOM 2919 C C . GLU A 1 358 ? 26.457 -46.519 38.013 1.00 46.25 358 GLU A C 1
ATOM 2921 O O . GLU A 1 358 ? 25.645 -47.158 38.684 1.00 46.25 358 GLU A O 1
ATOM 2926 N N . GLY A 1 359 ? 27.471 -47.114 37.384 1.00 52.41 359 GLY A N 1
ATOM 2927 C CA . GLY A 1 359 ? 27.824 -48.529 37.491 1.00 52.41 359 GLY A CA 1
ATOM 2928 C C . GLY A 1 359 ? 29.023 -48.878 36.604 1.00 52.41 359 GLY A C 1
ATOM 2929 O O . GLY A 1 359 ? 29.239 -48.231 35.585 1.00 52.41 359 GLY A O 1
ATOM 2930 N N . GLU A 1 360 ? 29.835 -49.858 37.021 1.00 44.72 360 GLU A N 1
ATOM 2931 C CA . GLU A 1 360 ? 31.140 -50.174 36.412 1.00 44.72 360 GLU A CA 1
ATOM 2932 C C . GLU A 1 360 ? 31.105 -50.305 34.874 1.00 44.72 360 GLU A C 1
ATOM 2934 O O . GLU A 1 360 ? 30.187 -50.918 34.321 1.00 44.72 360 GLU A O 1
ATOM 2939 N N . PRO A 1 361 ? 32.134 -49.792 34.168 1.00 43.78 361 PRO A N 1
ATOM 2940 C CA . PRO A 1 361 ? 32.164 -49.786 32.713 1.00 43.78 361 PRO A CA 1
ATOM 2941 C C . PRO A 1 361 ? 32.181 -51.215 32.163 1.00 43.78 361 PRO A C 1
ATOM 2943 O O . PRO A 1 361 ? 33.087 -52.009 32.440 1.00 43.78 361 PRO A O 1
ATOM 2946 N N . VAL A 1 362 ? 31.198 -51.535 31.322 1.00 49.88 362 VAL A N 1
ATOM 2947 C CA . VAL A 1 362 ? 31.177 -52.789 30.567 1.00 49.88 362 VAL A CA 1
ATOM 2948 C C . VAL A 1 362 ? 32.351 -52.773 29.585 1.00 49.88 362 VAL A C 1
ATOM 2950 O O . VAL A 1 362 ? 32.458 -51.899 28.726 1.00 49.88 362 VAL A O 1
ATOM 2953 N N . LYS A 1 363 ? 33.266 -53.741 29.721 1.00 44.28 363 LYS A N 1
ATOM 2954 C CA . LYS A 1 363 ? 34.410 -53.897 28.810 1.00 44.28 363 LYS A CA 1
ATOM 2955 C C . LYS A 1 363 ? 33.914 -54.053 27.364 1.00 44.28 363 LYS A C 1
ATOM 2957 O O . LYS A 1 363 ? 33.053 -54.901 27.124 1.00 44.28 363 LYS A O 1
ATOM 2962 N N . PRO A 1 364 ? 34.488 -53.324 26.389 1.00 38.66 364 PRO A N 1
ATOM 2963 C CA . PRO A 1 364 ? 34.078 -53.452 24.999 1.00 38.66 364 PRO A CA 1
ATOM 2964 C C . PRO A 1 364 ? 34.414 -54.858 24.492 1.00 38.66 364 PRO A C 1
ATOM 2966 O O . PRO A 1 364 ? 35.568 -55.295 24.540 1.00 38.66 364 PRO A O 1
ATOM 2969 N N . LEU A 1 365 ? 33.401 -55.578 24.004 1.00 39.69 365 LEU A N 1
ATOM 2970 C CA . LEU A 1 365 ? 33.592 -56.866 23.348 1.00 39.69 365 LEU A CA 1
ATOM 2971 C C . LEU A 1 365 ? 34.324 -56.632 22.017 1.00 39.69 365 LEU A C 1
ATOM 2973 O O . LEU A 1 365 ? 33.749 -56.162 21.036 1.00 39.69 365 LEU A O 1
ATOM 2977 N N . ALA A 1 366 ? 35.610 -56.972 21.978 1.00 42.25 366 ALA A N 1
ATOM 2978 C CA . ALA A 1 366 ? 36.393 -57.023 20.752 1.00 42.25 366 ALA A CA 1
ATOM 2979 C C . ALA A 1 366 ? 35.917 -58.199 19.879 1.00 42.25 366 ALA A C 1
ATOM 2981 O O . ALA A 1 366 ? 36.446 -59.305 19.952 1.00 42.25 366 ALA A O 1
ATOM 2982 N N . GLY A 1 367 ? 34.901 -57.965 19.047 1.00 37.56 367 GLY A N 1
ATOM 2983 C CA . GLY A 1 367 ? 34.400 -58.931 18.072 1.00 37.56 367 GLY A CA 1
ATOM 2984 C C . GLY A 1 367 ? 34.008 -58.237 16.774 1.00 37.56 367 GLY A C 1
ATOM 2985 O O . GLY A 1 367 ? 33.050 -57.472 16.737 1.00 37.56 367 GLY A O 1
ATOM 2986 N N . ARG A 1 368 ? 34.753 -58.493 15.690 1.00 43.59 368 ARG A N 1
ATOM 2987 C CA . ARG A 1 368 ? 34.425 -58.009 14.340 1.00 43.59 368 ARG A CA 1
ATOM 2988 C C . ARG A 1 368 ? 33.062 -58.555 13.909 1.00 43.59 368 ARG A C 1
ATOM 2990 O O . ARG A 1 368 ? 32.975 -59.711 13.504 1.00 43.59 368 ARG A O 1
ATOM 2997 N N . TYR A 1 369 ? 32.032 -57.717 13.901 1.00 36.94 369 TYR A N 1
ATOM 2998 C CA . TYR A 1 369 ? 30.789 -58.027 13.199 1.00 36.94 369 TYR A CA 1
ATOM 2999 C C . TYR A 1 369 ? 30.897 -57.603 11.729 1.00 36.94 369 TYR A C 1
ATOM 3001 O O . TYR A 1 369 ? 31.073 -56.429 11.407 1.00 36.94 369 TYR A O 1
ATOM 3009 N N . ARG A 1 370 ? 30.798 -58.579 10.817 1.00 38.06 370 ARG A N 1
ATOM 3010 C CA . ARG A 1 370 ? 30.483 -58.329 9.404 1.00 38.06 370 ARG A CA 1
ATOM 3011 C C . ARG A 1 370 ? 28.991 -58.012 9.302 1.00 38.06 370 ARG A C 1
ATOM 3013 O O . ARG A 1 370 ? 28.168 -58.794 9.768 1.00 38.06 370 ARG A O 1
ATOM 3020 N N . LEU A 1 371 ? 28.657 -56.892 8.666 1.00 32.84 371 LEU A N 1
ATOM 3021 C CA . LEU A 1 371 ? 27.280 -56.535 8.318 1.00 32.84 371 LEU A CA 1
ATOM 3022 C C . LEU A 1 371 ? 26.659 -57.602 7.389 1.00 32.84 371 LEU A C 1
ATOM 3024 O O . LEU A 1 371 ? 27.316 -58.000 6.421 1.00 32.84 371 LEU A O 1
ATOM 3028 N N . PRO A 1 372 ? 25.404 -58.033 7.615 1.00 33.91 372 PRO A N 1
ATOM 3029 C CA . PRO A 1 372 ? 24.660 -58.825 6.641 1.00 33.91 372 PRO A CA 1
ATOM 3030 C C . PRO A 1 372 ? 24.359 -57.985 5.393 1.00 33.91 372 PRO A C 1
ATOM 3032 O O . PRO A 1 372 ? 23.789 -56.896 5.484 1.00 33.91 372 PRO A O 1
ATOM 3035 N N . SER A 1 373 ? 24.731 -58.493 4.218 1.00 35.38 373 SER A N 1
ATOM 3036 C CA . SER A 1 373 ? 24.298 -57.929 2.938 1.00 35.38 373 SER A CA 1
ATOM 3037 C C . SER A 1 373 ? 22.869 -58.397 2.664 1.00 35.38 373 SER A C 1
ATOM 3039 O O . SER A 1 373 ? 22.642 -59.580 2.421 1.00 35.38 373 SER A O 1
ATOM 3041 N N . TYR A 1 374 ? 21.899 -57.485 2.740 1.00 38.75 374 TYR A N 1
ATOM 3042 C CA . TYR A 1 374 ? 20.535 -57.770 2.300 1.00 38.75 374 TYR A CA 1
ATOM 3043 C C . TYR A 1 374 ? 20.426 -57.597 0.776 1.00 38.75 374 TYR A C 1
ATOM 3045 O O . TYR A 1 374 ? 20.898 -56.585 0.245 1.00 38.75 374 TYR A O 1
ATOM 3053 N N . PRO A 1 375 ? 19.782 -58.535 0.057 1.00 36.47 375 PRO A N 1
ATOM 3054 C CA . PRO A 1 375 ? 19.477 -58.373 -1.358 1.00 36.47 375 PRO A CA 1
ATOM 3055 C C . PRO A 1 375 ? 18.574 -57.153 -1.580 1.00 36.47 375 PRO A C 1
ATOM 3057 O O . PRO A 1 375 ? 17.504 -57.040 -0.981 1.00 36.47 375 PRO A O 1
ATOM 3060 N N . ARG A 1 376 ? 18.989 -56.241 -2.469 1.00 45.19 376 ARG A N 1
ATOM 3061 C CA . ARG A 1 376 ? 18.133 -55.170 -3.001 1.00 45.19 376 ARG A CA 1
ATOM 3062 C C . ARG A 1 376 ? 16.957 -55.798 -3.752 1.00 45.19 376 ARG A C 1
ATOM 3064 O O . ARG A 1 376 ? 17.092 -56.154 -4.917 1.00 45.19 376 ARG A O 1
ATOM 3071 N N . LEU A 1 377 ? 15.802 -55.879 -3.107 1.00 39.97 377 LEU A N 1
ATOM 3072 C CA . LEU A 1 377 ? 14.516 -56.102 -3.765 1.00 39.97 377 LEU A CA 1
ATOM 3073 C C . LEU A 1 377 ? 13.581 -54.939 -3.430 1.00 39.97 377 LEU A C 1
ATOM 3075 O O . LEU A 1 377 ? 12.611 -55.073 -2.696 1.00 39.97 377 LEU A O 1
ATOM 3079 N N . LEU A 1 378 ? 13.901 -53.773 -3.987 1.00 37.47 378 LEU A N 1
ATOM 3080 C CA . LEU A 1 378 ? 12.914 -52.736 -4.265 1.00 37.47 378 LEU A CA 1
ATOM 3081 C C . LEU A 1 378 ? 12.740 -52.726 -5.779 1.00 37.47 378 LEU A C 1
ATOM 3083 O O . LEU A 1 378 ? 13.675 -52.444 -6.530 1.00 37.47 378 LEU A O 1
ATOM 3087 N N . ARG A 1 379 ? 11.555 -53.140 -6.222 1.00 37.81 379 ARG A N 1
ATOM 3088 C CA . ARG A 1 379 ? 11.154 -53.119 -7.624 1.00 37.81 379 ARG A CA 1
ATOM 3089 C C . ARG A 1 379 ? 11.021 -51.647 -8.024 1.00 37.81 379 ARG A C 1
ATOM 3091 O O . ARG A 1 379 ? 10.094 -50.977 -7.584 1.00 37.81 379 ARG A O 1
ATOM 3098 N N . ARG A 1 380 ? 12.001 -51.159 -8.789 1.00 34.75 380 ARG A N 1
ATOM 3099 C CA . ARG A 1 380 ? 12.070 -49.796 -9.337 1.00 34.75 380 ARG A CA 1
ATOM 3100 C C . ARG A 1 380 ? 10.791 -49.528 -10.138 1.00 34.75 380 ARG A C 1
ATOM 3102 O O . ARG A 1 380 ? 10.472 -50.313 -11.031 1.00 34.75 380 ARG A O 1
ATOM 3109 N N . TYR A 1 381 ? 10.058 -48.469 -9.809 1.00 37.47 381 TYR A N 1
ATOM 3110 C CA . TYR A 1 381 ? 9.024 -47.944 -10.699 1.00 37.47 381 TYR A CA 1
ATOM 3111 C C . TYR A 1 381 ? 9.725 -47.076 -11.752 1.00 37.47 381 TYR A C 1
ATOM 3113 O O . TYR A 1 381 ? 10.660 -46.342 -11.422 1.00 37.47 381 TYR A O 1
ATOM 3121 N N . GLU A 1 382 ? 9.348 -47.200 -13.023 1.00 26.73 382 GLU A N 1
ATOM 3122 C CA . GLU A 1 382 ? 9.915 -46.367 -14.088 1.00 26.73 382 GLU A CA 1
ATOM 3123 C C . GLU A 1 382 ? 9.587 -44.892 -13.807 1.00 26.73 382 GLU A C 1
ATOM 3125 O O . GLU A 1 382 ? 8.419 -44.513 -13.747 1.00 26.73 382 GLU A O 1
ATOM 3130 N N . GLY A 1 383 ? 10.625 -44.076 -13.584 1.00 37.59 383 GLY A N 1
ATOM 3131 C CA . GLY A 1 383 ? 10.506 -42.634 -13.332 1.00 37.59 383 GLY A CA 1
ATOM 3132 C C . GLY A 1 383 ? 11.376 -42.063 -12.204 1.00 37.59 383 GLY A C 1
ATOM 3133 O O . GLY A 1 383 ? 11.429 -40.846 -12.063 1.00 37.59 383 GLY A O 1
ATOM 3134 N N . GLU A 1 384 ? 12.076 -42.880 -11.410 1.00 33.97 384 GLU A N 1
ATOM 3135 C CA . GLU A 1 384 ? 12.945 -42.365 -10.335 1.00 33.97 384 GLU A CA 1
ATOM 3136 C C . GLU A 1 384 ? 14.318 -41.884 -10.860 1.00 33.97 384 GLU A C 1
ATOM 3138 O O . GLU A 1 384 ? 15.057 -42.687 -11.443 1.00 33.97 384 GLU A O 1
ATOM 3143 N N . PRO A 1 385 ? 14.715 -40.612 -10.637 1.00 35.34 385 PRO A N 1
ATOM 3144 C CA . PRO A 1 385 ? 16.053 -40.137 -10.974 1.00 35.34 385 PRO A CA 1
ATOM 3145 C C . PRO A 1 385 ? 17.125 -40.772 -10.075 1.00 35.34 385 PRO A C 1
ATOM 3147 O O . PRO A 1 385 ? 16.961 -40.934 -8.865 1.00 35.34 385 PRO A O 1
ATOM 3150 N N . GLU A 1 386 ? 18.262 -41.128 -10.677 1.00 29.88 386 GLU A N 1
ATOM 3151 C CA . GLU A 1 386 ? 19.415 -41.692 -9.976 1.00 29.88 386 GLU A CA 1
ATOM 3152 C C . GLU A 1 386 ? 20.065 -40.666 -9.046 1.00 29.88 386 GLU A C 1
ATOM 3154 O O . GLU A 1 386 ? 20.867 -39.831 -9.459 1.00 29.88 386 GLU A O 1
ATOM 3159 N N . HIS A 1 387 ? 19.770 -40.752 -7.750 1.00 36.31 387 HIS A N 1
ATOM 3160 C CA . HIS A 1 387 ? 20.543 -40.043 -6.738 1.00 36.31 387 HIS A CA 1
ATOM 3161 C C . HIS A 1 387 ? 21.884 -40.749 -6.501 1.00 36.31 387 HIS A C 1
ATOM 3163 O O . HIS A 1 387 ? 22.044 -41.592 -5.615 1.00 36.31 387 HIS A O 1
ATOM 3169 N N . GLY A 1 388 ? 22.875 -40.379 -7.312 1.00 29.98 388 GLY A N 1
ATOM 3170 C CA . GLY A 1 388 ? 24.280 -40.550 -6.968 1.00 29.98 388 GLY A CA 1
ATOM 3171 C C . GLY A 1 388 ? 24.595 -39.727 -5.719 1.00 29.98 388 GLY A C 1
ATOM 3172 O O . GLY A 1 388 ? 24.401 -38.515 -5.700 1.00 29.98 388 GLY A O 1
ATOM 3173 N N . ARG A 1 389 ? 25.058 -40.385 -4.652 1.00 29.50 389 ARG A N 1
ATOM 3174 C CA . ARG A 1 389 ? 25.543 -39.705 -3.443 1.00 29.50 389 ARG A CA 1
ATOM 3175 C C . ARG A 1 389 ? 26.756 -38.831 -3.805 1.00 29.50 389 ARG A C 1
ATOM 3177 O O . ARG A 1 389 ? 27.725 -39.387 -4.328 1.00 29.50 389 ARG A O 1
ATOM 3184 N N . PRO A 1 390 ? 26.773 -37.524 -3.493 1.00 30.34 390 PRO A N 1
ATOM 3185 C CA . PRO A 1 390 ? 28.001 -36.740 -3.545 1.00 30.34 390 PRO A CA 1
ATOM 3186 C C . PRO A 1 390 ? 28.995 -37.264 -2.501 1.00 30.34 390 PRO A C 1
ATOM 3188 O O . PRO A 1 390 ? 28.607 -37.623 -1.385 1.00 30.34 390 PRO A O 1
ATOM 3191 N N . LYS A 1 391 ? 30.281 -37.324 -2.861 1.00 28.30 391 LYS A N 1
ATOM 3192 C CA . LYS A 1 391 ? 31.367 -37.591 -1.910 1.00 28.30 391 LYS A CA 1
ATOM 3193 C C . LYS A 1 391 ? 31.416 -36.463 -0.874 1.00 28.30 391 LYS A C 1
ATOM 3195 O O . LYS A 1 391 ? 31.261 -35.296 -1.209 1.00 28.30 391 LYS A O 1
ATOM 3200 N N . VAL A 1 392 ? 31.668 -36.840 0.376 1.00 33.88 392 VAL A N 1
ATOM 3201 C CA . VAL A 1 392 ? 31.650 -35.982 1.577 1.00 33.88 392 VAL A CA 1
ATOM 3202 C C . VAL A 1 392 ? 32.742 -34.889 1.566 1.00 33.88 392 VAL A C 1
ATOM 3204 O O . VAL A 1 392 ? 32.744 -34.019 2.426 1.00 33.88 392 VAL A O 1
ATOM 3207 N N . GLU A 1 393 ? 33.640 -34.865 0.578 1.00 29.58 393 GLU A N 1
ATOM 3208 C CA . GLU A 1 393 ? 34.821 -33.986 0.574 1.00 29.58 393 GLU A CA 1
ATOM 3209 C C . GLU A 1 393 ? 34.656 -32.634 -0.152 1.00 29.58 393 GLU A C 1
ATOM 3211 O O . GLU A 1 393 ? 35.586 -31.836 -0.129 1.00 29.58 393 GLU A O 1
ATOM 3216 N N . GLU A 1 394 ? 33.497 -32.308 -0.742 1.00 33.53 394 GLU A N 1
ATOM 3217 C CA . GLU A 1 394 ? 33.325 -31.046 -1.503 1.00 33.53 394 GLU A CA 1
ATOM 3218 C C . GLU A 1 394 ? 32.184 -30.125 -1.029 1.00 33.53 394 GLU A C 1
ATOM 3220 O O . GLU A 1 394 ? 31.733 -29.248 -1.764 1.00 33.53 394 GLU A O 1
ATOM 3225 N N . GLN A 1 395 ? 31.747 -30.233 0.228 1.00 31.81 395 GLN A N 1
ATOM 3226 C CA . GLN A 1 395 ? 30.899 -29.199 0.838 1.00 31.81 395 GLN A CA 1
ATOM 3227 C C . GLN A 1 395 ? 31.763 -28.138 1.528 1.00 31.81 395 GLN A C 1
ATOM 3229 O O . GLN A 1 395 ? 32.047 -28.219 2.720 1.00 31.81 395 GLN A O 1
ATOM 3234 N N . ARG A 1 396 ? 32.182 -27.116 0.773 1.00 27.44 396 ARG A N 1
ATOM 3235 C CA . ARG A 1 396 ? 32.717 -25.880 1.362 1.00 27.44 396 ARG A CA 1
ATOM 3236 C C . ARG A 1 396 ? 31.567 -25.052 1.930 1.00 27.44 396 ARG A C 1
ATOM 3238 O O . ARG A 1 396 ? 30.717 -24.576 1.185 1.00 27.44 396 ARG A O 1
ATOM 3245 N N . TYR A 1 397 ? 31.569 -24.871 3.246 1.00 31.78 397 TYR A N 1
ATOM 3246 C CA . TYR A 1 397 ? 30.738 -23.890 3.936 1.00 31.78 397 TYR A CA 1
ATOM 3247 C C . TYR A 1 397 ? 31.303 -22.484 3.676 1.00 31.78 397 TYR A C 1
ATOM 3249 O O . TYR A 1 397 ? 32.460 -22.207 4.000 1.00 31.78 397 TYR A O 1
ATOM 3257 N N . GLU A 1 398 ? 30.501 -21.575 3.121 1.00 34.12 398 GLU A N 1
ATOM 3258 C CA . GLU A 1 398 ? 30.811 -20.143 3.176 1.00 34.12 398 GLU A CA 1
ATOM 3259 C C . GLU A 1 398 ? 30.741 -19.694 4.645 1.00 34.12 398 GLU A C 1
ATOM 3261 O O . GLU A 1 398 ? 29.664 -19.511 5.209 1.00 34.12 398 GLU A O 1
ATOM 3266 N N . GLY A 1 399 ? 31.906 -19.598 5.290 1.00 36.38 399 GLY A N 1
ATOM 3267 C CA . GLY A 1 399 ? 32.025 -19.212 6.698 1.00 36.38 399 GLY A CA 1
ATOM 3268 C C . GLY A 1 399 ? 33.326 -19.616 7.401 1.00 36.38 399 GLY A C 1
ATOM 3269 O O . GLY A 1 399 ? 33.562 -19.152 8.514 1.00 36.38 399 GLY A O 1
ATOM 3270 N N . GLU A 1 400 ? 34.197 -20.430 6.792 1.00 30.98 400 GLU A N 1
ATOM 3271 C CA . GLU A 1 400 ? 35.509 -20.728 7.386 1.00 30.98 400 GLU A CA 1
ATOM 3272 C C . GLU A 1 400 ? 36.477 -19.537 7.295 1.00 30.98 400 GLU A C 1
ATOM 3274 O O . GLU A 1 400 ? 36.764 -18.986 6.230 1.00 30.98 400 GLU A O 1
ATOM 3279 N N . VAL A 1 401 ? 36.999 -19.144 8.458 1.00 30.83 401 VAL A N 1
ATOM 3280 C CA . VAL A 1 401 ? 37.904 -18.008 8.636 1.00 30.83 401 VAL A CA 1
ATOM 3281 C C . VAL A 1 401 ? 39.312 -18.403 8.188 1.00 30.83 401 VAL A C 1
ATOM 3283 O O . VAL A 1 401 ? 40.091 -18.978 8.945 1.00 30.83 401 VAL A O 1
ATOM 3286 N N . THR A 1 402 ? 39.676 -18.076 6.949 1.00 31.25 402 THR A N 1
ATOM 3287 C CA . THR A 1 402 ? 41.058 -18.218 6.471 1.00 31.25 402 THR A CA 1
ATOM 3288 C C . THR A 1 402 ? 41.957 -17.152 7.102 1.00 31.25 402 THR A C 1
ATOM 3290 O O . THR A 1 402 ? 41.744 -15.952 6.910 1.00 31.25 402 THR A O 1
ATOM 3293 N N . GLY A 1 403 ? 42.984 -17.587 7.837 1.00 33.34 403 GLY A N 1
ATOM 3294 C CA . GLY A 1 403 ? 43.987 -16.749 8.500 1.00 33.34 403 GLY A CA 1
ATOM 3295 C C . GLY A 1 403 ? 44.942 -16.024 7.546 1.00 33.34 403 GLY A C 1
ATOM 3296 O O . GLY A 1 403 ? 46.134 -16.313 7.520 1.00 33.34 403 GLY A O 1
ATOM 3297 N N . VAL A 1 404 ? 44.442 -15.029 6.809 1.00 30.55 404 VAL A N 1
ATOM 3298 C CA . VAL A 1 404 ? 45.267 -14.067 6.063 1.00 30.55 404 VAL A CA 1
ATOM 3299 C C . VAL A 1 404 ? 44.947 -12.656 6.555 1.00 30.55 404 VAL A C 1
ATOM 3301 O O . VAL A 1 404 ? 43.841 -12.145 6.382 1.00 30.55 404 VAL A O 1
ATOM 3304 N N . ARG A 1 405 ? 45.933 -12.024 7.204 1.00 28.84 405 ARG A N 1
ATOM 3305 C CA . ARG A 1 405 ? 45.858 -10.654 7.732 1.00 28.84 405 ARG A CA 1
ATOM 3306 C C . ARG A 1 405 ? 45.529 -9.658 6.609 1.00 28.84 405 ARG A C 1
ATOM 3308 O O . ARG A 1 405 ? 46.377 -9.379 5.767 1.00 28.84 405 ARG A O 1
ATOM 3315 N N . ARG A 1 406 ? 44.335 -9.062 6.656 1.00 26.78 406 ARG A N 1
ATOM 3316 C CA . ARG A 1 406 ? 44.010 -7.787 5.992 1.00 26.78 406 ARG A CA 1
ATOM 3317 C C . ARG A 1 406 ? 43.986 -6.656 7.034 1.00 26.78 406 ARG A C 1
ATOM 3319 O O . ARG A 1 406 ? 43.649 -6.918 8.191 1.00 26.78 406 ARG A O 1
ATOM 3326 N N . PRO A 1 407 ? 44.388 -5.423 6.674 1.00 26.12 407 PRO A N 1
ATOM 3327 C CA . PRO A 1 407 ? 44.507 -4.327 7.629 1.00 26.12 407 PRO A CA 1
ATOM 3328 C C . PRO A 1 407 ? 43.139 -3.902 8.181 1.00 26.12 407 PRO A C 1
ATOM 3330 O O . PRO A 1 407 ? 42.142 -3.853 7.464 1.00 26.12 407 PRO A O 1
ATOM 3333 N N . LYS A 1 408 ? 43.125 -3.631 9.491 1.00 24.80 408 LYS A N 1
ATOM 3334 C CA . LYS A 1 408 ? 41.947 -3.354 10.320 1.00 24.80 408 LYS A CA 1
ATOM 3335 C C . LYS A 1 408 ? 41.208 -2.094 9.861 1.00 24.80 408 LYS A C 1
ATOM 3337 O O . LYS A 1 408 ? 41.783 -1.010 9.873 1.00 24.80 408 LYS A O 1
ATOM 3342 N N . THR A 1 409 ? 39.912 -2.221 9.598 1.00 23.84 409 THR A N 1
ATOM 3343 C CA . THR A 1 409 ? 38.938 -1.131 9.768 1.00 23.84 409 THR A CA 1
ATOM 3344 C C . THR A 1 409 ? 38.023 -1.520 10.934 1.00 23.84 409 THR A C 1
ATOM 3346 O O . THR A 1 409 ? 37.570 -2.665 10.977 1.00 23.84 409 THR A O 1
ATOM 3349 N N . PRO A 1 410 ? 37.816 -0.650 11.938 1.00 27.88 410 PRO A N 1
ATOM 3350 C CA . PRO A 1 410 ? 37.144 -1.043 13.168 1.00 27.88 410 PRO A CA 1
ATOM 3351 C C . PRO A 1 410 ? 35.626 -1.125 12.975 1.00 27.88 410 PRO A C 1
ATOM 3353 O O . PRO A 1 410 ? 34.969 -0.145 12.637 1.00 27.88 410 PRO A O 1
ATOM 3356 N N . SER A 1 411 ? 35.074 -2.302 13.254 1.00 23.53 411 SER A N 1
ATOM 3357 C CA . SER A 1 411 ? 33.676 -2.496 13.623 1.00 23.53 411 SER A CA 1
ATOM 3358 C C . SER A 1 411 ? 33.435 -1.915 15.019 1.00 23.53 411 SER A C 1
ATOM 3360 O O . SER A 1 411 ? 34.116 -2.318 15.965 1.00 23.53 411 SER A O 1
ATOM 3362 N N . VAL A 1 412 ? 32.456 -1.023 15.172 1.00 23.56 412 VAL A N 1
ATOM 3363 C CA . VAL A 1 412 ? 31.963 -0.598 16.490 1.00 23.56 412 VAL A CA 1
ATOM 3364 C C . VAL A 1 412 ? 30.527 -1.083 16.651 1.00 23.56 412 VAL A C 1
ATOM 3366 O O . VAL A 1 412 ? 29.605 -0.589 16.008 1.00 23.56 412 VAL A O 1
ATOM 3369 N N . VAL A 1 413 ? 30.376 -2.078 17.521 1.00 24.45 413 VAL A N 1
ATOM 3370 C CA . VAL A 1 413 ? 29.133 -2.413 18.220 1.00 24.45 413 VAL A CA 1
ATOM 3371 C C . VAL A 1 413 ? 28.901 -1.309 19.256 1.00 24.45 413 VAL A C 1
ATOM 3373 O O . VAL A 1 413 ? 29.809 -1.009 20.029 1.00 24.45 413 VAL A O 1
ATOM 3376 N N . GLY A 1 414 ? 27.719 -0.689 19.259 1.00 22.66 414 GLY A N 1
ATOM 3377 C CA . GLY A 1 414 ? 27.363 0.417 20.151 1.00 22.66 414 GLY A CA 1
ATOM 3378 C C . GLY A 1 414 ? 25.966 0.236 20.741 1.00 22.66 414 GLY A C 1
ATOM 3379 O O . GLY A 1 414 ? 25.006 -0.007 20.019 1.00 22.66 414 GLY A O 1
ATOM 3380 N N . VAL A 1 415 ? 25.899 0.319 22.065 1.00 22.61 415 VAL A N 1
ATOM 3381 C CA . VAL A 1 415 ? 24.755 0.092 22.955 1.00 22.61 415 VAL A CA 1
ATOM 3382 C C . VAL A 1 415 ? 23.796 1.292 22.936 1.00 22.61 415 VAL A C 1
ATOM 3384 O O . VAL A 1 415 ? 24.204 2.420 22.676 1.00 22.61 415 VAL A O 1
ATOM 3387 N N . VAL A 1 416 ? 22.516 1.042 23.224 1.00 25.34 416 VAL A N 1
ATOM 3388 C CA . VAL A 1 416 ? 21.463 2.057 23.377 1.00 25.34 416 VAL A CA 1
ATOM 3389 C C . VAL A 1 416 ? 21.778 3.000 24.545 1.00 25.34 416 VAL A C 1
ATOM 3391 O O . VAL A 1 416 ? 21.981 2.539 25.665 1.00 25.34 416 VAL A O 1
ATOM 3394 N N . GLY A 1 417 ? 21.735 4.311 24.294 1.00 20.91 417 GLY A N 1
ATOM 3395 C CA . GLY A 1 417 ? 21.756 5.350 25.324 1.00 20.91 417 GLY A CA 1
ATOM 3396 C C . GLY A 1 417 ? 21.668 6.763 24.735 1.00 20.91 417 GLY A C 1
ATOM 3397 O O . GLY A 1 417 ? 22.562 7.178 24.015 1.00 20.91 417 GLY A O 1
ATOM 3398 N N . GLU A 1 418 ? 20.559 7.441 25.041 1.00 23.02 418 GLU A N 1
ATOM 3399 C CA . GLU A 1 418 ? 20.337 8.898 25.135 1.00 23.02 418 GLU A CA 1
ATOM 3400 C C . GLU A 1 418 ? 20.833 9.854 24.018 1.00 23.02 418 GLU A C 1
ATOM 3402 O O . GLU A 1 418 ? 22.014 10.124 23.859 1.00 23.02 418 GLU A O 1
ATOM 3407 N N . GLY A 1 419 ? 19.862 10.479 23.331 1.00 25.69 419 GLY A N 1
ATOM 3408 C CA . GLY A 1 419 ? 19.912 11.864 22.829 1.00 25.69 419 GLY A CA 1
ATOM 3409 C C . GLY A 1 419 ? 21.101 12.305 21.965 1.00 25.69 419 GLY A C 1
ATOM 3410 O O . GLY A 1 419 ? 22.078 12.841 22.473 1.00 25.69 419 GLY A O 1
ATOM 3411 N N . GLY A 1 420 ? 20.949 12.264 20.638 1.00 22.12 420 GLY A N 1
ATOM 3412 C CA . GLY A 1 420 ? 21.851 12.976 19.728 1.00 22.12 420 GLY A CA 1
ATOM 3413 C C . GLY A 1 420 ? 21.523 12.742 18.258 1.00 22.12 420 GLY A C 1
ATOM 3414 O O . GLY A 1 420 ? 21.605 11.621 17.767 1.00 22.12 420 GLY A O 1
ATOM 3415 N N . SER A 1 421 ? 21.127 13.799 17.551 1.00 22.16 421 SER A N 1
ATOM 3416 C CA . SER A 1 421 ? 20.828 13.787 16.116 1.00 22.16 421 SER A CA 1
ATOM 3417 C C . SER A 1 421 ? 22.074 13.442 15.292 1.00 22.16 421 SER A C 1
ATOM 3419 O O . SER A 1 421 ? 23.097 14.115 15.403 1.00 22.16 421 SER A O 1
ATOM 3421 N N . ILE A 1 422 ? 21.976 12.426 14.433 1.00 22.84 422 ILE A N 1
ATOM 3422 C CA . ILE A 1 422 ? 23.015 12.077 13.456 1.00 22.84 422 ILE A CA 1
ATOM 3423 C C . ILE A 1 422 ? 23.010 13.146 12.355 1.00 22.84 422 ILE A C 1
ATOM 3425 O O . ILE A 1 422 ? 22.026 13.288 11.631 1.00 22.84 422 ILE A O 1
ATOM 3429 N N . VAL A 1 423 ? 24.102 13.903 12.233 1.00 24.22 423 VAL A N 1
ATOM 3430 C CA . VAL A 1 423 ? 24.366 14.761 11.070 1.00 24.22 423 VAL A CA 1
ATOM 3431 C C . VAL A 1 423 ? 24.961 13.870 9.969 1.00 24.22 423 VAL A C 1
ATOM 3433 O O . VAL A 1 423 ? 26.008 13.265 10.214 1.00 24.22 423 VAL A O 1
ATOM 3436 N N . PRO A 1 424 ? 24.325 13.738 8.790 1.00 24.44 424 PRO A N 1
ATOM 3437 C CA . PRO A 1 424 ? 24.872 12.942 7.694 1.00 24.44 424 PRO A CA 1
ATOM 3438 C C . PRO A 1 424 ? 26.154 13.584 7.144 1.00 24.44 424 PRO A C 1
ATOM 3440 O O . PRO A 1 424 ? 26.271 14.808 7.053 1.00 24.44 424 PRO A O 1
ATOM 3443 N N . THR A 1 425 ? 27.139 12.753 6.801 1.00 26.62 425 THR A N 1
ATOM 3444 C CA . THR A 1 425 ? 28.437 13.190 6.272 1.00 26.62 425 THR A CA 1
ATOM 3445 C C . THR A 1 425 ? 28.305 13.772 4.862 1.00 26.62 425 THR A C 1
ATOM 3447 O O . THR A 1 425 ? 27.436 13.390 4.083 1.00 26.62 425 THR A O 1
ATOM 3450 N N . THR A 1 426 ? 29.206 14.691 4.511 1.00 30.89 426 THR A N 1
ATOM 3451 C CA . THR A 1 426 ? 29.213 15.485 3.268 1.00 30.89 426 THR A CA 1
ATOM 3452 C C . THR A 1 426 ? 29.192 14.654 1.973 1.00 30.89 426 THR A C 1
ATOM 3454 O O . THR A 1 426 ? 28.715 15.141 0.955 1.00 30.89 426 THR A O 1
ATOM 3457 N N . GLU A 1 427 ? 29.599 13.381 2.004 1.00 28.23 427 GLU A N 1
ATOM 3458 C CA . GLU A 1 427 ? 29.499 12.451 0.862 1.00 28.23 427 GLU A CA 1
ATOM 3459 C C . GLU A 1 427 ? 28.120 11.764 0.730 1.00 28.23 427 GLU A C 1
ATOM 3461 O O . GLU A 1 427 ? 27.758 11.321 -0.361 1.00 28.23 427 GLU A O 1
ATOM 3466 N N . GLN A 1 428 ? 27.309 11.706 1.798 1.00 29.42 428 GLN A N 1
ATOM 3467 C CA . GLN A 1 428 ? 25.897 11.292 1.716 1.00 29.42 428 GLN A CA 1
ATOM 3468 C C . GLN A 1 428 ? 25.029 12.399 1.097 1.00 29.42 428 GLN A C 1
ATOM 3470 O O . GLN A 1 428 ? 24.094 12.101 0.356 1.00 29.42 428 GLN A O 1
ATOM 3475 N N . ILE A 1 429 ? 25.401 13.666 1.305 1.00 29.83 429 ILE A N 1
ATOM 3476 C CA . ILE A 1 429 ? 24.727 14.830 0.709 1.00 29.83 429 ILE A CA 1
ATOM 3477 C C . ILE A 1 429 ? 24.985 14.902 -0.809 1.00 29.83 429 ILE A C 1
ATOM 3479 O O . ILE A 1 429 ? 24.091 15.250 -1.575 1.00 29.83 429 ILE A O 1
ATOM 3483 N N . GLU A 1 430 ? 26.155 14.479 -1.299 1.00 29.27 430 GLU A N 1
ATOM 3484 C CA . GLU A 1 430 ? 26.451 14.517 -2.743 1.00 29.27 430 GLU A CA 1
ATOM 3485 C C . GLU A 1 430 ? 25.797 13.386 -3.564 1.00 29.27 430 GLU A C 1
ATOM 3487 O O . GLU A 1 430 ? 25.620 13.537 -4.778 1.00 29.27 430 GLU A O 1
ATOM 3492 N N . ARG A 1 431 ? 25.356 12.286 -2.931 1.00 27.92 431 ARG A N 1
ATOM 3493 C CA . ARG A 1 431 ? 24.646 11.185 -3.618 1.00 27.92 431 ARG A CA 1
ATOM 3494 C C . ARG A 1 431 ? 23.121 11.307 -3.630 1.00 27.92 431 ARG A C 1
ATOM 3496 O O . ARG A 1 431 ? 22.500 10.702 -4.499 1.00 27.92 431 ARG A O 1
ATOM 3503 N N . GLU A 1 432 ? 22.520 12.134 -2.775 1.00 29.67 432 GLU A N 1
ATOM 3504 C CA . GLU A 1 432 ? 21.083 12.463 -2.856 1.00 29.67 432 GLU A CA 1
ATOM 3505 C C . GLU A 1 432 ? 20.780 13.723 -3.692 1.00 29.67 432 GLU A C 1
ATOM 3507 O O . GLU A 1 432 ? 19.636 13.949 -4.078 1.00 29.67 432 GLU A O 1
ATOM 3512 N N . VAL A 1 433 ? 21.788 14.517 -4.074 1.00 32.31 433 VAL A N 1
ATOM 3513 C CA . VAL A 1 433 ? 21.574 15.810 -4.763 1.00 32.31 433 VAL A CA 1
ATOM 3514 C C . VAL A 1 433 ? 21.785 15.747 -6.290 1.00 32.31 433 VAL A C 1
ATOM 3516 O O . VAL A 1 433 ? 21.563 16.725 -7.007 1.00 32.31 433 VAL A O 1
ATOM 3519 N N . THR A 1 434 ? 22.101 14.576 -6.851 1.00 30.50 434 THR A N 1
ATOM 3520 C CA . THR A 1 434 ? 22.281 14.389 -8.306 1.00 30.50 434 THR A CA 1
ATOM 3521 C C . THR A 1 434 ? 21.270 13.441 -8.966 1.00 30.50 434 THR A C 1
ATOM 3523 O O . THR A 1 434 ? 21.605 12.701 -9.880 1.00 30.50 434 THR A O 1
ATOM 3526 N N . SER A 1 435 ? 19.984 13.518 -8.610 1.00 30.47 435 SER A N 1
ATOM 3527 C CA . SER A 1 435 ? 18.902 13.228 -9.573 1.00 30.47 435 SER A CA 1
ATOM 3528 C C . SER A 1 435 ? 17.606 13.964 -9.209 1.00 30.47 435 SER A C 1
ATOM 3530 O O . SER A 1 435 ? 17.031 13.803 -8.141 1.00 30.47 435 SER A O 1
ATOM 3532 N N . GLY A 1 436 ? 17.181 14.863 -10.099 1.00 45.81 436 GLY A N 1
ATOM 3533 C CA . GLY A 1 436 ? 16.036 15.758 -9.923 1.00 45.81 436 GLY A CA 1
ATOM 3534 C C . GLY A 1 436 ? 14.656 15.092 -9.948 1.00 45.81 436 GLY A C 1
ATOM 3535 O O . GLY A 1 436 ? 13.912 15.311 -10.903 1.00 45.81 436 GLY A O 1
ATOM 3536 N N . ASP A 1 437 ? 14.271 14.409 -8.873 1.00 53.84 437 ASP A N 1
ATOM 3537 C CA . ASP A 1 437 ? 12.889 13.975 -8.637 1.00 53.84 437 ASP A CA 1
ATOM 3538 C C . ASP A 1 437 ? 12.259 14.703 -7.443 1.00 53.84 437 ASP A C 1
ATOM 3540 O O . ASP A 1 437 ? 11.939 14.128 -6.408 1.00 53.84 437 ASP A O 1
ATOM 3544 N N . ILE A 1 438 ? 12.042 16.011 -7.624 1.00 66.81 438 ILE A N 1
ATOM 3545 C CA . ILE A 1 438 ? 11.113 16.784 -6.789 1.00 66.81 438 ILE A CA 1
ATOM 3546 C C . ILE A 1 438 ? 9.743 16.108 -6.878 1.00 66.81 438 ILE A C 1
ATOM 3548 O O . ILE A 1 438 ? 9.201 15.987 -7.982 1.00 66.81 438 ILE A O 1
ATOM 3552 N N . LYS A 1 439 ? 9.171 15.679 -5.747 1.00 73.88 439 LYS A N 1
ATOM 3553 C CA . LYS A 1 439 ? 7.813 15.127 -5.728 1.00 73.88 439 LYS A CA 1
ATOM 3554 C C . LYS A 1 439 ? 6.795 16.260 -5.715 1.00 73.88 439 LYS A C 1
ATOM 3556 O O . LYS A 1 439 ? 7.035 17.352 -5.203 1.00 73.88 439 LYS A O 1
ATOM 3561 N N . LYS A 1 440 ? 5.613 15.990 -6.271 1.00 76.88 440 LYS A N 1
ATOM 3562 C CA . LYS A 1 440 ? 4.500 16.951 -6.309 1.00 76.88 440 LYS A CA 1
ATOM 3563 C C . LYS A 1 440 ? 4.125 17.417 -4.900 1.00 76.88 440 LYS A C 1
ATOM 3565 O O . LYS A 1 440 ? 3.921 18.606 -4.683 1.00 76.88 440 LYS A O 1
ATOM 3570 N N . GLU A 1 441 ? 4.091 16.495 -3.944 1.00 76.38 441 GLU A N 1
ATOM 3571 C CA . GLU A 1 441 ? 3.743 16.741 -2.539 1.00 76.38 441 GLU A CA 1
ATOM 3572 C C . GLU A 1 441 ? 4.679 17.757 -1.866 1.00 76.38 441 GLU A C 1
ATOM 3574 O O . GLU A 1 441 ? 4.199 18.679 -1.204 1.00 76.38 441 GLU A O 1
ATOM 3579 N N . ASP A 1 442 ? 5.981 17.674 -2.149 1.00 75.94 442 ASP A N 1
ATOM 3580 C CA . ASP A 1 442 ? 7.023 18.508 -1.533 1.00 75.94 442 ASP A CA 1
ATOM 3581 C C . ASP A 1 442 ? 6.906 19.991 -1.919 1.00 75.94 442 ASP A C 1
ATOM 3583 O O . ASP A 1 442 ? 7.351 20.876 -1.189 1.00 75.94 442 ASP A O 1
ATOM 3587 N N . VAL A 1 443 ? 6.269 20.291 -3.058 1.00 80.94 443 VAL A N 1
ATOM 3588 C CA . VAL A 1 443 ? 6.125 21.663 -3.579 1.00 80.94 443 VAL A CA 1
ATOM 3589 C C . VAL A 1 443 ? 4.701 22.206 -3.521 1.00 80.94 443 VAL A C 1
ATOM 3591 O O . VAL A 1 443 ? 4.483 23.411 -3.676 1.00 80.94 443 VAL A O 1
ATOM 3594 N N . MET A 1 444 ? 3.708 21.354 -3.248 1.00 80.94 444 MET A N 1
ATOM 3595 C CA . MET A 1 444 ? 2.287 21.728 -3.222 1.00 80.94 444 MET A CA 1
ATOM 3596 C C . MET A 1 444 ? 1.963 22.834 -2.211 1.00 80.94 444 MET A C 1
ATOM 3598 O O . MET A 1 444 ? 1.026 23.617 -2.416 1.00 80.94 444 MET A O 1
ATOM 3602 N N . TRP A 1 445 ? 2.742 22.934 -1.134 1.00 82.25 445 TRP A N 1
ATOM 3603 C CA . TRP A 1 445 ? 2.515 23.907 -0.070 1.00 82.25 445 TRP A CA 1
ATOM 3604 C C . TRP A 1 445 ? 2.829 25.359 -0.488 1.00 82.25 445 TRP A C 1
ATOM 3606 O O . TRP A 1 445 ? 2.200 26.285 0.041 1.00 82.25 445 TRP A O 1
ATOM 3616 N N . PHE A 1 446 ? 3.706 25.573 -1.481 1.00 83.56 446 PHE A N 1
ATOM 3617 C CA . PHE A 1 446 ? 4.074 26.906 -1.988 1.00 83.56 446 PHE A CA 1
ATOM 3618 C C . PHE A 1 446 ? 3.782 27.126 -3.481 1.00 83.56 446 PHE A C 1
ATOM 3620 O O . PHE A 1 446 ? 3.345 28.213 -3.851 1.00 83.56 446 PHE A O 1
ATOM 3627 N N . ALA A 1 447 ? 3.986 26.128 -4.345 1.00 81.62 447 ALA A N 1
ATOM 3628 C CA . ALA A 1 447 ? 3.956 26.309 -5.799 1.00 81.62 447 ALA A CA 1
ATOM 3629 C C . ALA A 1 447 ? 2.551 26.238 -6.414 1.00 81.62 447 ALA A C 1
ATOM 3631 O O . ALA A 1 447 ? 2.369 26.739 -7.527 1.00 81.62 447 ALA A O 1
ATOM 3632 N N . GLY A 1 448 ? 1.596 25.614 -5.708 1.00 79.25 448 GLY A N 1
ATOM 3633 C CA . GLY A 1 448 ? 0.218 25.390 -6.154 1.00 79.25 448 GLY A CA 1
ATOM 3634 C C . GLY A 1 448 ? 0.140 24.736 -7.533 1.00 79.25 448 GLY A C 1
ATOM 3635 O O . GLY A 1 448 ? 0.086 25.427 -8.546 1.00 79.25 448 GLY A O 1
ATOM 3636 N N . ILE A 1 449 ? 0.152 23.404 -7.579 1.00 83.50 449 ILE A N 1
ATOM 3637 C CA . ILE A 1 449 ? 0.131 22.657 -8.842 1.00 83.50 449 ILE A CA 1
ATOM 3638 C C . ILE A 1 449 ? -1.312 22.484 -9.324 1.00 83.50 449 ILE A C 1
ATOM 3640 O O . ILE A 1 449 ? -2.148 21.950 -8.594 1.00 83.50 449 ILE A O 1
ATOM 3644 N N . VAL A 1 450 ? -1.604 22.948 -10.541 1.00 80.56 450 VAL A N 1
ATOM 3645 C CA . VAL A 1 450 ? -2.975 22.970 -11.091 1.00 80.56 450 VAL A CA 1
ATOM 3646 C C . VAL A 1 450 ? -3.386 21.617 -11.672 1.00 80.56 450 VAL A C 1
ATOM 3648 O O . VAL A 1 450 ? -4.485 21.137 -11.403 1.00 80.56 450 VAL A O 1
ATOM 3651 N N . ASP A 1 451 ? -2.516 21.017 -12.478 1.00 76.62 451 ASP A N 1
ATOM 3652 C CA . ASP A 1 451 ? -2.688 19.713 -13.116 1.00 76.62 451 ASP A CA 1
ATOM 3653 C C . ASP A 1 451 ? -1.309 19.073 -13.367 1.00 76.62 451 ASP A C 1
ATOM 3655 O O . ASP A 1 451 ? -0.277 19.664 -13.040 1.00 76.62 451 ASP A O 1
ATOM 3659 N N . ASP A 1 452 ? -1.277 17.843 -13.881 1.00 72.81 452 ASP A N 1
ATOM 3660 C CA . ASP A 1 452 ? -0.015 17.120 -14.088 1.00 72.81 452 ASP A CA 1
ATOM 3661 C C . ASP A 1 452 ? 0.835 17.733 -15.215 1.00 72.81 452 ASP A C 1
ATOM 3663 O O . ASP A 1 452 ? 2.059 17.695 -15.140 1.00 72.81 452 ASP A O 1
ATOM 3667 N N . ASP A 1 453 ? 0.221 18.401 -16.199 1.00 69.25 453 ASP A N 1
ATOM 3668 C CA . ASP A 1 453 ? 0.976 19.118 -17.235 1.00 69.25 453 ASP A CA 1
ATOM 3669 C C . ASP A 1 453 ? 1.674 20.365 -16.651 1.00 69.25 453 ASP A C 1
ATOM 3671 O O . ASP A 1 453 ? 2.818 20.657 -16.999 1.00 69.25 453 ASP A O 1
ATOM 3675 N N . ASP A 1 454 ? 1.014 21.104 -15.747 1.00 79.31 454 ASP A N 1
ATOM 3676 C CA . ASP A 1 454 ? 1.622 22.215 -14.996 1.00 79.31 454 ASP A CA 1
ATOM 3677 C C . ASP A 1 454 ? 2.786 21.734 -14.122 1.00 79.31 454 ASP A C 1
ATOM 3679 O O . ASP A 1 454 ? 3.786 22.442 -13.983 1.00 79.31 454 ASP A O 1
ATOM 3683 N N . PHE A 1 455 ? 2.688 20.522 -13.569 1.00 80.88 455 PHE A N 1
ATOM 3684 C CA . PHE A 1 455 ? 3.777 19.936 -12.795 1.00 80.88 455 PHE A CA 1
ATOM 3685 C C . PHE A 1 455 ? 5.026 19.698 -13.649 1.00 80.88 455 PHE A C 1
ATOM 3687 O O . PHE A 1 455 ? 6.124 20.078 -13.240 1.00 80.88 455 PHE A O 1
ATOM 3694 N N . GLU A 1 456 ? 4.866 19.165 -14.861 1.00 74.50 456 GLU A N 1
ATOM 3695 C CA . GLU A 1 456 ? 5.979 18.958 -15.795 1.00 74.50 456 GLU A CA 1
ATOM 3696 C C . GLU A 1 456 ? 6.598 20.285 -16.263 1.00 74.50 456 GLU A C 1
ATOM 3698 O O . GLU A 1 456 ? 7.824 20.424 -16.302 1.00 74.50 456 GLU A O 1
ATOM 3703 N N . VAL A 1 457 ? 5.771 21.307 -16.531 1.00 74.25 457 VAL A N 1
ATOM 3704 C CA . VAL A 1 457 ? 6.251 22.672 -16.826 1.00 74.25 457 VAL A CA 1
ATOM 3705 C C . VAL A 1 457 ? 7.097 23.199 -15.667 1.00 74.25 457 VAL A C 1
ATOM 3707 O O . VAL A 1 457 ? 8.187 23.739 -15.877 1.00 74.25 457 VAL A O 1
ATOM 3710 N N . PHE A 1 458 ? 6.595 23.063 -14.438 1.00 83.56 458 PHE A N 1
ATOM 3711 C CA . PHE A 1 458 ? 7.302 23.494 -13.242 1.00 83.56 458 PHE A CA 1
ATOM 3712 C C . PHE A 1 458 ? 8.628 22.741 -13.084 1.00 83.56 458 PHE A C 1
ATOM 3714 O O . PHE A 1 458 ? 9.658 23.393 -12.915 1.00 83.56 458 PHE A O 1
ATOM 3721 N N . LYS A 1 459 ? 8.640 21.406 -13.217 1.00 81.88 459 LYS A N 1
ATOM 3722 C CA . LYS A 1 459 ? 9.845 20.566 -13.100 1.00 81.88 459 LYS A CA 1
ATOM 3723 C C . LYS A 1 459 ? 10.911 20.966 -14.122 1.00 81.88 459 LYS A C 1
ATOM 3725 O O . LYS A 1 459 ? 12.069 21.186 -13.756 1.00 81.88 459 LYS A O 1
ATOM 3730 N N . ALA A 1 460 ? 10.520 21.139 -15.386 1.00 75.56 460 ALA A N 1
ATOM 3731 C CA . ALA A 1 460 ? 11.418 21.581 -16.452 1.00 75.56 460 ALA A CA 1
ATOM 3732 C C . ALA A 1 460 ? 12.004 22.973 -16.166 1.00 75.56 460 ALA A C 1
ATOM 3734 O O . ALA A 1 460 ? 13.208 23.194 -16.298 1.00 75.56 460 ALA A O 1
ATOM 3735 N N . GLY A 1 461 ? 11.161 23.903 -15.719 1.00 78.44 461 GLY A N 1
ATOM 3736 C CA . GLY A 1 461 ? 11.560 25.260 -15.367 1.00 78.44 461 GLY A CA 1
ATOM 3737 C C . GLY A 1 461 ? 12.486 25.329 -14.162 1.00 78.44 461 GLY A C 1
ATOM 3738 O O . GLY A 1 461 ? 13.456 26.086 -14.162 1.00 78.44 461 GLY A O 1
ATOM 3739 N N . TRP A 1 462 ? 12.210 24.513 -13.146 1.00 84.44 462 TRP A N 1
ATOM 3740 C CA . TRP A 1 462 ? 12.993 24.445 -11.919 1.00 84.44 462 TRP A CA 1
ATOM 3741 C C . TRP A 1 462 ? 14.388 23.888 -12.193 1.00 84.44 462 TRP A C 1
ATOM 3743 O O . TRP A 1 462 ? 15.377 24.419 -11.693 1.00 84.44 462 TRP A O 1
ATOM 3753 N N . LYS A 1 463 ? 14.490 22.886 -13.074 1.00 81.38 463 LYS A N 1
ATOM 3754 C CA . LYS A 1 463 ? 15.773 22.356 -13.547 1.00 81.38 463 LYS A CA 1
ATOM 3755 C C . LYS A 1 463 ? 16.605 23.422 -14.266 1.00 81.38 463 LYS A C 1
ATOM 3757 O O . LYS A 1 463 ? 17.762 23.624 -13.909 1.00 81.38 463 LYS A O 1
ATOM 3762 N N . ILE A 1 464 ? 16.007 24.150 -15.215 1.00 75.69 464 ILE A N 1
ATOM 3763 C CA . ILE A 1 464 ? 16.676 25.254 -15.933 1.00 75.69 464 ILE A CA 1
ATOM 3764 C C . ILE A 1 464 ? 17.165 26.318 -14.947 1.00 75.69 464 ILE A C 1
ATOM 3766 O O . ILE A 1 464 ? 18.289 26.811 -15.054 1.00 75.69 464 ILE A O 1
ATOM 3770 N N . LEU A 1 465 ? 16.321 26.662 -13.973 1.00 77.88 465 LEU A N 1
ATOM 3771 C CA . LEU A 1 465 ? 16.638 27.634 -12.940 1.00 77.88 465 LEU A CA 1
ATOM 3772 C C . LEU A 1 465 ? 17.869 27.187 -12.132 1.00 77.88 465 LEU A C 1
ATOM 3774 O O . LEU A 1 465 ? 18.854 27.923 -12.072 1.00 77.88 465 LEU A O 1
ATOM 3778 N N . ARG A 1 466 ? 17.867 25.960 -11.597 1.00 77.56 466 ARG A N 1
ATOM 3779 C CA . ARG A 1 466 ? 18.999 25.403 -10.836 1.00 77.56 466 ARG A CA 1
ATOM 3780 C C . ARG A 1 466 ? 20.278 25.312 -11.664 1.00 77.56 466 ARG A C 1
ATOM 3782 O O . ARG A 1 466 ? 21.339 25.683 -11.174 1.00 77.56 466 ARG A O 1
ATOM 3789 N N . GLU A 1 467 ? 20.200 24.884 -12.922 1.00 74.44 467 GLU A N 1
ATOM 3790 C CA . GLU A 1 467 ? 21.370 24.793 -13.805 1.00 74.44 467 GLU A CA 1
ATOM 3791 C C . GLU A 1 467 ? 22.005 26.163 -14.072 1.00 74.44 467 GLU A C 1
ATOM 3793 O O . GLU A 1 467 ? 23.232 26.296 -14.029 1.00 74.44 467 GLU A O 1
ATOM 3798 N N . LYS A 1 468 ? 21.189 27.199 -14.303 1.00 70.69 468 LYS A N 1
ATOM 3799 C CA . LYS A 1 468 ? 21.680 28.573 -14.481 1.00 70.69 468 LYS A CA 1
ATOM 3800 C C . LYS A 1 468 ? 22.370 29.097 -13.225 1.00 70.69 468 LYS A C 1
ATOM 3802 O O . LYS A 1 468 ? 23.463 29.655 -13.323 1.00 70.69 468 LYS A O 1
ATOM 3807 N N . TYR A 1 469 ? 21.768 28.889 -12.055 1.00 69.38 469 TYR A N 1
ATOM 3808 C CA . TYR A 1 469 ? 22.325 29.367 -10.788 1.00 69.38 469 TYR A CA 1
ATOM 3809 C C . TYR A 1 469 ? 23.555 28.562 -10.340 1.00 69.38 469 TYR A C 1
ATOM 3811 O O . TYR A 1 469 ? 24.542 29.157 -9.914 1.00 69.38 469 TYR A O 1
ATOM 3819 N N . SER A 1 470 ? 23.569 27.240 -10.527 1.00 65.81 470 SER A N 1
ATOM 3820 C CA . SER A 1 470 ? 24.725 26.385 -10.221 1.00 65.81 470 SER A CA 1
ATOM 3821 C C . SER A 1 470 ? 25.951 26.751 -11.069 1.00 65.81 470 SER A C 1
ATOM 3823 O O . SER A 1 470 ? 27.061 26.858 -10.544 1.00 65.81 470 SER A O 1
ATOM 3825 N N . LYS A 1 471 ? 25.764 27.045 -12.367 1.00 62.56 471 LYS A N 1
ATOM 3826 C CA . LYS A 1 471 ? 26.844 27.544 -13.241 1.00 62.56 471 LYS A CA 1
ATOM 3827 C C . LYS A 1 471 ? 27.385 28.902 -12.779 1.00 62.56 471 LYS A C 1
ATOM 3829 O O . LYS A 1 471 ? 28.599 29.098 -12.775 1.00 62.56 471 LYS A O 1
ATOM 3834 N N . ALA A 1 472 ? 26.511 29.810 -12.341 1.00 58.72 472 ALA A N 1
ATOM 3835 C CA . ALA A 1 472 ? 26.916 31.117 -11.820 1.00 58.72 472 ALA A CA 1
ATOM 3836 C C . ALA A 1 472 ? 27.760 30.997 -10.535 1.00 58.72 472 ALA A C 1
ATOM 3838 O O . ALA A 1 472 ? 28.770 31.688 -10.406 1.00 58.72 472 ALA A O 1
ATOM 3839 N N . VAL A 1 473 ? 27.408 30.074 -9.632 1.00 59.34 473 VAL A N 1
ATOM 3840 C CA . VAL A 1 473 ? 28.169 29.794 -8.399 1.00 59.34 473 VAL A CA 1
ATOM 3841 C C . VAL A 1 473 ? 29.532 29.157 -8.709 1.00 59.34 473 VAL A C 1
ATOM 3843 O O . VAL A 1 473 ? 30.546 29.614 -8.185 1.00 59.34 473 VAL A O 1
ATOM 3846 N N . LYS A 1 474 ? 29.591 28.169 -9.618 1.00 55.94 474 LYS A N 1
ATOM 3847 C CA . LYS A 1 474 ? 30.841 27.482 -10.014 1.00 55.94 474 LYS A CA 1
ATOM 3848 C C . LYS A 1 474 ? 31.834 28.378 -10.762 1.00 55.94 474 LYS A C 1
ATOM 3850 O O . LYS A 1 474 ? 33.034 28.161 -10.671 1.00 55.94 474 LYS A O 1
ATOM 3855 N N . SER A 1 475 ? 31.350 29.395 -11.476 1.00 54.38 475 SER A N 1
ATOM 3856 C CA . SER A 1 475 ? 32.199 30.347 -12.211 1.00 54.38 475 SER A CA 1
ATOM 3857 C C . SER A 1 475 ? 32.960 31.349 -11.325 1.00 54.38 475 SER A C 1
ATOM 3859 O O . SER A 1 475 ? 33.733 32.151 -11.841 1.00 54.38 475 SER A O 1
ATOM 3861 N N . GLY A 1 476 ? 32.728 31.359 -10.004 1.00 52.94 476 GLY A N 1
ATOM 3862 C CA . GLY A 1 476 ? 33.401 32.271 -9.069 1.00 52.94 476 GLY A CA 1
ATOM 3863 C C . GLY A 1 476 ? 33.000 33.750 -9.194 1.00 52.94 476 GLY A C 1
ATOM 3864 O O . GLY A 1 476 ? 33.496 34.580 -8.430 1.00 52.94 476 GLY A O 1
ATOM 3865 N N . LEU A 1 477 ? 32.077 34.104 -10.101 1.00 48.38 477 LEU A N 1
ATOM 3866 C CA . LEU A 1 477 ? 31.653 35.492 -10.339 1.00 48.38 477 LEU A CA 1
ATOM 3867 C C . LEU A 1 477 ? 31.043 36.176 -9.094 1.00 48.38 477 LEU A C 1
ATOM 3869 O O . LEU A 1 477 ? 31.105 37.403 -8.968 1.00 48.38 477 LEU A O 1
ATOM 3873 N N . TYR A 1 478 ? 30.487 35.408 -8.149 1.00 53.00 478 TYR A N 1
ATOM 3874 C CA . TYR A 1 478 ? 29.733 35.930 -7.006 1.00 53.00 478 TYR A CA 1
ATOM 3875 C C . TYR A 1 478 ? 30.162 35.263 -5.683 1.00 53.00 478 TYR A C 1
ATOM 3877 O O . TYR A 1 478 ? 29.636 34.225 -5.294 1.00 53.00 478 TYR A O 1
ATOM 3885 N N . GLY A 1 479 ? 31.115 35.868 -4.961 1.00 50.78 479 GLY A N 1
ATOM 3886 C CA . GLY A 1 479 ? 31.468 35.460 -3.585 1.00 50.78 479 GLY A CA 1
ATOM 3887 C C . GLY A 1 479 ? 30.314 35.649 -2.581 1.00 50.78 479 GLY A C 1
ATOM 3888 O O . GLY A 1 479 ? 29.306 36.268 -2.915 1.00 50.78 479 GLY A O 1
ATOM 3889 N N . ALA A 1 480 ? 30.456 35.166 -1.340 1.00 45.50 480 ALA A N 1
ATOM 3890 C CA . ALA A 1 480 ? 29.392 35.139 -0.316 1.00 45.50 480 ALA A CA 1
ATOM 3891 C C . ALA A 1 480 ? 28.647 36.483 -0.101 1.00 45.50 480 ALA A C 1
ATOM 3893 O O . ALA A 1 480 ? 27.433 36.488 0.070 1.00 45.50 480 ALA A O 1
ATOM 3894 N N . GLY A 1 481 ? 29.330 37.632 -0.213 1.00 45.56 481 GLY A N 1
ATOM 3895 C CA . GLY A 1 481 ? 28.713 38.973 -0.142 1.00 45.56 481 GLY A CA 1
ATOM 3896 C C . GLY A 1 481 ? 28.074 39.490 -1.446 1.00 45.56 481 GLY A C 1
ATOM 3897 O O . GLY A 1 481 ? 27.438 40.539 -1.455 1.00 45.56 481 GLY A O 1
ATOM 3898 N N . ARG A 1 482 ? 28.238 38.774 -2.566 1.00 50.44 482 ARG A N 1
ATOM 3899 C CA . ARG A 1 482 ? 27.754 39.124 -3.916 1.00 50.44 482 ARG A CA 1
ATOM 3900 C C . ARG A 1 482 ? 26.590 38.249 -4.401 1.00 50.44 482 ARG A C 1
ATOM 3902 O O . ARG A 1 482 ? 26.055 38.519 -5.474 1.00 50.44 482 ARG A O 1
ATOM 3909 N N . ARG A 1 483 ? 26.141 37.264 -3.612 1.00 55.91 483 ARG A N 1
ATOM 3910 C CA . ARG A 1 483 ? 25.003 36.382 -3.947 1.00 55.91 483 ARG A CA 1
ATOM 3911 C C . ARG A 1 483 ? 23.712 37.176 -4.178 1.00 55.91 483 ARG A C 1
ATOM 3913 O O . ARG A 1 483 ? 23.079 37.008 -5.215 1.00 55.91 483 ARG A O 1
ATOM 3920 N N . ARG A 1 484 ? 23.417 38.171 -3.326 1.00 51.78 484 ARG A N 1
ATOM 3921 C CA . ARG A 1 484 ? 22.308 39.138 -3.512 1.00 51.78 484 ARG A CA 1
ATOM 3922 C C . ARG A 1 484 ? 22.355 39.858 -4.873 1.00 51.78 484 ARG A C 1
ATOM 3924 O O . ARG A 1 484 ? 21.308 40.151 -5.437 1.00 51.78 484 ARG A O 1
ATOM 3931 N N . ARG A 1 485 ? 23.548 40.109 -5.431 1.00 51.78 485 ARG A N 1
ATOM 3932 C CA . ARG A 1 485 ? 23.738 40.752 -6.746 1.00 51.78 485 ARG A CA 1
ATOM 3933 C C . ARG A 1 485 ? 23.495 39.781 -7.905 1.00 51.78 485 ARG A C 1
ATOM 3935 O O . ARG A 1 485 ? 22.784 40.147 -8.833 1.00 51.78 485 ARG A O 1
ATOM 3942 N N . ALA A 1 486 ? 23.977 38.537 -7.794 1.00 53.00 486 ALA A N 1
ATOM 3943 C CA . ALA A 1 486 ? 23.697 37.458 -8.751 1.00 53.00 486 ALA A CA 1
ATOM 3944 C C . ALA A 1 486 ? 22.186 37.248 -8.943 1.00 53.00 486 ALA A C 1
ATOM 3946 O O . ALA A 1 486 ? 21.699 37.062 -10.054 1.00 53.00 486 ALA A O 1
ATOM 3947 N N . PHE A 1 487 ? 21.426 37.345 -7.852 1.00 58.84 487 PHE A N 1
ATOM 3948 C CA . PHE A 1 487 ? 19.969 37.245 -7.856 1.00 58.84 487 PHE A CA 1
ATOM 3949 C C . PHE A 1 487 ? 19.247 38.413 -8.519 1.00 58.84 487 PHE A C 1
ATOM 3951 O O . PHE A 1 487 ? 18.260 38.213 -9.230 1.00 58.84 487 PHE A O 1
ATOM 3958 N N . VAL A 1 488 ? 19.724 39.635 -8.279 1.00 52.91 488 VAL A N 1
ATOM 3959 C CA . VAL A 1 488 ? 19.160 40.838 -8.894 1.00 52.91 488 VAL A CA 1
ATOM 3960 C C . VAL A 1 488 ? 19.482 40.869 -10.394 1.00 52.91 488 VAL A C 1
ATOM 3962 O O . VAL A 1 488 ? 18.597 41.192 -11.182 1.00 52.91 488 VAL A O 1
ATOM 3965 N N . GLU A 1 489 ? 20.682 40.448 -10.802 1.00 50.03 489 GLU A N 1
ATOM 3966 C CA . GLU A 1 489 ? 21.130 40.409 -12.205 1.00 50.03 489 GLU A CA 1
ATOM 3967 C C . GLU A 1 489 ? 20.494 39.270 -13.023 1.00 50.03 489 GLU A C 1
ATOM 3969 O O . GLU A 1 489 ? 20.160 39.471 -14.189 1.00 50.03 489 GLU A O 1
ATOM 3974 N N . LEU A 1 490 ? 20.242 38.100 -12.421 1.00 49.91 490 LEU A N 1
ATOM 3975 C CA . LEU A 1 490 ? 19.608 36.952 -13.093 1.00 49.91 490 LEU A CA 1
ATOM 3976 C C . LEU A 1 490 ? 18.067 36.977 -13.048 1.00 49.91 490 LEU A C 1
ATOM 3978 O O . LEU A 1 490 ? 17.426 36.067 -13.580 1.00 49.91 490 LEU A O 1
ATOM 3982 N N . GLY A 1 491 ? 17.451 38.000 -12.437 1.00 51.25 491 GLY A N 1
ATOM 3983 C CA . GLY A 1 491 ? 15.989 38.103 -12.407 1.00 51.25 491 GLY A CA 1
ATOM 3984 C C . GLY A 1 491 ? 15.326 39.016 -11.373 1.00 51.25 491 GLY A C 1
ATOM 3985 O O . GLY A 1 491 ? 14.142 38.824 -11.134 1.00 51.25 491 GLY A O 1
ATOM 3986 N N . GLY A 1 492 ? 16.002 39.999 -10.768 1.00 51.31 492 GLY A N 1
ATOM 3987 C CA . GLY A 1 492 ? 15.342 41.083 -10.017 1.00 51.31 492 GLY A CA 1
ATOM 3988 C C . GLY A 1 492 ? 14.470 40.668 -8.822 1.00 51.31 492 GLY A C 1
ATOM 3989 O O . GLY A 1 492 ? 13.509 41.370 -8.495 1.00 51.31 492 GLY A O 1
ATOM 3990 N N . PHE A 1 493 ? 14.771 39.548 -8.162 1.00 54.47 493 PHE A N 1
ATOM 3991 C CA . PHE A 1 493 ? 14.033 39.110 -6.978 1.00 54.47 493 PHE A CA 1
ATOM 3992 C C . PHE A 1 493 ? 14.594 39.756 -5.710 1.00 54.47 493 PHE A C 1
ATOM 3994 O O . PHE A 1 493 ? 15.799 39.930 -5.566 1.00 54.47 493 PHE A O 1
ATOM 4001 N N . TRP A 1 494 ? 13.699 40.119 -4.787 1.00 58.31 494 TRP A N 1
ATOM 4002 C CA . TRP A 1 494 ? 14.065 40.447 -3.400 1.00 58.31 494 TRP A CA 1
ATOM 4003 C C . TRP A 1 494 ? 14.922 41.714 -3.218 1.00 58.31 494 TRP A C 1
ATOM 4005 O O . TRP A 1 494 ? 15.780 41.800 -2.346 1.00 58.31 494 TRP A O 1
ATOM 4015 N N . SER A 1 495 ? 14.642 42.758 -4.003 1.00 54.75 495 SER A N 1
ATOM 4016 C CA . SER A 1 495 ? 15.342 44.052 -3.924 1.00 54.75 495 SER A CA 1
ATOM 4017 C C . SER A 1 495 ? 14.998 44.904 -2.693 1.00 54.75 495 SER A C 1
ATOM 4019 O O . SER A 1 495 ? 15.581 45.969 -2.503 1.00 54.75 495 SER A O 1
ATOM 4021 N N . LYS A 1 496 ? 14.048 44.466 -1.859 1.00 66.06 496 LYS A N 1
ATOM 4022 C CA . LYS A 1 496 ? 13.555 45.209 -0.693 1.00 66.06 496 LYS A CA 1
ATOM 4023 C C . LYS A 1 496 ? 13.665 44.371 0.569 1.00 66.06 496 LYS A C 1
ATOM 4025 O O . LYS A 1 496 ? 13.347 43.184 0.535 1.00 66.06 496 LYS A O 1
ATOM 4030 N N . ASN A 1 497 ? 14.018 45.028 1.670 1.00 72.62 497 ASN A N 1
ATOM 4031 C CA . ASN A 1 497 ? 14.021 44.414 2.993 1.00 72.62 497 ASN A CA 1
ATOM 4032 C C . ASN A 1 497 ? 12.625 43.894 3.350 1.00 72.62 497 ASN A C 1
ATOM 4034 O O . ASN A 1 497 ? 11.602 44.474 2.958 1.00 72.62 497 ASN A O 1
ATOM 4038 N N . PHE A 1 498 ? 12.589 42.779 4.078 1.00 79.06 498 PHE A N 1
ATOM 4039 C CA . PHE A 1 498 ? 11.339 42.251 4.608 1.00 79.06 498 PHE A CA 1
ATOM 4040 C C . PHE A 1 498 ? 10.767 43.219 5.642 1.00 79.06 498 PHE A C 1
ATOM 4042 O O . PHE A 1 498 ? 11.500 43.911 6.347 1.00 79.06 498 PHE A O 1
ATOM 4049 N N . ALA A 1 499 ? 9.438 43.289 5.722 1.00 76.06 499 ALA A N 1
ATOM 4050 C CA . ALA A 1 499 ? 8.779 44.195 6.652 1.00 76.06 499 ALA A CA 1
ATOM 4051 C C . ALA A 1 499 ? 9.215 43.881 8.096 1.00 76.06 499 ALA A C 1
ATOM 4053 O O . ALA A 1 499 ? 9.044 42.754 8.559 1.00 76.06 499 ALA A O 1
ATOM 4054 N N . GLY A 1 500 ? 9.781 44.880 8.778 1.00 77.31 500 GLY A N 1
ATOM 4055 C CA . GLY A 1 500 ? 10.257 44.757 10.157 1.00 77.31 500 GLY A CA 1
ATOM 4056 C C . GLY A 1 500 ? 11.619 44.074 10.332 1.00 77.31 500 GLY A C 1
ATOM 4057 O O . GLY A 1 500 ? 11.991 43.823 11.473 1.00 77.31 500 GLY A O 1
ATOM 4058 N N . LEU A 1 501 ? 12.357 43.773 9.253 1.00 82.81 501 LEU A N 1
ATOM 4059 C CA . LEU A 1 501 ? 13.701 43.185 9.327 1.00 82.81 501 LEU A CA 1
ATOM 4060 C C . LEU A 1 501 ? 14.780 44.169 8.864 1.00 82.81 501 LEU A C 1
ATOM 4062 O O . LEU A 1 501 ? 14.574 44.957 7.937 1.00 82.81 501 LEU A O 1
ATOM 4066 N N . ASP A 1 502 ? 15.944 44.091 9.506 1.00 82.44 502 ASP A N 1
ATOM 4067 C CA . ASP A 1 502 ? 17.143 44.811 9.092 1.00 82.44 502 ASP A CA 1
ATOM 4068 C C . ASP A 1 502 ? 17.752 44.190 7.817 1.00 82.44 502 ASP A C 1
ATOM 4070 O O . ASP A 1 502 ? 17.371 43.110 7.341 1.00 82.44 502 ASP A O 1
ATOM 4074 N N . GLU A 1 503 ? 18.691 44.910 7.207 1.00 78.88 503 GLU A N 1
ATOM 4075 C CA . GLU A 1 503 ? 19.326 44.484 5.958 1.00 78.88 503 GLU A CA 1
ATOM 4076 C C . GLU A 1 503 ? 20.172 43.215 6.138 1.00 78.88 503 GLU A C 1
ATOM 4078 O O . GLU A 1 503 ? 20.234 42.374 5.236 1.00 78.88 503 GLU A O 1
ATOM 4083 N N . LYS A 1 504 ? 20.765 43.037 7.324 1.00 79.69 504 LYS A N 1
ATOM 4084 C CA . LYS A 1 504 ? 21.571 41.864 7.661 1.00 79.69 504 LYS A CA 1
ATOM 4085 C C . LYS A 1 504 ? 20.711 40.601 7.739 1.00 79.69 504 LYS A C 1
ATOM 4087 O O . LYS A 1 504 ? 20.965 39.674 6.977 1.00 79.69 504 LYS A O 1
ATOM 4092 N N . LYS A 1 505 ? 19.635 40.593 8.539 1.00 82.12 505 LYS A N 1
ATOM 4093 C CA . LYS A 1 505 ? 18.720 39.440 8.627 1.00 82.12 505 LYS A CA 1
ATOM 4094 C C . LYS A 1 505 ? 18.040 39.159 7.297 1.00 82.12 505 LYS A C 1
ATOM 4096 O O . LYS A 1 505 ? 17.868 38.001 6.936 1.00 82.12 505 LYS A O 1
ATOM 4101 N N . THR A 1 506 ? 17.687 40.200 6.539 1.00 80.25 506 THR A N 1
ATOM 4102 C CA . THR A 1 506 ? 17.168 40.026 5.174 1.00 80.25 506 THR A CA 1
ATOM 4103 C C . THR A 1 506 ? 18.179 39.268 4.313 1.00 80.25 506 THR A C 1
ATOM 4105 O O . THR A 1 506 ? 17.812 38.306 3.647 1.00 80.25 506 THR A O 1
ATOM 4108 N N . THR A 1 507 ? 19.449 39.668 4.340 1.00 77.56 507 THR A N 1
ATOM 4109 C CA . THR A 1 507 ? 20.504 39.024 3.548 1.00 77.56 507 THR A CA 1
ATOM 4110 C C . THR A 1 507 ? 20.740 37.579 3.988 1.00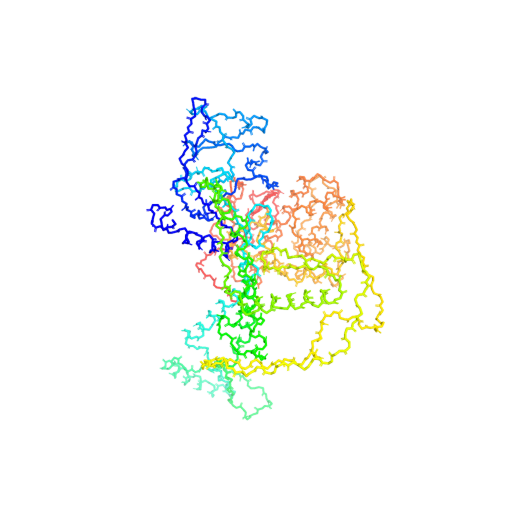 77.56 507 THR A C 1
ATOM 4112 O O . THR A 1 507 ? 20.851 36.701 3.136 1.00 77.56 507 THR A O 1
ATOM 4115 N N . ASP A 1 508 ? 20.734 37.313 5.294 1.00 80.88 508 ASP A N 1
ATOM 4116 C CA . ASP A 1 508 ? 20.896 35.964 5.842 1.00 80.88 508 ASP A CA 1
ATOM 4117 C C . ASP A 1 508 ? 19.750 35.032 5.416 1.00 80.88 508 ASP A C 1
ATOM 4119 O O . ASP A 1 508 ? 20.005 33.922 4.952 1.00 80.88 508 ASP A O 1
ATOM 4123 N N . ILE A 1 509 ? 18.497 35.499 5.472 1.00 82.50 509 ILE A N 1
ATOM 4124 C CA . ILE A 1 509 ? 17.327 34.732 5.007 1.00 82.50 509 ILE A CA 1
ATOM 4125 C C . ILE A 1 509 ? 17.443 34.397 3.522 1.00 82.50 509 ILE A C 1
ATOM 4127 O O . ILE A 1 509 ? 17.196 33.263 3.118 1.00 82.50 509 ILE A O 1
ATOM 4131 N N . LEU A 1 510 ? 17.814 35.379 2.698 1.00 78.50 510 LEU A N 1
ATOM 4132 C CA . LEU A 1 510 ? 17.941 35.174 1.256 1.00 78.50 510 LEU A CA 1
ATOM 4133 C C . LEU A 1 510 ? 19.077 34.206 0.909 1.00 78.50 510 LEU A C 1
ATOM 4135 O O . LEU A 1 510 ? 18.929 33.421 -0.023 1.00 78.50 510 LEU A O 1
ATOM 4139 N N . ASN A 1 511 ? 20.179 34.232 1.661 1.00 77.88 511 ASN A N 1
ATOM 4140 C CA . ASN A 1 511 ? 21.277 33.284 1.490 1.00 77.88 511 ASN A CA 1
ATOM 4141 C C . ASN A 1 511 ? 20.850 31.857 1.854 1.00 77.88 511 ASN A C 1
ATOM 4143 O O . ASN A 1 511 ? 21.137 30.943 1.091 1.00 77.88 511 ASN A O 1
ATOM 4147 N N . ILE A 1 512 ? 20.108 31.674 2.952 1.00 81.25 512 ILE A N 1
ATOM 4148 C CA . ILE A 1 512 ? 19.575 30.357 3.338 1.00 81.25 512 ILE A CA 1
ATOM 4149 C C . ILE A 1 512 ? 18.625 29.829 2.261 1.00 81.25 512 ILE A C 1
ATOM 4151 O O . ILE A 1 512 ? 18.777 28.703 1.806 1.00 81.25 512 ILE A O 1
ATOM 4155 N N . LEU A 1 513 ? 17.677 30.651 1.799 1.00 80.00 513 LE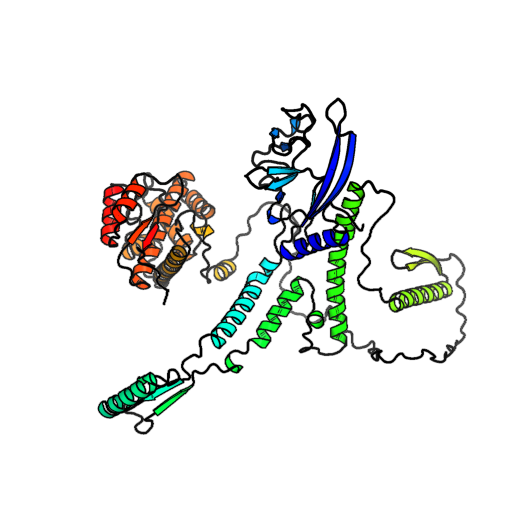U A N 1
ATOM 4156 C CA . LEU A 1 513 ? 16.756 30.251 0.731 1.00 80.00 513 LEU A CA 1
ATOM 4157 C C . LEU A 1 513 ? 17.485 29.915 -0.576 1.00 80.00 513 LEU A C 1
ATOM 4159 O O . LEU A 1 513 ? 17.011 29.076 -1.336 1.00 80.00 513 LEU A O 1
ATOM 4163 N N . PHE A 1 514 ? 18.615 30.564 -0.859 1.00 75.94 514 PHE A N 1
ATOM 4164 C CA . PHE A 1 514 ? 19.421 30.246 -2.032 1.00 75.94 514 PHE A CA 1
ATOM 4165 C C . PHE A 1 514 ? 20.107 28.897 -1.918 1.00 75.94 514 PHE A C 1
ATOM 4167 O O . PHE A 1 514 ? 19.950 28.054 -2.801 1.00 75.94 514 PHE A O 1
ATOM 4174 N N . ASP A 1 515 ? 20.892 28.740 -0.857 1.00 75.25 515 ASP A N 1
ATOM 4175 C CA . ASP A 1 515 ? 21.766 27.594 -0.681 1.00 75.25 515 ASP A CA 1
ATOM 4176 C C . ASP A 1 515 ? 20.892 26.340 -0.560 1.00 75.25 515 ASP A C 1
ATOM 4178 O O . ASP A 1 515 ? 21.005 25.422 -1.364 1.00 75.25 515 ASP A O 1
ATOM 4182 N N . GLU A 1 516 ? 19.872 26.387 0.292 1.00 79.25 516 GLU A N 1
ATOM 4183 C CA . GLU A 1 516 ? 18.996 25.244 0.528 1.00 79.25 516 GLU A CA 1
ATOM 4184 C C . GLU A 1 516 ? 18.054 24.971 -0.653 1.00 79.25 516 GLU A C 1
ATOM 4186 O O . GLU A 1 516 ? 18.074 23.887 -1.230 1.00 79.25 516 GLU A O 1
ATOM 4191 N N . ALA A 1 517 ? 17.235 25.943 -1.074 1.00 73.56 517 ALA A N 1
ATOM 4192 C CA . ALA A 1 517 ? 16.155 25.654 -2.025 1.00 73.56 517 ALA A CA 1
ATOM 4193 C C . ALA A 1 517 ? 16.608 25.628 -3.493 1.00 73.56 517 ALA A C 1
ATOM 4195 O O . ALA A 1 517 ? 15.990 24.947 -4.317 1.00 73.56 517 ALA A O 1
ATOM 4196 N N . VAL A 1 518 ? 17.666 26.365 -3.850 1.00 72.38 518 VAL A N 1
ATOM 4197 C CA . VAL A 1 518 ? 18.130 26.487 -5.244 1.00 72.38 518 VAL A CA 1
ATOM 4198 C C . VAL A 1 518 ? 19.380 25.651 -5.498 1.00 72.38 518 VAL A C 1
ATOM 4200 O O . VAL A 1 518 ? 19.413 24.909 -6.486 1.00 72.38 518 VAL A O 1
ATOM 4203 N N . ILE A 1 519 ? 20.404 25.753 -4.647 1.00 72.62 519 ILE A N 1
ATOM 4204 C CA . ILE A 1 519 ? 21.646 24.992 -4.838 1.00 72.62 519 ILE A CA 1
ATOM 4205 C C . ILE A 1 519 ? 21.412 23.531 -4.463 1.00 72.62 519 ILE A C 1
ATOM 4207 O O . ILE A 1 519 ? 21.517 22.669 -5.340 1.00 72.62 519 ILE A O 1
ATOM 4211 N N . ASP A 1 520 ? 21.004 23.270 -3.225 1.00 73.81 520 ASP A N 1
ATOM 4212 C CA . ASP A 1 520 ? 20.871 21.914 -2.687 1.00 73.81 520 ASP A CA 1
ATOM 4213 C C . ASP A 1 520 ? 19.551 21.265 -3.132 1.00 73.81 520 ASP A C 1
ATOM 4215 O O . ASP A 1 520 ? 19.480 20.065 -3.391 1.00 73.81 520 ASP A O 1
ATOM 4219 N N . GLY A 1 521 ? 18.520 22.078 -3.378 1.00 72.44 521 GLY A N 1
ATOM 4220 C CA . GLY A 1 521 ? 17.198 21.618 -3.813 1.00 72.44 521 GLY A CA 1
ATOM 4221 C C . GLY A 1 521 ? 16.288 21.183 -2.663 1.00 72.44 521 GLY A C 1
ATOM 4222 O O . GLY A 1 521 ? 15.230 20.606 -2.912 1.00 72.44 521 GLY A O 1
ATOM 4223 N N . ASN A 1 522 ? 16.669 21.487 -1.426 1.00 79.62 522 ASN A N 1
ATOM 4224 C CA . ASN A 1 522 ? 15.893 21.255 -0.221 1.00 79.62 522 ASN A CA 1
ATOM 4225 C C . ASN A 1 522 ? 14.728 22.256 -0.120 1.00 79.62 522 ASN A C 1
ATOM 4227 O O . ASN A 1 522 ? 14.919 23.452 0.104 1.00 79.62 522 ASN A O 1
ATOM 4231 N N . CYS A 1 523 ? 13.504 21.760 -0.302 1.00 78.19 523 CYS A N 1
ATOM 4232 C CA . CYS A 1 523 ? 12.275 22.560 -0.249 1.00 78.19 523 CYS A CA 1
ATOM 4233 C C . CYS A 1 523 ? 11.411 22.256 0.989 1.00 78.19 523 CYS A C 1
ATOM 4235 O O . CYS A 1 523 ? 10.228 22.619 1.006 1.00 78.19 523 CYS A O 1
ATOM 4237 N N . ASP A 1 524 ? 11.969 21.589 2.007 1.00 81.94 524 ASP A N 1
ATOM 4238 C CA . ASP A 1 524 ? 11.233 21.241 3.222 1.00 81.94 524 ASP A CA 1
ATOM 4239 C C . ASP A 1 524 ? 10.885 22.491 4.046 1.00 81.94 524 ASP A C 1
ATOM 4241 O O . ASP A 1 524 ? 11.740 23.302 4.410 1.00 81.94 524 ASP A O 1
ATOM 4245 N N . ALA A 1 525 ? 9.594 22.666 4.336 1.00 79.00 525 ALA A N 1
ATOM 4246 C CA . ALA A 1 525 ? 9.103 23.863 5.012 1.00 79.00 525 ALA A CA 1
ATOM 4247 C C . ALA A 1 525 ? 9.609 23.969 6.456 1.00 79.00 525 ALA A C 1
ATOM 4249 O O . ALA A 1 525 ? 9.847 25.079 6.933 1.00 79.00 525 ALA A O 1
ATOM 4250 N N . VAL A 1 526 ? 9.735 22.838 7.155 1.00 79.06 526 VAL A N 1
ATOM 4251 C CA . VAL A 1 526 ? 10.107 22.799 8.573 1.00 79.06 526 VAL A CA 1
ATOM 4252 C C . VAL A 1 526 ? 11.589 23.114 8.720 1.00 79.06 526 VAL A C 1
ATOM 4254 O O . VAL A 1 526 ? 11.953 23.966 9.529 1.00 79.06 526 VAL A O 1
ATOM 4257 N N . ASP A 1 527 ? 12.432 22.500 7.894 1.00 81.88 527 ASP A N 1
ATOM 4258 C CA . ASP A 1 527 ? 13.874 22.713 7.906 1.00 81.88 527 ASP A CA 1
ATOM 4259 C C . ASP A 1 527 ? 14.249 24.149 7.516 1.00 81.88 527 ASP A C 1
ATOM 4261 O O . ASP A 1 527 ? 15.011 24.806 8.229 1.00 81.88 527 ASP A O 1
ATOM 4265 N N . LEU A 1 528 ? 13.647 24.692 6.450 1.00 82.00 528 LEU A N 1
ATOM 4266 C CA . LEU A 1 528 ? 13.889 26.075 6.024 1.00 82.00 528 LEU A CA 1
ATOM 4267 C C . LEU A 1 528 ? 13.473 27.090 7.097 1.00 82.00 528 LEU A C 1
ATOM 4269 O O . LEU A 1 528 ? 14.205 28.045 7.368 1.00 82.00 528 LEU A O 1
ATOM 4273 N N . VAL A 1 529 ? 12.305 26.895 7.720 1.00 84.75 529 VAL A N 1
ATOM 4274 C CA . VAL A 1 529 ? 11.830 27.773 8.799 1.00 84.75 529 VAL A CA 1
ATOM 4275 C C . VAL A 1 529 ? 12.748 27.678 10.009 1.00 84.75 529 VAL A C 1
ATOM 4277 O O . VAL A 1 529 ? 13.162 28.719 10.517 1.00 84.75 529 VAL A O 1
ATOM 4280 N N . ARG A 1 530 ? 13.126 26.465 10.423 1.00 88.38 530 ARG A N 1
ATOM 4281 C CA . ARG A 1 530 ? 14.052 26.241 11.536 1.00 88.38 530 ARG A CA 1
ATOM 4282 C C . ARG A 1 530 ? 15.385 26.954 11.306 1.00 88.38 530 ARG A C 1
ATOM 4284 O O . ARG A 1 530 ? 15.772 27.772 12.135 1.00 88.38 530 ARG A O 1
ATOM 4291 N N . LYS A 1 531 ? 16.032 26.741 10.153 1.00 86.38 531 LYS A N 1
ATOM 4292 C CA . LYS A 1 531 ? 17.315 27.380 9.799 1.00 86.38 531 LYS A CA 1
ATOM 4293 C C . LYS A 1 531 ? 17.227 28.908 9.822 1.00 86.38 531 LYS A C 1
ATOM 4295 O O . LYS A 1 531 ? 18.133 29.585 10.306 1.00 86.38 531 LYS A O 1
ATOM 4300 N N . ILE A 1 532 ? 16.121 29.472 9.334 1.00 86.50 532 ILE A N 1
ATOM 4301 C CA . ILE A 1 532 ? 15.890 30.922 9.358 1.00 86.50 532 ILE A CA 1
ATOM 4302 C C . ILE A 1 532 ? 15.697 31.440 10.787 1.00 86.50 532 ILE A C 1
ATOM 4304 O O . ILE A 1 532 ? 16.264 32.480 11.136 1.00 86.50 532 ILE A O 1
ATOM 4308 N N . VAL A 1 533 ? 14.913 30.743 11.610 1.00 87.50 533 VAL A N 1
ATOM 4309 C CA . VAL A 1 533 ? 14.646 31.121 13.005 1.00 87.50 533 VAL A CA 1
ATOM 4310 C C . VAL A 1 533 ? 15.934 31.065 13.823 1.00 87.50 533 VAL A C 1
ATOM 4312 O O . VAL A 1 533 ? 16.273 32.052 14.472 1.00 87.50 533 VAL A O 1
ATOM 4315 N N . GLU A 1 534 ? 16.703 29.982 13.706 1.00 87.81 534 GLU A N 1
ATOM 4316 C CA . GLU A 1 534 ? 17.996 29.807 14.378 1.00 87.81 534 GLU A CA 1
ATOM 4317 C C . GLU A 1 534 ? 19.008 30.888 13.973 1.00 87.81 534 GLU A C 1
ATOM 4319 O O . GLU A 1 534 ? 19.735 31.410 14.818 1.00 87.81 534 GLU A O 1
ATOM 4324 N N . LYS A 1 535 ? 19.041 31.279 12.690 1.00 85.94 535 LYS A N 1
ATOM 4325 C CA . LYS A 1 535 ? 20.011 32.266 12.196 1.00 85.94 535 LYS A CA 1
ATOM 4326 C C . LYS A 1 535 ? 19.631 33.716 12.497 1.00 85.94 535 LYS A C 1
ATOM 4328 O O . LYS A 1 535 ? 20.519 34.539 12.714 1.00 85.94 535 LYS A O 1
ATOM 4333 N N . THR A 1 536 ? 18.342 34.060 12.459 1.00 85.19 536 THR A N 1
ATOM 4334 C CA . THR A 1 536 ? 17.883 35.467 12.479 1.00 85.19 536 THR A CA 1
ATOM 4335 C C . THR A 1 536 ? 17.070 35.869 13.710 1.00 85.19 536 THR A C 1
ATOM 4337 O O . THR A 1 536 ? 16.876 37.071 13.950 1.00 85.19 536 THR A O 1
ATOM 4340 N N . GLY A 1 537 ? 16.605 34.893 14.497 1.00 83.56 537 GLY A N 1
ATOM 4341 C CA . GLY A 1 537 ? 15.814 35.103 15.711 1.00 83.56 537 GLY A CA 1
ATOM 4342 C C . GLY A 1 537 ? 14.421 35.687 15.462 1.00 83.56 537 GLY A C 1
ATOM 4343 O O . GLY A 1 537 ? 13.876 36.359 16.334 1.00 83.56 537 GLY A O 1
ATOM 4344 N N . ILE A 1 538 ? 13.864 35.524 14.257 1.00 87.00 538 ILE A N 1
ATOM 4345 C CA . ILE A 1 538 ? 12.500 35.969 13.933 1.00 87.00 538 ILE A CA 1
ATOM 4346 C C . ILE A 1 538 ? 11.471 34.923 14.376 1.00 87.00 538 ILE A C 1
ATOM 4348 O O . ILE A 1 538 ? 11.801 33.750 14.524 1.00 87.00 538 ILE A O 1
ATOM 4352 N N . SER A 1 539 ? 10.210 35.327 14.553 1.00 83.44 539 SER A N 1
ATOM 4353 C CA . SER A 1 539 ? 9.145 34.372 14.896 1.00 83.44 539 SER A CA 1
ATOM 4354 C C . SER A 1 539 ? 8.939 33.328 13.792 1.00 83.44 539 SER A C 1
ATOM 4356 O O . SER A 1 539 ? 9.000 33.656 12.603 1.00 83.44 539 SER A O 1
ATOM 4358 N N . GLU A 1 540 ? 8.615 32.090 14.172 1.00 80.69 540 GLU A N 1
ATOM 4359 C CA . GLU A 1 540 ? 8.331 30.997 13.228 1.00 80.69 540 GLU A CA 1
ATOM 4360 C C . GLU A 1 540 ? 7.239 31.369 12.216 1.00 80.69 540 GLU A C 1
ATOM 4362 O O . GLU A 1 540 ? 7.349 31.075 11.027 1.00 80.69 540 GLU A O 1
ATOM 4367 N N . GLN A 1 541 ? 6.203 32.090 12.653 1.00 79.12 541 GLN A N 1
ATOM 4368 C CA . GLN A 1 541 ? 5.110 32.523 11.783 1.00 79.12 541 GLN A CA 1
ATOM 4369 C C . GLN A 1 541 ? 5.569 33.545 10.730 1.00 79.12 541 GLN A C 1
ATOM 4371 O O . GLN A 1 541 ? 5.138 33.494 9.570 1.00 79.12 541 GLN A O 1
ATOM 4376 N N . GLN A 1 542 ? 6.453 34.470 11.113 1.00 81.75 542 GLN A N 1
ATOM 4377 C CA . GLN A 1 542 ? 7.049 35.433 10.190 1.00 81.75 542 GLN A CA 1
ATOM 4378 C C . GLN A 1 542 ? 8.015 34.736 9.225 1.00 81.75 542 GLN A C 1
ATOM 4380 O O . GLN A 1 542 ? 7.943 34.999 8.023 1.00 81.75 542 GLN A O 1
ATOM 4385 N N . ALA A 1 543 ? 8.840 33.804 9.715 1.00 83.81 543 ALA A N 1
ATOM 4386 C CA . ALA A 1 543 ? 9.724 32.978 8.894 1.00 83.81 543 ALA A CA 1
ATOM 4387 C C . ALA A 1 543 ? 8.933 32.170 7.861 1.00 83.81 543 ALA A C 1
ATOM 4389 O O . ALA A 1 543 ? 9.176 32.307 6.665 1.00 83.81 543 ALA A O 1
ATOM 4390 N N . TYR A 1 544 ? 7.911 31.425 8.285 1.00 85.62 544 TYR A N 1
ATOM 4391 C CA . TYR A 1 544 ? 7.061 30.639 7.391 1.00 85.62 544 TYR A CA 1
ATOM 4392 C C . TYR A 1 544 ? 6.392 31.503 6.317 1.00 85.62 544 TYR A C 1
ATOM 4394 O O . TYR A 1 544 ? 6.370 31.145 5.138 1.00 85.62 544 TYR A O 1
ATOM 4402 N N . THR A 1 545 ? 5.881 32.677 6.700 1.00 82.62 545 THR A N 1
ATOM 4403 C CA . THR A 1 545 ? 5.261 33.612 5.750 1.00 82.62 545 THR A CA 1
ATOM 4404 C C . THR A 1 545 ? 6.266 34.094 4.708 1.00 82.62 545 THR A C 1
ATOM 4406 O O . THR A 1 545 ? 5.909 34.193 3.531 1.00 82.62 545 THR A O 1
ATOM 4409 N N . ILE A 1 546 ? 7.506 34.378 5.116 1.00 85.19 546 ILE A N 1
ATOM 4410 C CA . ILE A 1 546 ? 8.586 34.761 4.205 1.00 85.19 546 ILE A CA 1
ATOM 4411 C C . ILE A 1 546 ? 8.909 33.588 3.278 1.00 85.19 546 ILE A C 1
ATOM 4413 O O . ILE A 1 546 ? 8.696 33.723 2.077 1.00 85.19 546 ILE A O 1
ATOM 4417 N N . VAL A 1 547 ? 9.301 32.426 3.810 1.00 85.94 547 VAL A N 1
ATOM 4418 C CA . VAL A 1 547 ? 9.682 31.246 3.008 1.00 85.94 547 VAL A CA 1
ATOM 4419 C C . VAL A 1 547 ? 8.605 30.915 1.977 1.00 85.94 547 VAL A C 1
ATOM 4421 O O . VAL A 1 547 ? 8.886 30.826 0.784 1.00 85.94 547 VAL A O 1
ATOM 4424 N N . ARG A 1 548 ? 7.343 30.824 2.409 1.00 84.50 548 ARG A N 1
ATOM 4425 C CA . ARG A 1 548 ? 6.227 30.488 1.523 1.00 84.50 548 ARG A CA 1
ATOM 4426 C C . ARG A 1 548 ? 6.026 31.503 0.404 1.00 84.50 548 ARG A C 1
ATOM 4428 O O . ARG A 1 548 ? 5.784 31.128 -0.739 1.00 84.50 548 ARG A O 1
ATOM 4435 N N . THR A 1 549 ? 6.098 32.789 0.740 1.00 85.69 549 THR A N 1
ATOM 4436 C CA . THR A 1 549 ? 5.934 33.886 -0.223 1.00 85.69 549 THR A CA 1
ATOM 4437 C C . THR A 1 549 ? 7.057 33.866 -1.259 1.00 85.69 549 THR A C 1
ATOM 4439 O O . THR A 1 549 ? 6.805 33.985 -2.458 1.00 85.69 549 THR A O 1
ATOM 4442 N N . GLU A 1 550 ? 8.293 33.679 -0.809 1.00 84.50 550 GLU A N 1
ATOM 4443 C CA . GLU A 1 550 ? 9.462 33.751 -1.676 1.00 84.50 550 GLU A CA 1
ATOM 4444 C C . GLU A 1 550 ? 9.564 32.529 -2.594 1.00 84.50 550 GLU A C 1
ATOM 4446 O O . GLU A 1 550 ? 9.763 32.699 -3.801 1.00 84.50 550 GLU A O 1
ATOM 4451 N N . LEU A 1 551 ? 9.321 31.322 -2.073 1.00 85.94 551 LEU A N 1
ATOM 4452 C CA . LEU A 1 551 ? 9.308 30.102 -2.880 1.00 85.94 551 LEU A CA 1
ATOM 4453 C C . LEU A 1 551 ? 8.159 30.087 -3.899 1.00 85.94 551 LEU A C 1
ATOM 4455 O O . LEU A 1 551 ? 8.358 29.662 -5.036 1.00 85.94 551 LEU A O 1
ATOM 4459 N N . ALA A 1 552 ? 6.971 30.602 -3.560 1.00 86.75 552 ALA A N 1
ATOM 4460 C CA . ALA A 1 552 ? 5.855 30.684 -4.509 1.00 86.75 552 ALA A CA 1
ATOM 4461 C C . ALA A 1 552 ? 6.157 31.613 -5.697 1.00 86.75 552 ALA A C 1
ATOM 4463 O O . ALA A 1 552 ? 5.830 31.309 -6.848 1.00 86.75 552 ALA A O 1
ATOM 4464 N N . ASN A 1 553 ? 6.822 32.743 -5.442 1.00 86.00 553 ASN A N 1
ATOM 4465 C CA . ASN A 1 553 ? 7.257 33.642 -6.507 1.00 86.00 553 ASN A CA 1
ATOM 4466 C C . ASN A 1 553 ? 8.342 32.987 -7.385 1.00 86.00 553 ASN A C 1
ATOM 4468 O O . ASN A 1 553 ? 8.290 33.099 -8.612 1.00 86.00 553 ASN A O 1
ATOM 4472 N N . LEU A 1 554 ? 9.276 32.253 -6.768 1.00 84.94 554 LEU A N 1
ATOM 4473 C CA . LEU A 1 554 ? 10.309 31.488 -7.469 1.00 84.94 554 LEU A CA 1
ATOM 4474 C C . LEU A 1 554 ? 9.704 30.379 -8.347 1.00 84.94 554 LEU A C 1
ATOM 4476 O O . LEU A 1 554 ? 10.116 30.205 -9.493 1.00 84.94 554 LEU A O 1
ATOM 4480 N N . ALA A 1 555 ? 8.663 29.695 -7.866 1.00 87.44 555 ALA A N 1
ATOM 4481 C CA . ALA A 1 555 ? 7.952 28.665 -8.620 1.00 87.44 555 ALA A CA 1
ATOM 4482 C C . ALA A 1 555 ? 7.316 29.203 -9.906 1.00 87.44 555 ALA A C 1
ATOM 4484 O O . ALA A 1 555 ? 7.450 28.614 -10.979 1.00 87.44 555 ALA A O 1
ATOM 4485 N N . ASN A 1 556 ? 6.662 30.363 -9.834 1.00 88.75 556 ASN A N 1
ATOM 4486 C CA . ASN A 1 556 ? 6.101 31.000 -11.024 1.00 88.75 556 ASN A CA 1
ATOM 4487 C C . ASN A 1 556 ? 7.187 31.508 -11.984 1.00 88.75 556 ASN A C 1
ATOM 4489 O O . ASN A 1 556 ? 6.984 31.489 -13.198 1.00 88.75 556 ASN A O 1
ATOM 4493 N N . LYS A 1 557 ? 8.367 31.887 -11.480 1.00 85.75 557 LYS A N 1
ATOM 4494 C CA . LYS A 1 557 ? 9.506 32.219 -12.344 1.00 85.75 557 LYS A CA 1
ATOM 4495 C C . LYS A 1 557 ? 10.060 31.002 -13.075 1.00 85.75 557 LYS A C 1
ATOM 4497 O O . LYS A 1 557 ? 10.345 31.096 -14.267 1.00 85.75 557 LYS A O 1
ATOM 4502 N N . ALA A 1 558 ? 10.177 29.868 -12.390 1.00 84.38 558 ALA A N 1
ATOM 4503 C CA . ALA A 1 558 ? 10.557 28.608 -13.014 1.00 84.38 558 ALA A CA 1
ATOM 4504 C C . ALA A 1 558 ? 9.607 28.273 -14.176 1.00 84.38 558 ALA A C 1
ATOM 4506 O O . ALA A 1 558 ? 10.066 28.018 -15.289 1.00 84.38 558 ALA A O 1
ATOM 4507 N N . ARG A 1 559 ? 8.290 28.412 -13.973 1.00 84.44 559 ARG A N 1
ATOM 4508 C CA . ARG A 1 559 ? 7.300 28.256 -15.053 1.00 84.44 559 ARG A CA 1
ATOM 4509 C C . ARG A 1 559 ? 7.536 29.226 -16.219 1.00 84.44 559 ARG A C 1
ATOM 4511 O O . ARG A 1 559 ? 7.497 28.800 -17.367 1.00 84.44 559 ARG A O 1
ATOM 4518 N N . GLU A 1 560 ? 7.829 30.508 -15.965 1.00 85.25 560 GLU A N 1
ATOM 4519 C CA . GLU A 1 560 ? 8.188 31.469 -17.030 1.00 85.25 560 GLU A CA 1
ATOM 4520 C C . GLU A 1 560 ? 9.403 30.999 -17.844 1.00 85.25 560 GLU A C 1
ATOM 4522 O O . GLU A 1 560 ? 9.372 31.084 -19.072 1.00 85.25 560 GLU A O 1
ATOM 4527 N N . LEU A 1 561 ? 10.458 30.504 -17.187 1.00 80.88 561 LEU A N 1
ATOM 4528 C CA . LEU A 1 561 ? 11.656 30.001 -17.866 1.00 80.88 561 LEU A CA 1
ATOM 4529 C C . LEU A 1 561 ? 11.338 28.790 -18.743 1.00 80.88 561 LEU A C 1
ATOM 4531 O O . LEU A 1 561 ? 11.729 28.772 -19.908 1.00 80.88 561 LEU A O 1
ATOM 4535 N N . ALA A 1 562 ? 10.566 27.831 -18.225 1.00 77.12 562 ALA A N 1
ATOM 4536 C CA . ALA A 1 562 ? 10.093 26.696 -19.014 1.00 77.12 562 ALA A CA 1
ATOM 4537 C C . ALA A 1 562 ? 9.304 27.165 -20.240 1.00 77.12 562 ALA A C 1
ATOM 4539 O O . ALA A 1 562 ? 9.584 26.745 -21.362 1.00 77.12 562 ALA A O 1
ATOM 4540 N N . TYR A 1 563 ? 8.361 28.091 -20.053 1.00 78.81 563 TYR A N 1
ATOM 4541 C CA . TYR A 1 563 ? 7.556 28.591 -21.160 1.00 78.81 563 TYR A CA 1
ATOM 4542 C C . TYR A 1 563 ? 8.385 29.335 -22.211 1.00 78.81 563 TYR A C 1
ATOM 4544 O O . TYR A 1 563 ? 8.094 29.196 -23.396 1.00 78.81 563 TYR A O 1
ATOM 4552 N N . ARG A 1 564 ? 9.416 30.086 -21.807 1.00 76.31 564 ARG A N 1
ATOM 4553 C CA . ARG A 1 564 ? 10.290 30.833 -22.726 1.00 76.31 564 ARG A CA 1
ATOM 4554 C C . ARG A 1 564 ? 11.285 29.950 -23.475 1.00 76.31 564 ARG A C 1
ATOM 4556 O O . ARG A 1 564 ? 11.536 30.206 -24.646 1.00 76.31 564 ARG A O 1
ATOM 4563 N N . GLU A 1 565 ? 11.866 28.957 -22.808 1.00 67.50 565 GLU A N 1
ATOM 4564 C CA . GLU A 1 565 ? 12.991 28.180 -23.354 1.00 67.50 565 GLU A CA 1
ATOM 4565 C C . GLU A 1 565 ? 12.580 26.837 -23.952 1.00 67.50 565 GLU A C 1
ATOM 4567 O O . GLU A 1 565 ? 13.277 26.316 -24.819 1.00 67.50 565 GLU A O 1
ATOM 4572 N N . LYS A 1 566 ? 11.467 26.261 -23.489 1.00 64.75 566 LYS A N 1
ATOM 4573 C CA . LYS A 1 566 ? 11.023 24.916 -23.880 1.00 64.75 566 LYS A CA 1
ATOM 4574 C C . LYS A 1 566 ? 9.694 24.902 -24.623 1.00 64.75 566 LYS A C 1
ATOM 4576 O O . LYS A 1 566 ? 9.307 23.857 -25.129 1.00 64.75 566 LYS A O 1
ATOM 4581 N N . THR A 1 567 ? 8.980 26.028 -24.712 1.00 63.19 567 THR A N 1
ATOM 4582 C CA . THR A 1 567 ? 7.660 26.067 -25.362 1.00 63.19 567 THR A CA 1
ATOM 4583 C C . THR A 1 567 ? 7.503 27.239 -26.329 1.00 63.19 567 THR A C 1
ATOM 4585 O O . THR A 1 567 ? 8.227 28.226 -26.268 1.00 63.19 567 THR A O 1
ATOM 4588 N N . LYS A 1 568 ? 6.495 27.160 -27.208 1.00 62.72 568 LYS A N 1
ATOM 4589 C CA . LYS A 1 568 ? 6.075 28.255 -28.108 1.00 62.72 568 LYS A CA 1
ATOM 4590 C C . LYS A 1 568 ? 4.833 29.003 -27.591 1.00 62.72 568 LYS A C 1
ATOM 4592 O O . LYS A 1 568 ? 4.140 29.672 -28.362 1.00 62.72 568 LYS A O 1
ATOM 4597 N N . VAL A 1 569 ? 4.501 28.871 -26.302 1.00 68.81 569 VAL A N 1
ATOM 4598 C CA . VAL A 1 569 ? 3.290 29.464 -25.713 1.00 68.81 569 VAL A CA 1
ATOM 4599 C C . VAL A 1 569 ? 3.418 30.987 -25.645 1.00 68.81 569 VAL A C 1
ATOM 4601 O O . VAL A 1 569 ? 4.357 31.521 -25.066 1.00 68.81 569 VAL A O 1
ATOM 4604 N N . LYS A 1 570 ? 2.434 31.703 -26.206 1.00 74.06 570 LYS A N 1
ATOM 4605 C CA . LYS A 1 570 ? 2.393 33.181 -26.212 1.00 74.06 570 LYS A CA 1
ATOM 4606 C C . LYS A 1 570 ? 1.293 33.789 -25.333 1.00 74.06 570 LYS A C 1
ATOM 4608 O O . LYS A 1 570 ? 1.269 35.003 -25.149 1.00 74.06 570 LYS A O 1
ATOM 4613 N N . LYS A 1 571 ? 0.357 32.974 -24.832 1.00 83.69 571 LYS A N 1
ATOM 4614 C CA . LYS A 1 571 ? -0.797 33.424 -24.037 1.00 83.69 571 LYS A CA 1
ATOM 4615 C C . LYS A 1 571 ? -0.879 32.667 -22.720 1.00 83.69 571 LYS A C 1
ATOM 4617 O O . LYS A 1 571 ? -0.882 31.439 -22.717 1.00 83.69 571 LYS A O 1
ATOM 4622 N N . PHE A 1 572 ? -1.046 33.409 -21.636 1.00 87.12 572 PHE A N 1
ATOM 4623 C CA . PHE A 1 572 ? -1.025 32.912 -20.265 1.00 87.12 572 PHE A CA 1
ATOM 4624 C C . PHE A 1 572 ? -2.270 33.363 -19.508 1.00 87.12 572 PHE A C 1
ATOM 4626 O O . PHE A 1 572 ? -2.856 34.402 -19.824 1.00 87.12 572 PHE A O 1
ATOM 4633 N N . ILE A 1 573 ? -2.669 32.576 -18.514 1.00 89.19 573 ILE A N 1
ATOM 4634 C CA . ILE A 1 573 ? -3.741 32.903 -17.574 1.00 89.19 573 ILE A CA 1
ATOM 4635 C C . ILE A 1 573 ? -3.244 32.715 -16.139 1.00 89.19 573 ILE A C 1
ATOM 4637 O O . ILE A 1 573 ? -2.354 31.904 -15.879 1.00 89.19 573 ILE A O 1
ATOM 4641 N N . TRP A 1 574 ? -3.821 33.473 -15.211 1.00 90.19 574 TRP A N 1
ATOM 4642 C CA . TRP A 1 574 ? -3.626 33.271 -13.779 1.00 90.19 574 TRP A CA 1
ATOM 4643 C C . TRP A 1 574 ? -4.669 32.288 -13.270 1.00 90.19 574 TRP A C 1
ATOM 4645 O O . TRP A 1 574 ? -5.863 32.531 -13.450 1.00 90.19 574 TRP A O 1
ATOM 4655 N N . LYS A 1 575 ? -4.242 31.198 -12.635 1.00 89.19 575 LYS A N 1
ATOM 4656 C CA . LYS A 1 575 ? -5.151 30.187 -12.102 1.00 89.19 575 LYS A CA 1
ATOM 4657 C C . LYS A 1 575 ? -5.134 30.207 -10.584 1.00 89.19 575 LYS A C 1
ATOM 4659 O O . LYS A 1 575 ? -4.086 30.020 -9.965 1.00 89.19 575 LYS A O 1
ATOM 4664 N N . CYS A 1 576 ? -6.302 30.420 -9.983 1.00 85.88 576 CYS A N 1
ATOM 4665 C CA . CYS A 1 576 ? -6.455 30.251 -8.547 1.00 85.88 576 CYS A CA 1
ATOM 4666 C C . CYS A 1 576 ? -6.544 28.765 -8.185 1.00 85.88 576 CYS A C 1
ATOM 4668 O O . CYS A 1 576 ? -7.143 27.979 -8.919 1.00 85.88 576 CYS A O 1
ATOM 4670 N N . MET A 1 577 ? -5.981 28.402 -7.032 1.00 78.38 577 MET A N 1
ATOM 4671 C CA . MET A 1 577 ? -6.120 27.055 -6.471 1.00 78.38 577 MET A CA 1
ATOM 4672 C C . MET A 1 577 ? -7.572 26.780 -6.062 1.00 78.38 577 MET A C 1
ATOM 4674 O O . MET A 1 577 ? -8.281 27.698 -5.668 1.00 78.38 577 MET A O 1
ATOM 4678 N N . SER A 1 578 ? -8.010 25.526 -6.111 1.00 60.00 578 SER A N 1
ATOM 4679 C CA . SER A 1 578 ? -9.402 25.104 -5.874 1.00 60.00 578 SER A CA 1
ATOM 4680 C C . SER A 1 578 ? -9.888 25.204 -4.417 1.00 60.00 578 SER A C 1
ATOM 4682 O O . SER A 1 578 ? -10.944 24.668 -4.096 1.00 60.00 578 SER A O 1
ATOM 4684 N N . ASP A 1 579 ? -9.135 25.846 -3.527 1.00 62.47 579 ASP A N 1
ATOM 4685 C CA . ASP A 1 579 ? -9.402 25.844 -2.089 1.00 62.47 579 ASP A CA 1
ATOM 4686 C C . ASP A 1 579 ? -10.182 27.094 -1.661 1.00 62.47 579 ASP A C 1
ATOM 4688 O O . ASP A 1 579 ? -9.991 28.189 -2.195 1.00 62.47 579 ASP A O 1
ATOM 4692 N N . ASP A 1 580 ? -10.949 26.977 -0.578 1.00 56.88 580 ASP A N 1
ATOM 4693 C CA . ASP A 1 580 ? -11.752 28.067 0.006 1.00 56.88 580 ASP A CA 1
ATOM 4694 C C . ASP A 1 580 ? -10.925 29.266 0.525 1.00 56.88 580 ASP A C 1
ATOM 4696 O O . ASP A 1 580 ? -11.471 30.275 0.963 1.00 56.88 580 ASP A O 1
ATOM 4700 N N . LYS A 1 581 ? -9.590 29.187 0.452 1.00 63.09 581 LYS A N 1
ATOM 4701 C CA . LYS A 1 581 ? -8.625 30.192 0.934 1.00 63.09 581 LYS A CA 1
ATOM 4702 C C . LYS A 1 581 ? -8.159 31.186 -0.143 1.00 63.09 581 LYS A C 1
ATOM 4704 O O . LYS A 1 581 ? -7.239 31.966 0.104 1.00 63.09 581 LYS A O 1
ATOM 4709 N N . VAL A 1 582 ? -8.728 31.158 -1.351 1.00 75.00 582 VAL A N 1
ATOM 4710 C CA . VAL A 1 582 ? -8.370 32.109 -2.422 1.00 75.00 582 VAL A CA 1
ATOM 4711 C C . VAL A 1 582 ? -8.950 33.492 -2.137 1.00 75.00 582 VAL A C 1
ATOM 4713 O O . VAL A 1 582 ? -10.163 33.653 -2.036 1.00 75.00 582 VAL A O 1
ATOM 4716 N N . CYS A 1 583 ? -8.090 34.510 -2.102 1.00 80.88 583 CYS A N 1
ATOM 4717 C CA . CYS A 1 583 ? -8.514 35.888 -1.876 1.00 80.88 583 CYS A CA 1
ATOM 4718 C C . CYS A 1 583 ? -9.178 36.531 -3.111 1.00 80.88 583 CYS A C 1
ATOM 4720 O O . CYS A 1 583 ? -8.932 36.155 -4.264 1.00 80.88 583 CYS A O 1
ATOM 4722 N N . ASP A 1 584 ? -9.942 37.598 -2.877 1.00 84.00 584 ASP A N 1
ATOM 4723 C CA . ASP A 1 584 ? -10.622 38.351 -3.937 1.00 84.00 584 ASP A CA 1
ATOM 4724 C C . ASP A 1 584 ? -9.666 38.991 -4.950 1.00 84.00 584 ASP A C 1
ATOM 4726 O O . ASP A 1 584 ? -10.013 39.141 -6.123 1.00 84.00 584 ASP A O 1
ATOM 4730 N N . VAL A 1 585 ? -8.446 39.344 -4.530 1.00 85.50 585 VAL A N 1
ATOM 4731 C CA . VAL A 1 585 ? -7.414 39.894 -5.425 1.00 85.50 585 VAL A CA 1
ATOM 4732 C C . VAL A 1 585 ? -7.017 38.857 -6.477 1.00 85.50 585 VAL A C 1
ATOM 4734 O O . VAL A 1 585 ? -7.008 39.169 -7.667 1.00 85.50 585 VAL A O 1
ATOM 4737 N N . CYS A 1 586 ? -6.767 37.610 -6.070 1.00 87.38 586 CYS A N 1
ATOM 4738 C CA . CYS A 1 586 ? -6.429 36.526 -6.993 1.00 87.38 586 CYS A CA 1
ATOM 4739 C C . CYS A 1 586 ? -7.590 36.206 -7.943 1.00 87.38 586 CYS A C 1
ATOM 4741 O O . CYS A 1 586 ? -7.365 36.071 -9.145 1.00 87.38 586 CYS A O 1
ATOM 4743 N N . ARG A 1 587 ? -8.837 36.196 -7.446 1.00 88.50 587 ARG A N 1
ATOM 4744 C CA . ARG A 1 587 ? -10.032 35.992 -8.289 1.00 88.50 587 ARG A CA 1
ATOM 4745 C C . ARG A 1 587 ? -10.202 37.096 -9.336 1.00 88.50 587 ARG A C 1
ATOM 4747 O O . ARG A 1 587 ? -10.572 36.814 -10.475 1.00 88.50 587 ARG A O 1
ATOM 4754 N N . LYS A 1 588 ? -9.916 38.355 -8.984 1.00 89.25 588 LYS A N 1
ATOM 4755 C CA . LYS A 1 588 ? -9.939 39.483 -9.934 1.00 89.25 588 LYS A CA 1
ATOM 4756 C C . LYS A 1 588 ? -8.875 39.324 -11.024 1.00 89.25 588 LYS A C 1
ATOM 4758 O O . LYS A 1 588 ? -9.179 39.564 -12.190 1.00 89.25 588 LYS A O 1
ATOM 4763 N N . ILE A 1 589 ? -7.671 38.866 -10.671 1.00 90.06 589 ILE A N 1
ATOM 4764 C CA . ILE A 1 589 ? -6.584 38.604 -11.631 1.00 90.06 589 ILE A CA 1
ATOM 4765 C C . ILE A 1 589 ? -6.934 37.426 -12.557 1.00 90.06 589 ILE A C 1
ATOM 4767 O O . ILE A 1 589 ? -6.755 37.538 -13.770 1.00 90.06 589 ILE A O 1
ATOM 4771 N N . GLU A 1 590 ? -7.490 36.329 -12.036 1.00 90.94 590 GLU A N 1
ATOM 4772 C CA . GLU A 1 590 ? -7.954 35.195 -12.858 1.00 90.94 590 GLU A CA 1
ATOM 4773 C C . GLU A 1 590 ? -9.029 35.638 -13.865 1.00 90.94 590 GLU A C 1
ATOM 4775 O O . GLU A 1 590 ? -8.914 35.364 -15.060 1.00 90.94 590 GLU A O 1
ATOM 4780 N N . ARG A 1 591 ? -10.021 36.429 -13.430 1.00 88.38 591 ARG A N 1
ATOM 4781 C CA . ARG A 1 591 ? -11.050 36.985 -14.331 1.00 88.38 591 ARG A CA 1
ATOM 4782 C C . ARG A 1 591 ? -10.461 37.914 -15.393 1.00 88.38 591 ARG A C 1
ATOM 4784 O O . ARG A 1 591 ? -10.828 37.809 -16.561 1.00 88.38 591 ARG A O 1
ATOM 4791 N N . ALA A 1 592 ? -9.537 38.796 -15.010 1.00 88.50 592 ALA A N 1
ATOM 4792 C CA . ALA A 1 592 ? -8.892 39.732 -15.931 1.00 88.50 592 ALA A CA 1
ATOM 4793 C C . ALA A 1 592 ? -8.016 39.024 -16.979 1.00 88.50 592 ALA A C 1
ATOM 4795 O O . ALA A 1 592 ? -7.879 39.504 -18.101 1.00 88.50 592 ALA A O 1
ATOM 4796 N N . THR A 1 593 ? -7.448 37.868 -16.632 1.00 90.88 593 THR A N 1
ATOM 4797 C CA . THR A 1 593 ? -6.524 37.120 -17.496 1.00 90.88 593 THR A CA 1
ATOM 4798 C C . THR A 1 593 ? -7.193 35.973 -18.253 1.00 90.88 593 THR A C 1
ATOM 4800 O O . THR A 1 593 ? -6.567 35.403 -19.138 1.00 90.88 593 THR A O 1
ATOM 4803 N N . ALA A 1 594 ? -8.477 35.674 -18.019 1.00 86.75 594 ALA A N 1
ATOM 4804 C CA . ALA A 1 594 ? -9.202 34.555 -18.639 1.00 86.75 594 ALA A CA 1
ATOM 4805 C C . ALA A 1 594 ? -9.151 34.538 -20.185 1.00 86.75 594 ALA A C 1
ATOM 4807 O O . ALA A 1 594 ? -9.160 33.480 -20.831 1.00 86.75 594 ALA A O 1
ATOM 4808 N N . LYS A 1 595 ? -9.048 35.711 -20.829 1.00 83.00 595 LYS A N 1
ATOM 4809 C CA . LYS A 1 595 ? -8.912 35.824 -22.294 1.00 83.00 595 LYS A CA 1
ATOM 4810 C C . LYS A 1 595 ? -7.510 35.471 -22.822 1.00 83.00 595 LYS A C 1
ATOM 4812 O O . LYS A 1 595 ? -7.389 35.190 -24.017 1.00 83.00 595 LYS A O 1
ATOM 4817 N N . GLY A 1 596 ? -6.532 35.273 -21.944 1.00 86.25 596 GLY A N 1
ATOM 4818 C CA . GLY A 1 596 ? -5.145 34.969 -22.278 1.00 86.25 596 GLY A CA 1
ATOM 4819 C C . GLY A 1 596 ? -4.385 36.237 -22.615 1.00 86.25 596 GLY A C 1
ATOM 4820 O O . GLY A 1 596 ? -4.756 36.933 -23.556 1.00 86.25 596 GLY A O 1
ATOM 4821 N N . VAL A 1 597 ? -3.326 36.498 -21.863 1.00 89.44 597 VAL A N 1
ATOM 4822 C CA . VAL A 1 597 ? -2.503 37.712 -21.952 1.00 89.44 597 VAL A CA 1
ATOM 4823 C C . VAL A 1 597 ? -1.037 37.344 -22.183 1.00 89.44 597 VAL A C 1
ATOM 4825 O O . VAL A 1 597 ? -0.657 36.187 -21.987 1.00 89.44 597 VAL A O 1
ATOM 4828 N N . THR A 1 598 ? -0.201 38.294 -22.606 1.00 89.31 598 THR A N 1
ATOM 4829 C CA . THR A 1 598 ? 1.257 38.067 -22.647 1.00 89.31 598 THR A CA 1
ATOM 4830 C C . THR A 1 598 ? 1.848 38.067 -21.231 1.00 89.31 598 THR A C 1
ATOM 4832 O O . THR A 1 598 ? 1.193 38.505 -20.283 1.00 89.31 598 THR A O 1
ATOM 4835 N N . LEU A 1 599 ? 3.091 37.601 -21.057 1.00 85.81 599 LEU A N 1
ATOM 4836 C CA . LEU A 1 599 ? 3.763 37.615 -19.746 1.00 85.81 599 LEU A CA 1
ATOM 4837 C C . LEU A 1 599 ? 3.907 39.041 -19.189 1.00 85.81 599 LEU A C 1
ATOM 4839 O O . LEU A 1 599 ? 3.700 39.276 -18.000 1.00 85.81 599 LEU A O 1
ATOM 4843 N N . GLU A 1 600 ? 4.216 40.017 -20.042 1.00 86.56 600 GLU A N 1
ATOM 4844 C CA . GLU A 1 600 ? 4.385 41.423 -19.658 1.00 86.56 600 GLU A CA 1
ATOM 4845 C C . GLU A 1 600 ? 3.053 42.062 -19.252 1.00 86.56 600 GLU A C 1
ATOM 4847 O O . GLU A 1 600 ? 2.989 42.912 -18.360 1.00 86.56 600 GLU A O 1
ATOM 4852 N N . GLU A 1 601 ? 1.966 41.675 -19.914 1.00 87.88 601 GLU A N 1
ATOM 4853 C CA . GLU A 1 601 ? 0.620 42.111 -19.559 1.00 87.88 601 GLU A CA 1
ATOM 4854 C C . GLU A 1 601 ? 0.133 41.443 -18.266 1.00 87.88 601 GLU A C 1
ATOM 4856 O O . GLU A 1 601 ? -0.413 42.126 -17.399 1.00 87.88 601 GLU A O 1
ATOM 4861 N N . LEU A 1 602 ? 0.435 40.156 -18.063 1.00 89.12 602 LEU A N 1
ATOM 4862 C CA . LEU A 1 602 ? 0.154 39.435 -16.821 1.00 89.12 602 LEU A CA 1
ATOM 4863 C C . LEU A 1 602 ? 0.809 40.114 -15.608 1.00 89.12 602 LEU A C 1
ATOM 4865 O O . LEU A 1 602 ? 0.126 40.406 -14.626 1.00 89.12 602 LEU A O 1
ATOM 4869 N N . LYS A 1 603 ? 2.102 40.456 -15.699 1.00 88.75 603 LYS A N 1
ATOM 4870 C CA . LYS A 1 603 ? 2.834 41.187 -14.644 1.00 88.75 603 LYS A CA 1
ATOM 4871 C C . LYS A 1 603 ? 2.204 42.554 -14.348 1.00 88.75 603 LYS A C 1
ATOM 4873 O O . LYS A 1 603 ? 2.071 42.944 -13.186 1.00 88.75 603 LYS A O 1
ATOM 4878 N N . ARG A 1 604 ? 1.756 43.281 -15.382 1.00 88.06 604 ARG A N 1
ATOM 4879 C CA . ARG A 1 604 ? 1.043 44.565 -15.222 1.00 88.06 604 ARG A CA 1
ATOM 4880 C C . ARG A 1 604 ? -0.301 44.395 -14.511 1.00 88.06 604 ARG A C 1
ATOM 4882 O O . ARG A 1 604 ? -0.628 45.209 -13.649 1.00 88.06 604 ARG A O 1
ATOM 4889 N N . ILE A 1 605 ? -1.057 43.345 -14.833 1.00 89.38 605 ILE A N 1
ATOM 4890 C CA . ILE A 1 605 ? -2.338 43.028 -14.185 1.00 89.38 605 ILE A CA 1
ATOM 4891 C C . ILE A 1 605 ? -2.122 42.659 -12.710 1.00 89.38 605 ILE A C 1
ATOM 4893 O O . ILE A 1 605 ? -2.811 43.203 -11.846 1.00 89.38 605 ILE A O 1
ATOM 4897 N N . ILE A 1 606 ? -1.136 41.809 -12.404 1.00 88.06 606 ILE A N 1
ATOM 4898 C CA . ILE A 1 606 ? -0.779 41.436 -11.025 1.00 88.06 606 ILE A CA 1
ATOM 4899 C C . ILE A 1 606 ? -0.420 42.681 -10.207 1.00 88.06 606 ILE A C 1
ATOM 4901 O O . ILE A 1 606 ? -0.966 42.883 -9.123 1.00 88.06 606 ILE A O 1
ATOM 4905 N N . LYS A 1 607 ? 0.424 43.566 -10.751 1.00 87.25 607 LYS A N 1
ATOM 4906 C CA . LYS A 1 607 ? 0.808 44.822 -10.091 1.00 87.25 607 LYS A CA 1
ATOM 4907 C C . LYS A 1 607 ? -0.381 45.764 -9.878 1.00 87.25 607 LYS A C 1
ATOM 4909 O O . LYS A 1 607 ? -0.482 46.387 -8.824 1.00 87.25 607 LYS A O 1
ATOM 4914 N N . ARG A 1 608 ? -1.296 45.852 -10.851 1.00 88.56 608 ARG A N 1
ATOM 4915 C CA . ARG A 1 608 ? -2.505 46.688 -10.765 1.00 88.56 608 ARG A CA 1
ATOM 4916 C C . ARG A 1 608 ? -3.417 46.251 -9.619 1.00 88.56 608 ARG A C 1
ATOM 4918 O O . ARG A 1 608 ? -3.865 47.099 -8.858 1.00 88.56 608 ARG A O 1
ATOM 4925 N N . TYR A 1 609 ? -3.688 44.951 -9.497 1.00 87.12 609 TYR A N 1
ATOM 4926 C CA . TYR A 1 609 ? -4.620 44.432 -8.490 1.00 87.12 609 TYR A CA 1
ATOM 4927 C C . TYR A 1 609 ? -3.975 44.165 -7.121 1.00 87.12 609 TYR A C 1
ATOM 4929 O O . TYR A 1 609 ? -4.654 44.300 -6.108 1.00 87.12 609 TYR A O 1
ATOM 4937 N N . GLY A 1 610 ? -2.687 43.812 -7.062 1.00 81.75 610 GLY A N 1
ATOM 4938 C CA . GLY A 1 610 ? -1.964 43.566 -5.805 1.00 81.75 610 GLY A CA 1
ATOM 4939 C C . GLY A 1 610 ? -1.361 44.820 -5.146 1.00 81.75 610 GLY A C 1
ATOM 4940 O O . GLY A 1 610 ? -0.970 44.793 -3.976 1.00 81.75 610 GLY A O 1
ATOM 4941 N N . GLY A 1 611 ? -1.299 45.948 -5.861 1.00 82.44 611 GLY A N 1
ATOM 4942 C CA . GLY A 1 611 ? -0.890 47.244 -5.311 1.00 82.44 611 GLY A CA 1
ATOM 4943 C C . GLY A 1 611 ? 0.563 47.281 -4.815 1.00 82.44 611 GLY A C 1
ATOM 4944 O O . GLY A 1 611 ? 1.456 46.673 -5.400 1.00 82.44 611 GLY A O 1
ATOM 4945 N N . LYS A 1 612 ? 0.826 48.007 -3.715 1.00 72.75 612 LYS A N 1
ATOM 4946 C CA . LYS A 1 612 ? 2.188 48.210 -3.165 1.00 72.75 612 LYS A CA 1
ATOM 4947 C C . LYS A 1 612 ? 2.853 46.926 -2.644 1.00 72.75 612 LYS A C 1
ATOM 4949 O O . LYS A 1 612 ? 4.075 46.893 -2.522 1.00 72.75 612 LYS A O 1
ATOM 4954 N N . LYS A 1 613 ? 2.058 45.900 -2.317 1.00 69.38 613 LYS A N 1
ATOM 4955 C CA . LYS A 1 613 ? 2.528 44.604 -1.798 1.00 69.38 613 LYS A CA 1
ATOM 4956 C C . LYS A 1 613 ? 2.815 43.589 -2.911 1.00 69.38 613 LYS A C 1
ATOM 4958 O O . LYS A 1 613 ? 3.383 42.539 -2.621 1.00 69.38 613 LYS A O 1
ATOM 4963 N N . ALA A 1 614 ? 2.445 43.897 -4.157 1.00 76.38 614 ALA A N 1
ATOM 4964 C CA . ALA A 1 614 ? 2.686 43.019 -5.289 1.00 76.38 614 ALA A CA 1
ATOM 4965 C C . ALA A 1 614 ? 4.175 42.954 -5.649 1.00 76.38 614 ALA A C 1
ATOM 4967 O O . ALA A 1 614 ? 4.869 43.973 -5.711 1.00 76.38 614 ALA A O 1
ATOM 4968 N N . ARG A 1 615 ? 4.639 41.743 -5.946 1.00 75.75 615 ARG A N 1
ATOM 4969 C CA . ARG A 1 615 ? 5.911 41.463 -6.621 1.00 75.75 615 ARG A CA 1
ATOM 4970 C C . ARG A 1 615 ? 5.619 40.858 -8.000 1.00 75.75 615 ARG A C 1
ATOM 4972 O O . ARG A 1 615 ? 4.461 40.800 -8.404 1.00 75.75 615 ARG A O 1
ATOM 4979 N N . GLU A 1 616 ? 6.655 40.447 -8.732 1.00 77.88 616 GLU A N 1
ATOM 4980 C CA . GLU A 1 616 ? 6.561 40.061 -10.152 1.00 77.88 616 GLU A CA 1
ATOM 4981 C C . GLU A 1 616 ? 5.423 39.061 -10.445 1.00 77.88 616 GLU A C 1
ATOM 4983 O O . GLU A 1 616 ? 4.515 39.393 -11.208 1.00 77.88 616 GLU A O 1
ATOM 4988 N N . TYR A 1 617 ? 5.422 37.895 -9.788 1.00 83.31 617 TYR A N 1
ATOM 4989 C CA . TYR A 1 617 ? 4.363 36.881 -9.895 1.00 83.31 617 TYR A CA 1
ATOM 4990 C C . TYR A 1 617 ? 3.655 36.627 -8.570 1.00 83.31 617 TYR A C 1
ATOM 4992 O O . TYR A 1 617 ? 3.148 35.535 -8.322 1.00 83.31 617 TYR A O 1
ATOM 5000 N N . LEU A 1 618 ? 3.632 37.628 -7.694 1.00 83.94 618 LEU A N 1
ATOM 5001 C CA . LEU A 1 618 ? 3.059 37.488 -6.367 1.00 83.94 618 LEU A CA 1
ATOM 5002 C C . LEU A 1 618 ? 2.132 38.669 -6.073 1.00 83.94 618 LEU A C 1
ATOM 5004 O O . LEU A 1 618 ? 2.613 39.759 -5.765 1.00 83.94 618 LEU A O 1
ATOM 5008 N N . PRO A 1 619 ? 0.803 38.481 -6.159 1.00 83.94 619 PRO A N 1
ATOM 5009 C CA . PRO A 1 619 ? -0.160 39.554 -5.916 1.00 83.94 619 PRO A CA 1
ATOM 5010 C C . PRO A 1 619 ? -0.187 40.043 -4.462 1.00 83.94 619 PRO A C 1
ATOM 5012 O O . PRO A 1 619 ? -0.433 41.219 -4.208 1.00 83.94 619 PRO A O 1
ATOM 5015 N N . HIS A 1 620 ? 0.041 39.143 -3.505 1.00 84.12 620 HIS A N 1
ATOM 5016 C CA . HIS A 1 620 ? 0.050 39.417 -2.067 1.00 84.12 620 HIS A CA 1
ATOM 5017 C C . HIS A 1 620 ? 0.871 38.345 -1.327 1.00 84.12 620 HIS A C 1
ATOM 5019 O O . HIS A 1 620 ? 1.040 37.247 -1.868 1.00 84.12 620 HIS A O 1
ATOM 5025 N N . PRO A 1 621 ? 1.345 38.612 -0.092 1.00 82.25 621 PRO A N 1
ATOM 5026 C CA . PRO A 1 621 ? 2.037 37.615 0.727 1.00 82.25 621 PRO A CA 1
ATOM 5027 C C . PRO A 1 621 ? 1.213 36.336 0.898 1.00 82.25 621 PRO A C 1
ATOM 5029 O O . PRO A 1 621 ? -0.020 36.395 0.929 1.00 82.25 621 PRO A O 1
ATOM 5032 N N . ASN A 1 622 ? 1.888 35.193 1.024 1.00 80.19 622 ASN A N 1
ATOM 5033 C CA . ASN A 1 622 ? 1.273 33.872 1.200 1.00 80.19 622 ASN A CA 1
ATOM 5034 C C . ASN A 1 622 ? 0.402 33.388 0.011 1.00 80.19 622 ASN A C 1
ATOM 5036 O O . ASN A 1 622 ? -0.407 32.468 0.145 1.00 80.19 622 ASN A O 1
ATOM 5040 N N . CYS A 1 623 ? 0.529 34.012 -1.164 1.00 83.50 623 CYS A N 1
ATOM 5041 C CA . CYS A 1 623 ? -0.123 33.534 -2.382 1.00 83.50 623 CYS A CA 1
ATOM 5042 C C . CYS A 1 623 ? 0.586 32.286 -2.928 1.00 83.50 623 CYS A C 1
ATOM 5044 O O . CYS A 1 623 ? 1.808 32.239 -2.949 1.00 83.50 623 CYS A O 1
ATOM 5046 N N . ARG A 1 624 ? -0.190 31.311 -3.416 1.00 83.69 624 ARG A N 1
ATOM 5047 C CA . ARG A 1 624 ? 0.293 30.078 -4.071 1.00 83.69 624 ARG A CA 1
ATOM 5048 C C . ARG A 1 624 ? -0.390 29.805 -5.416 1.00 83.69 624 ARG A C 1
ATOM 5050 O O . ARG A 1 624 ? -0.503 28.664 -5.838 1.00 83.69 624 ARG A O 1
ATOM 5057 N N . CYS A 1 625 ? -0.991 30.827 -6.018 1.00 88.25 625 CYS A N 1
ATOM 5058 C CA . CYS A 1 625 ? -1.657 30.672 -7.310 1.00 88.25 625 CYS A CA 1
ATOM 5059 C C . CYS A 1 625 ? -0.610 30.625 -8.433 1.00 88.25 625 CYS A C 1
ATOM 5061 O O . CYS A 1 625 ? 0.487 31.175 -8.290 1.00 88.25 625 CYS A O 1
ATOM 5063 N N . ALA A 1 626 ? -0.961 29.979 -9.541 1.00 89.12 626 ALA A N 1
ATOM 5064 C CA . ALA A 1 626 ? -0.008 29.622 -10.583 1.00 89.12 626 ALA A CA 1
ATOM 5065 C C . ALA A 1 626 ? -0.268 30.356 -11.903 1.00 89.12 626 ALA A C 1
ATOM 5067 O O . ALA A 1 626 ? -1.413 30.641 -12.274 1.00 89.12 626 ALA A O 1
ATOM 5068 N N . ILE A 1 627 ? 0.816 30.623 -12.635 1.00 89.44 627 ILE A N 1
ATOM 5069 C CA . ILE A 1 627 ? 0.749 31.020 -14.045 1.00 89.44 627 ILE A CA 1
ATOM 5070 C C . ILE A 1 627 ? 0.652 29.769 -14.919 1.00 89.44 627 ILE A C 1
ATOM 5072 O O . ILE A 1 627 ? 1.483 28.874 -14.806 1.00 89.44 627 ILE A O 1
ATOM 5076 N N . ILE A 1 628 ? -0.329 29.712 -15.818 1.00 85.56 628 ILE A N 1
ATOM 5077 C CA . ILE A 1 628 ? -0.489 28.572 -16.731 1.00 85.56 628 ILE A CA 1
ATOM 5078 C C . ILE A 1 628 ? -0.675 29.032 -18.175 1.00 85.56 628 ILE A C 1
ATOM 5080 O O . ILE A 1 628 ? -1.185 30.124 -18.450 1.00 85.56 628 ILE A O 1
ATOM 5084 N N . ALA A 1 629 ? -0.274 28.187 -19.121 1.00 80.19 629 ALA A N 1
ATOM 5085 C CA . ALA A 1 629 ? -0.538 28.398 -20.536 1.00 80.19 629 ALA A CA 1
ATOM 5086 C C . ALA A 1 629 ? -2.047 28.403 -20.822 1.00 80.19 629 ALA A C 1
ATOM 5088 O O . ALA A 1 629 ? -2.799 27.537 -20.364 1.00 80.19 629 ALA A O 1
ATOM 5089 N N . LYS A 1 630 ? -2.509 29.341 -21.653 1.00 77.31 630 LYS A N 1
ATOM 5090 C CA . LYS A 1 630 ? -3.885 29.308 -22.151 1.00 77.31 630 LYS A CA 1
ATOM 5091 C C . LYS A 1 630 ? -4.024 28.203 -23.202 1.00 77.31 630 LYS A C 1
ATOM 5093 O O . LYS A 1 630 ? -3.650 28.397 -24.358 1.00 77.31 630 LYS A O 1
ATOM 5098 N N . ARG A 1 631 ? -4.615 27.067 -22.824 1.00 63.31 631 ARG A N 1
ATOM 5099 C CA . ARG A 1 631 ? -4.875 25.946 -23.742 1.00 63.31 631 ARG A CA 1
ATOM 5100 C C . ARG A 1 631 ? -5.852 26.360 -24.866 1.00 63.31 631 ARG A C 1
ATOM 5102 O O . ARG A 1 631 ? -6.983 26.763 -24.601 1.00 63.31 631 ARG A O 1
ATOM 5109 N N . ARG A 1 632 ? -5.450 26.196 -26.133 1.00 42.53 632 ARG A N 1
ATOM 5110 C CA . ARG A 1 632 ? -6.329 25.679 -27.206 1.00 42.53 632 ARG A CA 1
ATOM 5111 C C . ARG A 1 632 ? -5.973 24.189 -27.316 1.00 42.53 632 ARG A C 1
ATOM 5113 O O . ARG A 1 632 ? -4.795 23.879 -27.229 1.00 42.53 632 ARG A O 1
ATOM 5120 N N . ARG A 1 633 ? -6.974 23.300 -27.356 1.00 33.66 633 ARG A N 1
ATOM 5121 C CA . ARG A 1 633 ? -6.883 21.817 -27.296 1.00 33.66 633 ARG A CA 1
ATOM 5122 C C . ARG A 1 633 ? -5.493 21.205 -27.603 1.00 33.66 633 ARG A C 1
ATOM 5124 O O . ARG A 1 633 ? -4.983 21.420 -28.690 1.00 33.66 633 ARG A O 1
ATOM 5131 N N . ARG A 1 634 ? -5.008 20.375 -26.658 1.00 34.59 634 ARG A N 1
ATOM 5132 C CA . ARG A 1 634 ? -3.909 19.377 -26.728 1.00 34.59 634 ARG A CA 1
ATOM 5133 C C . ARG A 1 634 ? -2.639 19.814 -27.480 1.00 34.59 634 ARG A C 1
ATOM 5135 O O . ARG A 1 634 ? -2.588 19.725 -28.698 1.00 34.59 634 ARG A O 1
ATOM 5142 N N . TYR A 1 635 ? -1.577 20.131 -26.739 1.00 36.41 635 TYR A N 1
ATOM 5143 C CA . TYR A 1 635 ? -0.208 20.045 -27.259 1.00 36.41 635 TYR A CA 1
ATOM 5144 C C . TYR A 1 635 ? 0.455 18.786 -26.695 1.00 36.41 635 TYR A C 1
ATOM 5146 O O . TYR A 1 635 ? 0.424 18.568 -25.486 1.00 36.41 635 TYR A O 1
ATOM 5154 N N . LYS A 1 636 ? 1.002 17.950 -27.586 1.00 28.06 636 LYS A N 1
ATOM 5155 C CA . LYS A 1 636 ? 2.039 16.972 -27.247 1.00 28.06 636 LYS A CA 1
ATOM 5156 C C . LYS A 1 636 ? 3.341 17.747 -27.038 1.00 28.06 636 LYS A C 1
ATOM 5158 O O . LYS A 1 636 ? 3.614 18.681 -27.789 1.00 28.06 636 LYS A O 1
ATOM 5163 N N . TRP A 1 637 ? 4.091 17.367 -26.015 1.00 30.00 637 TRP A N 1
ATOM 5164 C CA . TRP A 1 637 ? 5.474 17.789 -25.828 1.00 30.00 637 TRP A CA 1
ATOM 5165 C C . TRP A 1 637 ? 6.323 17.110 -26.916 1.00 30.00 637 TRP A C 1
ATOM 5167 O O . TRP A 1 637 ? 6.198 15.896 -27.085 1.00 30.00 637 TRP A O 1
ATOM 5177 N N . GLU A 1 638 ? 7.072 17.895 -27.699 1.00 28.69 638 GLU A N 1
ATOM 5178 C CA . GLU A 1 638 ? 8.123 17.399 -28.611 1.00 28.69 638 GLU A CA 1
ATOM 5179 C C . GLU A 1 638 ? 9.411 17.132 -27.833 1.00 28.69 638 GLU A C 1
ATOM 5181 O O . GLU A 1 638 ? 9.769 17.994 -26.990 1.00 28.69 638 GLU A O 1
#

Sequence (638 aa):
MEDVNFNDQSLVEVLKEIDYDLNIIDNAYLAVVKKYTFNENGEVIAAKPLEVLRASPEKMELVMDKSGRFARSDDGRVVMFCLVHRDRHHLVDEEKARDARCPICGRKMYPAYYRMKKKGRKMIYYTNGEILHVKKFTHGVGYGLPPIFSVWMKVMILMKQDFFILTAYHLERPPKGILVLRGSRESIEKSWRRLMEEAEKNPHIIYPLIVEGGRESPNRIVEWLDLSFTSKDVDFGAYRDEIRRTVGAMWGVMPIFTGDTVAGYGLANEGLQVLVTNRAIESEQRIFNDKVLPWLMKQLGVKDWQIQVIPSEGRDIVARIQREQMRIQNAMRMMEMGYRPIAVKTEDGIDFVYEEQEGEPVKPLAGRYRLPSYPRLLRRYEGEPEHGRPKVEEQRYEGEVTGVRRPKTPSVVGVVGEGGSIVPTTEQIEREVTSGDIKKEDVMWFAGIVDDDDFEVFKAGWKILREKYSKAVKSGLYGAGRRRRAFVELGGFWSKNFAGLDEKKTTDILNILFDEAVIDGNCDAVDLVRKIVEKTGISEQQAYTIVRTELANLANKARELAYREKTKVKKFIWKCMSDDKVCDVCRKIERATAKGVTLEELKRIIKRYGGKKAREYLPHPNCRCAIIAKRRRRYKWE

Secondary structure (DSSP, 8-state):
----STT---HHHHHHHHHHHHHHHS-EEEEEEEEEEE-TTS-EEEEEEEEEEEEPTTTEEE-B-TT--BTB-TTS-EEEE-SS-TT-EEEE-GGGSTT-B-TTT-PBPEE--EEEEPTTS-EEEE-TTTEEEE-SS--SSSPPPPGGGTTHHHHHHHHHHHHHHHHHHHTT-S-SEEEEE-S-HHHHHHHHHHHHHHHHH-TTSPPEEE-PPPTT-TT--EEEEE----GGGG--HHHHHHHHHHHHHHTT--GGGGT--TT---HHHHHHHHHHHHHHHHHHHHHIIIIIHHHHHHHHT--S----PPPSS---HHHHHHHHHHHHHHHHHHHHTTEEEEEEEETTEEEEEEEE--SPPPPP----PPPP-------PPTT----PPPPTT----TT------PPP---------S----PPPHHHHHHHSSS----HHHHHHHH---SHHHHHHHHHHHHHHHHHHHHHHHTTSS-TTTHHHHHHHTT----SPPTT--HHHHHHHHHHIIIIIIII----HHHHHHHHHHHH---HHHHHHHHHHHHHHHHHHHHHHHHHHH-----EEEE--SSTT--HHHHHHHHHHTT-B-HHHHHHHHHHHHGGG-BTTBSSTT---EEEE--SS-PPP-